Protein AF-A0A7X6UYH8-F1 (afdb_monomer_lite)

pLDDT: mean 82.16, std 19.05, range [24.72, 98.12]

Radius of gyration: 39.23 Å; chains: 1; bounding box: 97×71×132 Å

Structure (mmCIF, N/CA/C/O backbone):
data_AF-A0A7X6UYH8-F1
#
_entry.id   AF-A0A7X6UYH8-F1
#
loop_
_atom_site.group_PDB
_atom_site.id
_atom_site.type_symbol
_atom_site.label_atom_id
_atom_site.label_alt_id
_atom_site.label_comp_id
_atom_site.label_asym_id
_atom_site.label_entity_id
_atom_site.label_seq_id
_atom_site.pdbx_PDB_ins_code
_atom_site.Cartn_x
_atom_site.Cartn_y
_atom_site.Cartn_z
_atom_site.occupancy
_atom_site.B_iso_or_equiv
_atom_site.auth_seq_id
_atom_site.auth_comp_id
_atom_site.auth_asym_id
_atom_site.auth_atom_id
_atom_site.pdbx_PDB_model_num
ATOM 1 N N . MET A 1 1 ? 4.011 19.264 0.332 1.00 54.53 1 MET A N 1
ATOM 2 C CA . MET A 1 1 ? 3.076 18.897 1.410 1.00 54.53 1 MET A CA 1
ATOM 3 C C . MET A 1 1 ? 3.904 18.630 2.647 1.00 54.53 1 MET A C 1
ATOM 5 O O . MET A 1 1 ? 4.856 17.869 2.537 1.00 54.53 1 MET A O 1
ATOM 9 N N . ASP A 1 2 ? 3.588 19.278 3.764 1.00 75.88 2 ASP A N 1
ATOM 10 C CA . ASP A 1 2 ? 4.055 18.832 5.078 1.00 75.88 2 ASP A CA 1
ATOM 11 C C . ASP A 1 2 ? 3.135 17.676 5.492 1.00 75.88 2 ASP A C 1
ATOM 13 O O . ASP A 1 2 ? 1.915 17.841 5.563 1.00 75.88 2 ASP A O 1
ATOM 17 N N . ILE A 1 3 ? 3.709 16.487 5.674 1.00 73.50 3 ILE A N 1
ATOM 18 C CA . ILE A 1 3 ? 2.945 15.269 5.964 1.00 73.50 3 ILE A CA 1
ATOM 19 C C . ILE A 1 3 ? 2.339 15.332 7.372 1.00 73.50 3 ILE A C 1
ATOM 21 O O . ILE A 1 3 ? 1.222 14.862 7.573 1.00 73.50 3 ILE A O 1
ATOM 25 N N . GLN A 1 4 ? 3.000 15.988 8.329 1.00 81.81 4 GLN A N 1
ATOM 26 C CA . GLN A 1 4 ? 2.470 16.154 9.681 1.00 81.81 4 GLN A CA 1
ATOM 27 C C . GLN A 1 4 ? 1.281 17.121 9.707 1.00 81.81 4 GLN A C 1
ATOM 29 O O . GLN A 1 4 ? 0.367 16.935 10.509 1.00 81.81 4 GLN A O 1
ATOM 34 N N . VAL A 1 5 ? 1.262 18.132 8.830 1.00 82.62 5 VAL A N 1
ATOM 35 C CA . VAL A 1 5 ? 0.089 19.005 8.632 1.00 82.62 5 VAL A CA 1
ATOM 36 C C . VAL A 1 5 ? -1.069 18.232 7.997 1.00 82.62 5 VAL A C 1
ATOM 38 O O . VAL A 1 5 ? -2.174 18.284 8.531 1.00 82.62 5 VAL A O 1
ATOM 41 N N . ALA A 1 6 ? -0.818 17.454 6.937 1.00 77.12 6 ALA A N 1
ATOM 42 C CA . ALA A 1 6 ? -1.852 16.637 6.292 1.00 77.12 6 ALA A CA 1
ATOM 43 C C . ALA A 1 6 ? -2.483 15.619 7.265 1.00 77.12 6 ALA A C 1
ATOM 45 O O . ALA A 1 6 ? -3.705 15.517 7.352 1.00 77.12 6 ALA A O 1
ATOM 46 N N . ILE A 1 7 ? -1.664 14.938 8.077 1.00 81.19 7 ILE A N 1
ATOM 47 C CA . ILE A 1 7 ? -2.128 14.020 9.133 1.00 81.19 7 ILE A CA 1
ATOM 48 C C . ILE A 1 7 ? -3.016 14.742 10.159 1.00 81.19 7 ILE A C 1
ATOM 50 O O . ILE A 1 7 ? -4.047 14.205 10.557 1.00 81.19 7 ILE A O 1
ATOM 54 N N . LYS A 1 8 ? -2.650 15.960 10.584 1.00 85.56 8 LYS A N 1
ATOM 55 C CA . LYS A 1 8 ? -3.446 16.747 11.545 1.00 85.56 8 LYS A CA 1
ATOM 56 C C . LYS A 1 8 ? -4.796 17.163 10.951 1.00 85.56 8 LYS A C 1
ATOM 58 O O . LYS A 1 8 ? -5.813 16.988 11.611 1.00 85.56 8 LYS A O 1
ATOM 63 N N . GLN A 1 9 ? -4.821 17.618 9.698 1.00 82.81 9 GLN A N 1
ATOM 64 C CA . GLN A 1 9 ? -6.052 18.007 8.994 1.00 82.81 9 GLN A CA 1
ATOM 65 C C . GLN A 1 9 ? -6.990 16.814 8.739 1.00 82.81 9 GLN A C 1
ATOM 67 O O . GLN A 1 9 ? -8.204 16.934 8.893 1.00 82.81 9 GLN A O 1
ATOM 72 N N . ALA A 1 10 ? -6.443 15.642 8.412 1.00 78.88 10 ALA A N 1
ATOM 73 C CA . ALA A 1 10 ? -7.221 14.409 8.311 1.00 78.88 10 ALA A CA 1
ATOM 74 C C . ALA A 1 10 ? -7.776 13.966 9.674 1.00 78.88 10 ALA A C 1
ATOM 76 O O . ALA A 1 10 ? -8.940 13.575 9.781 1.00 78.88 10 ALA A O 1
ATOM 77 N N . TRP A 1 11 ? -6.967 14.075 10.733 1.00 85.38 11 TRP A N 1
ATOM 78 C CA . TRP A 1 11 ? -7.397 13.760 12.093 1.00 85.38 11 TRP A CA 1
ATOM 79 C C . TRP A 1 11 ? -8.508 14.684 12.603 1.00 85.38 11 TRP A C 1
ATOM 81 O O . TRP A 1 11 ? -9.403 14.211 13.298 1.00 85.38 11 TRP A O 1
ATOM 91 N N . GLU A 1 12 ? -8.517 15.970 12.238 1.00 86.62 12 GLU A N 1
ATOM 92 C CA . GLU A 1 12 ? -9.617 16.882 12.588 1.00 86.62 12 GLU A CA 1
ATOM 93 C C . GLU A 1 12 ? -10.981 16.327 12.142 1.00 86.62 12 GLU A C 1
ATOM 95 O O . GLU A 1 12 ? -11.944 16.402 12.905 1.00 86.62 12 GLU A O 1
ATOM 100 N N . GLN A 1 13 ? -11.060 15.689 10.967 1.00 84.38 13 GLN A N 1
ATOM 101 C CA . GLN A 1 13 ? -12.293 15.066 10.472 1.00 84.38 13 GLN A CA 1
ATOM 102 C C . GLN A 1 13 ? -12.679 13.809 11.270 1.00 84.38 13 GLN A C 1
ATOM 104 O O . GLN A 1 13 ? -13.832 13.677 11.685 1.00 84.38 13 GLN A O 1
ATOM 109 N N . VAL A 1 14 ? -11.725 12.907 11.532 1.00 86.25 14 VAL A N 1
ATOM 110 C CA . VAL A 1 14 ? -11.956 11.667 12.306 1.00 86.25 14 VAL A CA 1
ATOM 111 C C . VAL A 1 14 ? -12.346 11.984 13.756 1.00 86.25 14 VAL A C 1
ATOM 113 O O . VAL A 1 14 ? -13.279 11.397 14.303 1.00 86.25 14 VAL A O 1
ATOM 116 N N . SER A 1 15 ? -11.714 12.993 14.355 1.00 89.50 15 SER A N 1
ATOM 117 C CA . SER A 1 15 ? -12.036 13.494 15.693 1.00 89.50 15 SER A CA 1
ATOM 118 C C . SER A 1 15 ? -13.490 13.983 15.797 1.00 89.50 15 SER A C 1
ATOM 120 O O . SER A 1 15 ? -14.173 13.672 16.772 1.00 89.50 15 SER A O 1
ATOM 122 N N . GLN A 1 16 ? -14.038 14.651 14.769 1.00 90.69 16 GLN A N 1
ATOM 123 C CA . GLN A 1 16 ? -15.467 15.012 14.753 1.00 90.69 16 GLN A CA 1
ATOM 124 C C . GLN A 1 16 ? -16.402 13.793 14.658 1.00 90.69 16 GLN A C 1
ATOM 126 O O . GLN A 1 16 ? -17.494 13.815 15.234 1.00 90.69 16 GLN A O 1
ATOM 131 N N . GLN A 1 17 ? -15.991 12.711 13.987 1.00 91.56 17 GLN A N 1
ATOM 132 C CA . GLN A 1 17 ? -16.753 11.454 13.967 1.00 91.56 17 GLN A CA 1
ATOM 133 C C . GLN A 1 17 ? -16.765 10.796 15.356 1.00 91.56 17 GLN A C 1
ATOM 135 O O . GLN A 1 17 ? -17.832 10.422 15.848 1.00 91.56 17 GLN A O 1
ATOM 140 N N . PHE A 1 18 ? -15.613 10.745 16.036 1.00 93.25 18 PHE A N 1
ATOM 141 C CA . PHE A 1 18 ? -15.511 10.284 17.424 1.00 93.25 18 PHE A CA 1
ATOM 142 C C . PHE A 1 18 ? -16.390 11.120 18.371 1.00 93.25 18 PHE A C 1
ATOM 144 O O . PHE A 1 18 ? -17.182 10.562 19.132 1.00 93.25 18 PHE A O 1
ATOM 151 N N . LEU A 1 19 ? -16.321 12.454 18.286 1.00 94.06 19 LEU A N 1
ATOM 152 C CA . LEU A 1 19 ? -17.133 13.357 19.111 1.00 94.06 19 LEU A CA 1
ATOM 153 C C . LEU A 1 19 ? -18.637 13.220 18.833 1.00 94.06 19 LEU A C 1
ATOM 155 O O . LEU A 1 19 ? -19.441 13.356 19.755 1.00 94.06 19 LEU A O 1
ATOM 159 N N . THR A 1 20 ? -19.022 12.895 17.597 1.00 95.31 20 THR A N 1
ATOM 160 C CA . THR A 1 20 ? -20.414 12.595 17.233 1.00 95.31 20 THR A CA 1
ATOM 161 C C . THR A 1 20 ? -20.873 11.271 17.849 1.00 95.31 20 THR A C 1
ATOM 163 O O . THR A 1 20 ? -21.931 11.236 18.474 1.00 95.31 20 THR A O 1
ATOM 166 N N . ARG A 1 21 ? -20.067 10.201 17.758 1.00 94.56 21 ARG A N 1
ATOM 167 C CA . ARG A 1 21 ? -20.352 8.901 18.400 1.00 94.56 21 ARG A CA 1
ATOM 168 C C . ARG A 1 21 ? -20.498 9.050 19.921 1.00 94.56 21 ARG A C 1
ATOM 170 O O . ARG A 1 21 ? -21.488 8.594 20.482 1.00 94.56 21 ARG A O 1
ATOM 177 N N . LEU A 1 22 ? -19.584 9.786 20.557 1.00 95.75 22 LEU A N 1
ATOM 178 C CA . LEU A 1 22 ? -19.641 10.142 21.979 1.00 95.75 22 LEU A CA 1
ATOM 179 C C . LEU A 1 22 ? -20.914 10.932 22.336 1.00 95.75 22 LEU A C 1
ATOM 181 O O . LEU A 1 22 ? -21.564 10.645 23.340 1.00 95.75 22 LEU A O 1
ATOM 185 N N . ALA A 1 23 ? -21.292 11.923 21.522 1.00 95.50 23 ALA A N 1
ATOM 186 C CA . ALA A 1 23 ? -22.487 12.728 21.762 1.00 95.50 23 ALA A CA 1
ATOM 187 C C . ALA A 1 23 ? -23.788 11.914 21.651 1.00 95.50 23 ALA A C 1
ATOM 189 O O . ALA A 1 23 ? -24.685 12.138 22.462 1.00 95.50 23 ALA A O 1
ATOM 190 N N . LEU A 1 24 ? -23.865 10.966 20.709 1.00 94.81 24 LEU A N 1
ATOM 191 C CA . LEU A 1 24 ? -24.997 10.045 20.565 1.00 94.81 24 LEU A CA 1
ATOM 192 C C . LEU A 1 24 ? -25.114 9.105 21.773 1.00 94.81 24 LEU A C 1
ATOM 194 O O . LEU A 1 24 ? -26.183 9.034 22.371 1.00 94.81 24 LEU A O 1
ATOM 198 N N . SER A 1 25 ? -24.019 8.472 22.213 1.00 94.25 25 SER A N 1
ATOM 199 C CA . SER A 1 25 ? -24.042 7.599 23.401 1.00 94.25 25 SER A CA 1
ATOM 200 C C . SER A 1 25 ? -24.444 8.333 24.687 1.00 94.25 25 SER A C 1
ATOM 202 O O . SER A 1 25 ? -25.059 7.740 25.567 1.00 94.25 25 SER A O 1
ATOM 204 N N . ILE A 1 26 ? -24.134 9.629 24.808 1.00 95.88 26 ILE A N 1
ATOM 205 C CA . ILE A 1 26 ? -24.610 10.459 25.927 1.00 95.88 26 ILE A CA 1
ATOM 206 C C . ILE A 1 26 ? -26.112 10.739 25.808 1.00 95.88 26 ILE A C 1
ATOM 208 O O . ILE A 1 26 ? -26.808 10.674 26.816 1.00 95.88 26 ILE A O 1
ATOM 212 N N . GLN A 1 27 ? -26.620 11.005 24.600 1.00 94.69 27 GLN A N 1
ATOM 213 C CA . GLN A 1 27 ? -28.050 11.230 24.383 1.00 94.69 27 GLN A CA 1
ATOM 214 C C . GLN A 1 27 ? -28.876 9.973 24.701 1.00 94.69 27 GLN A C 1
ATOM 216 O O . GLN A 1 27 ? -29.871 10.070 25.411 1.00 94.69 27 GLN A O 1
ATOM 221 N N . GLU A 1 28 ? -28.440 8.791 24.253 1.00 93.06 28 GLU A N 1
ATOM 222 C CA . GLU A 1 28 ? -29.119 7.522 24.562 1.00 93.06 28 GLU A CA 1
ATOM 223 C C . GLU A 1 28 ? -29.176 7.250 26.082 1.00 93.06 28 GLU A C 1
ATOM 225 O O . GLU A 1 28 ? -30.175 6.734 26.585 1.00 93.06 28 GLU A O 1
ATOM 230 N N . LEU A 1 29 ? -28.140 7.647 26.835 1.00 92.94 29 LEU A N 1
ATOM 231 C CA . LEU A 1 29 ? -28.143 7.603 28.302 1.00 92.94 29 LEU A CA 1
ATOM 232 C C . LEU A 1 29 ? -29.099 8.634 28.922 1.00 92.94 29 LEU A C 1
ATOM 234 O O . LEU A 1 29 ? -29.851 8.283 29.831 1.00 92.94 29 LEU A O 1
ATOM 238 N N . ASP A 1 30 ? -29.069 9.887 28.456 1.00 92.31 30 ASP A N 1
ATOM 239 C CA . ASP A 1 30 ? -29.962 10.961 28.919 1.00 92.31 30 ASP A CA 1
ATOM 240 C C . ASP A 1 30 ? -31.442 10.578 28.735 1.00 92.31 30 ASP A C 1
ATOM 242 O O . ASP A 1 30 ? -32.234 10.714 29.672 1.00 92.31 30 ASP A O 1
ATOM 246 N N . ASP A 1 31 ? -31.803 10.040 27.566 1.00 89.69 31 ASP A N 1
ATOM 247 C CA . ASP A 1 31 ? -33.169 9.623 27.241 1.00 89.69 31 ASP A CA 1
ATOM 248 C C . ASP A 1 31 ? -33.641 8.467 28.151 1.00 89.69 31 ASP A C 1
ATOM 250 O O . ASP A 1 31 ? -34.725 8.543 28.736 1.00 89.69 31 ASP A O 1
ATOM 254 N N . ILE A 1 32 ? -32.818 7.427 28.356 1.00 88.06 32 ILE A N 1
ATOM 255 C CA . ILE A 1 32 ? -33.159 6.283 29.227 1.00 88.06 32 ILE A CA 1
ATOM 256 C C . ILE A 1 32 ? -33.281 6.693 30.702 1.00 88.06 32 ILE A C 1
ATOM 258 O O . ILE A 1 32 ? -34.259 6.329 31.359 1.00 88.06 32 ILE A O 1
ATOM 262 N N . ILE A 1 33 ? -32.334 7.476 31.230 1.00 86.88 33 ILE A N 1
ATOM 263 C CA . ILE A 1 33 ? -32.357 7.927 32.633 1.00 86.88 33 ILE A CA 1
ATOM 264 C C . ILE A 1 33 ? -33.562 8.850 32.886 1.00 86.88 33 ILE A C 1
ATOM 266 O O . ILE A 1 33 ? -34.226 8.734 33.918 1.00 86.88 33 ILE A O 1
ATOM 270 N N . SER A 1 34 ? -33.905 9.714 31.923 1.00 84.50 34 SER A N 1
ATOM 271 C CA . SER A 1 34 ? -35.100 10.565 31.984 1.00 84.50 34 SER A CA 1
ATOM 272 C C . SER A 1 34 ? -36.397 9.744 32.037 1.00 84.50 34 SER A C 1
ATOM 274 O O . SER A 1 34 ? -37.287 10.049 32.833 1.00 84.50 34 SER A O 1
ATOM 276 N N . ILE A 1 35 ? -36.498 8.664 31.250 1.00 81.06 35 ILE A N 1
ATOM 277 C CA . ILE A 1 35 ? -37.674 7.778 31.235 1.00 81.06 35 ILE A CA 1
ATOM 278 C C . ILE A 1 35 ? -37.848 7.039 32.572 1.00 81.06 35 ILE A C 1
ATOM 280 O O . ILE A 1 35 ? -38.961 7.010 33.099 1.00 81.06 35 ILE A O 1
ATOM 284 N N . GLU A 1 36 ? -36.783 6.470 33.147 1.00 73.00 36 GLU A N 1
ATOM 285 C CA . GLU A 1 36 ? -36.844 5.790 34.456 1.00 73.00 36 GLU A CA 1
ATOM 286 C C . GLU A 1 36 ? -37.232 6.776 35.577 1.00 73.00 36 GLU A C 1
ATOM 288 O O . GLU A 1 36 ? -38.112 6.485 36.393 1.00 73.00 36 GLU A O 1
ATOM 293 N N . GLY A 1 37 ? -36.653 7.985 35.575 1.00 66.12 37 GLY A N 1
ATOM 294 C CA . GLY A 1 37 ? -37.003 9.051 36.520 1.00 66.12 37 GLY A CA 1
ATOM 295 C C . GLY A 1 37 ? -38.475 9.468 36.430 1.00 66.12 37 GLY A C 1
ATOM 296 O O . GLY A 1 37 ? -39.183 9.492 37.440 1.00 66.12 37 GLY A O 1
ATOM 297 N N . GLN A 1 38 ? -38.979 9.711 35.216 1.00 59.25 38 GLN A N 1
ATOM 298 C CA . GLN A 1 38 ? -40.384 10.072 34.996 1.00 59.25 38 GLN A CA 1
ATOM 299 C C . GLN A 1 38 ? -41.351 8.943 35.370 1.00 59.25 38 GLN A C 1
ATOM 301 O O . GLN A 1 38 ? -42.418 9.221 35.926 1.00 59.25 38 GLN A O 1
ATOM 306 N N . GLN A 1 39 ? -41.004 7.676 35.115 1.00 55.22 39 GLN A N 1
ATOM 307 C CA . GLN A 1 39 ? -41.817 6.538 35.559 1.00 55.22 39 GLN A CA 1
ATOM 308 C C . GLN A 1 39 ? -41.850 6.423 37.088 1.00 55.22 39 GLN A C 1
ATOM 310 O O . GLN A 1 39 ? -42.907 6.125 37.644 1.00 55.22 39 GLN A O 1
ATOM 315 N N . SER A 1 40 ? -40.744 6.723 37.776 1.00 52.94 40 SER A N 1
ATOM 316 C CA . SER A 1 40 ? -40.704 6.751 39.241 1.00 52.94 40 SER A CA 1
ATOM 317 C C . SER A 1 40 ? -41.679 7.781 39.826 1.00 52.94 40 SER A C 1
ATOM 319 O O . SER A 1 40 ? -42.464 7.441 40.712 1.00 52.94 40 SER A O 1
ATOM 321 N N . GLU A 1 41 ? -41.695 9.017 39.316 1.00 48.75 41 GLU A N 1
ATOM 322 C CA . GLU A 1 41 ? -42.532 10.095 39.867 1.00 48.75 41 GLU A CA 1
ATOM 323 C C . GLU A 1 41 ? -44.006 10.016 39.426 1.00 48.75 41 GLU A C 1
ATOM 325 O O . GLU A 1 41 ? -44.920 10.043 40.260 1.00 48.75 41 GLU A O 1
ATOM 330 N N . THR A 1 42 ? -44.266 9.896 38.119 1.00 46.19 42 THR A N 1
ATOM 331 C CA . THR A 1 42 ? -45.633 10.019 37.574 1.00 46.19 42 THR A CA 1
ATOM 332 C C . THR A 1 42 ? -46.524 8.831 37.933 1.00 46.19 42 THR A C 1
ATOM 334 O O . THR A 1 42 ? -47.699 9.020 38.257 1.00 46.19 42 THR A O 1
ATOM 337 N N . VAL A 1 43 ? -45.976 7.609 37.957 1.00 49.66 43 VAL A N 1
ATOM 338 C CA . VAL A 1 43 ? -46.734 6.396 38.309 1.00 49.66 43 VAL A CA 1
ATOM 339 C C . VAL A 1 43 ? -47.108 6.384 39.796 1.00 49.66 43 VAL A C 1
ATOM 341 O O . VAL A 1 43 ? -48.120 5.778 40.153 1.00 49.66 43 VAL A O 1
ATOM 344 N N . GLN A 1 44 ? -46.351 7.077 40.656 1.00 49.62 44 GLN A N 1
ATOM 345 C CA . GLN A 1 44 ? -46.680 7.224 42.076 1.00 49.62 44 GLN A CA 1
ATOM 346 C C . GLN A 1 44 ? -47.818 8.229 42.300 1.00 49.62 44 GLN A C 1
ATOM 348 O O . GLN A 1 44 ? -48.827 7.865 42.906 1.00 49.62 44 GLN A O 1
ATOM 353 N N . GLN A 1 45 ? -47.703 9.462 41.790 1.00 46.38 45 GLN A N 1
ATOM 354 C CA . GLN A 1 45 ? -48.734 10.488 42.014 1.00 46.38 45 GLN A CA 1
ATOM 355 C C . GLN A 1 45 ? -50.064 10.139 41.329 1.00 46.38 45 GLN A C 1
ATOM 357 O O . GLN A 1 45 ? -51.108 10.074 41.984 1.00 46.38 45 GLN A O 1
ATOM 362 N N . ASP A 1 46 ? -50.037 9.867 40.022 1.00 46.91 46 ASP A N 1
ATOM 363 C CA . ASP A 1 46 ? -51.253 9.822 39.206 1.00 46.91 46 ASP A CA 1
ATOM 364 C C . ASP A 1 46 ? -52.130 8.592 39.515 1.00 46.91 46 ASP A C 1
ATOM 366 O O . ASP A 1 46 ? -53.360 8.683 39.511 1.00 46.91 46 ASP A O 1
ATOM 370 N N . ARG A 1 47 ? -51.525 7.449 39.883 1.00 46.41 47 ARG A N 1
ATOM 371 C CA . ARG A 1 47 ? -52.280 6.264 40.334 1.00 46.41 47 ARG A CA 1
ATOM 372 C C . ARG A 1 47 ? -52.885 6.433 41.722 1.00 46.41 47 ARG A C 1
ATOM 374 O O . ARG A 1 47 ? -54.030 6.027 41.908 1.00 46.41 47 ARG A O 1
ATOM 381 N N . LEU A 1 48 ? -52.165 7.008 42.690 1.00 48.72 48 LEU A N 1
ATOM 382 C CA . LEU A 1 48 ? -52.723 7.237 44.030 1.00 48.72 48 LEU A CA 1
ATOM 383 C C . LEU A 1 48 ? -53.912 8.201 43.962 1.00 48.72 48 LEU A C 1
ATOM 385 O O . LEU A 1 48 ? -54.968 7.916 44.529 1.00 48.72 48 LEU A O 1
ATOM 389 N N . GLN A 1 49 ? -53.776 9.286 43.199 1.00 51.62 49 GLN A N 1
ATOM 390 C CA . GLN A 1 49 ? -54.810 10.310 43.078 1.00 51.62 49 GLN A CA 1
ATOM 391 C C . GLN A 1 49 ? -56.054 9.805 42.319 1.00 51.62 49 GLN A C 1
ATOM 393 O O . GLN A 1 49 ? -57.177 10.024 42.775 1.00 51.62 49 GLN A O 1
ATOM 398 N N . LYS A 1 50 ? -55.881 9.047 41.222 1.00 53.47 50 LYS A N 1
ATOM 399 C CA . LYS A 1 50 ? -57.001 8.450 40.462 1.00 53.47 50 LYS A CA 1
ATOM 400 C C . LYS A 1 50 ? -57.671 7.251 41.144 1.00 53.47 50 LYS A C 1
ATOM 402 O O . LYS A 1 50 ? -58.833 6.985 40.856 1.00 53.47 50 LYS A O 1
ATOM 407 N N . SER A 1 51 ? -56.972 6.529 42.024 1.00 47.06 51 SER A N 1
ATOM 408 C CA . SER A 1 51 ? -57.523 5.354 42.726 1.00 47.06 51 SER A CA 1
ATOM 409 C C . SER A 1 51 ? -58.379 5.724 43.947 1.00 47.06 51 SER A C 1
ATOM 411 O O . SER A 1 51 ? -59.348 5.035 44.254 1.00 47.06 51 SER A O 1
ATOM 413 N N . LEU A 1 52 ? -58.038 6.816 44.645 1.00 50.09 52 LEU A N 1
ATOM 414 C CA . LEU A 1 52 ? -58.707 7.227 45.889 1.00 50.09 52 LEU A CA 1
ATOM 415 C C . LEU A 1 52 ? -59.816 8.274 45.684 1.00 50.09 52 LEU A C 1
ATOM 417 O O . LEU A 1 52 ? -60.810 8.255 46.415 1.00 50.09 52 LEU A O 1
ATOM 421 N N . GLY A 1 53 ? -59.651 9.187 44.719 1.00 55.56 53 GLY A N 1
ATOM 422 C CA . GLY A 1 53 ? -60.522 10.356 44.550 1.00 55.56 53 GLY A CA 1
ATOM 423 C C . GLY A 1 53 ? -60.581 11.265 45.792 1.00 55.56 53 GLY A C 1
ATOM 424 O O . GLY A 1 53 ? -59.888 11.040 46.785 1.00 55.56 53 GLY A O 1
ATOM 425 N N . ASP A 1 54 ? -61.455 12.276 45.767 1.00 53.44 54 ASP A N 1
ATOM 426 C CA . ASP A 1 54 ? -61.608 13.230 46.885 1.00 53.44 54 ASP A CA 1
ATOM 427 C C . ASP A 1 54 ? -62.108 12.585 48.195 1.00 53.44 54 ASP A C 1
ATOM 429 O O . ASP A 1 54 ? -61.960 13.169 49.266 1.00 53.44 54 ASP A O 1
ATOM 433 N N . PHE A 1 55 ? -62.688 11.380 48.136 1.00 44.00 55 PHE A N 1
ATOM 434 C CA . PHE A 1 55 ? -63.245 10.682 49.303 1.00 44.00 55 PHE A CA 1
ATOM 435 C C . PHE A 1 55 ? -62.251 9.756 50.025 1.00 44.00 55 PHE A C 1
ATOM 437 O O . PHE A 1 55 ? -62.407 9.517 51.224 1.00 44.00 55 PHE A O 1
ATOM 444 N N . GLY A 1 56 ? -61.243 9.210 49.334 1.00 46.88 56 GLY A N 1
ATOM 445 C CA . GLY A 1 56 ? -60.350 8.195 49.910 1.00 46.88 56 GLY A CA 1
ATOM 446 C C . GLY A 1 56 ? -59.312 8.736 50.903 1.00 46.88 56 GLY A C 1
ATOM 447 O O . GLY A 1 56 ? -58.814 7.989 51.744 1.00 46.88 56 GLY A O 1
ATOM 448 N N . SER A 1 57 ? -59.009 10.034 50.842 1.00 49.12 57 SER A N 1
ATOM 449 C CA . SER A 1 57 ? -57.954 10.703 51.621 1.00 49.12 57 SER A CA 1
ATOM 450 C C . SER A 1 57 ? -58.242 10.847 53.124 1.00 49.12 57 SER A C 1
ATOM 452 O O . SER A 1 57 ? -57.321 11.106 53.895 1.00 49.12 57 SER A O 1
ATOM 454 N N . LEU A 1 58 ? -59.499 10.678 53.552 1.00 51.00 58 LEU A N 1
ATOM 455 C CA . LEU A 1 58 ? -59.949 10.947 54.927 1.00 51.00 58 LEU A CA 1
ATOM 456 C C . LEU A 1 58 ? -60.058 9.707 55.832 1.00 51.00 58 LEU A C 1
ATOM 458 O O . LEU A 1 58 ? -60.206 9.862 57.043 1.00 51.00 58 LEU A O 1
ATOM 462 N N . HIS A 1 59 ? -60.007 8.489 55.278 1.00 46.50 59 HIS A N 1
ATOM 463 C CA . HIS A 1 59 ? -60.350 7.263 56.020 1.00 46.50 59 HIS A CA 1
ATOM 464 C C . HIS A 1 59 ? -59.438 6.046 55.782 1.00 46.50 59 HIS A C 1
ATOM 466 O O . HIS A 1 59 ? -59.729 4.967 56.298 1.00 46.50 59 HIS A O 1
ATOM 472 N N . ILE A 1 60 ? -58.337 6.188 55.040 1.00 50.72 60 ILE A N 1
ATOM 473 C CA . ILE A 1 60 ? -57.432 5.078 54.703 1.00 50.72 60 ILE A CA 1
ATOM 474 C C . ILE A 1 60 ? -56.006 5.409 55.159 1.00 50.72 60 ILE A C 1
ATOM 476 O O . ILE A 1 60 ? -55.455 6.437 54.775 1.00 50.72 60 ILE A O 1
ATOM 480 N N . ASP A 1 61 ? -55.386 4.521 55.943 1.00 56.41 61 ASP A N 1
ATOM 481 C CA . ASP A 1 61 ? -53.955 4.611 56.256 1.00 56.41 61 ASP A CA 1
ATOM 482 C C . ASP A 1 61 ? -53.111 4.254 55.020 1.00 56.41 61 ASP A C 1
ATOM 484 O O . ASP A 1 61 ? -52.964 3.084 54.648 1.00 56.41 61 ASP A O 1
ATOM 488 N N . LEU A 1 62 ? -52.522 5.276 54.395 1.00 52.47 62 LEU A N 1
ATOM 489 C CA . LEU A 1 62 ? -51.636 5.103 53.245 1.00 52.47 62 LEU A CA 1
ATOM 490 C C . LEU A 1 62 ? -50.342 4.345 53.596 1.00 52.47 62 LEU A C 1
ATOM 492 O O . LEU A 1 62 ? -49.751 3.731 52.704 1.00 52.47 62 LEU A O 1
ATOM 496 N N . GLY A 1 63 ? -49.909 4.327 54.863 1.00 52.75 63 GLY A N 1
ATOM 497 C CA . GLY A 1 63 ? -48.711 3.603 55.295 1.00 52.75 63 GLY A CA 1
ATOM 498 C C . GLY A 1 63 ? -48.834 2.090 55.091 1.00 52.75 63 GLY A C 1
ATOM 499 O O . GLY A 1 63 ? -47.899 1.444 54.611 1.00 52.75 63 GLY A O 1
ATOM 500 N N . SER A 1 64 ? -50.015 1.535 55.370 1.00 47.62 64 SER A N 1
ATOM 501 C CA . SER A 1 64 ? -50.306 0.110 55.186 1.00 47.62 64 SER A CA 1
ATOM 502 C C . SER A 1 64 ? -50.400 -0.305 53.710 1.00 47.62 64 SER A C 1
ATOM 504 O O . SER A 1 64 ? -49.896 -1.367 53.344 1.00 47.62 64 SER A O 1
ATOM 506 N N . ILE A 1 65 ? -50.977 0.530 52.836 1.00 45.50 65 ILE A N 1
ATOM 507 C CA . ILE A 1 65 ? -51.078 0.231 51.391 1.00 45.50 65 ILE A CA 1
ATOM 508 C C . ILE A 1 65 ? -49.720 0.368 50.692 1.00 45.50 65 ILE A C 1
ATOM 510 O O . ILE A 1 65 ? -49.387 -0.450 49.834 1.00 45.50 65 ILE A O 1
ATOM 514 N N . THR A 1 66 ? -48.904 1.349 51.091 1.00 48.22 66 THR A N 1
ATOM 515 C CA . THR A 1 66 ? -47.571 1.578 50.506 1.00 48.22 66 THR A CA 1
ATOM 516 C C . THR A 1 66 ? -46.678 0.335 50.616 1.00 48.22 66 THR A C 1
ATOM 518 O O . THR A 1 66 ? -45.982 0.007 49.657 1.00 48.22 66 THR A O 1
ATOM 521 N N . LYS A 1 67 ? -46.757 -0.425 51.722 1.00 47.94 67 LYS A N 1
ATOM 522 C CA . LYS A 1 67 ? -46.064 -1.721 51.863 1.00 47.94 67 LYS A CA 1
ATOM 523 C C . LYS A 1 67 ? -46.498 -2.751 50.815 1.00 47.94 67 LYS A C 1
ATOM 525 O O . LYS A 1 67 ? -45.655 -3.299 50.118 1.00 47.94 67 LYS A O 1
ATOM 530 N N . VAL A 1 68 ? -47.803 -2.963 50.645 1.00 45.28 68 VAL A N 1
ATOM 531 C CA . VAL A 1 68 ? -48.335 -3.991 49.725 1.00 45.28 68 VAL A CA 1
ATOM 532 C C . VAL A 1 68 ? -48.049 -3.658 48.250 1.00 45.28 68 VAL A C 1
ATOM 534 O O . VAL A 1 68 ? -47.950 -4.555 47.415 1.00 45.28 68 VAL A O 1
ATOM 537 N N . VAL A 1 69 ? -47.869 -2.376 47.912 1.00 47.91 69 VAL A N 1
ATOM 538 C CA . VAL A 1 69 ? -47.392 -1.956 46.581 1.00 47.91 69 VAL A CA 1
ATOM 539 C C . VAL A 1 69 ? -45.880 -2.187 46.423 1.00 47.91 69 VAL A C 1
ATOM 541 O O . VAL A 1 69 ? -45.437 -2.588 45.346 1.00 47.91 69 VAL A O 1
ATOM 544 N N . GLN A 1 70 ? -45.084 -2.008 47.484 1.00 47.91 70 GLN A N 1
ATOM 545 C CA . GLN A 1 70 ? -43.643 -2.305 47.476 1.00 47.91 70 GLN A CA 1
ATOM 546 C C . GLN A 1 70 ? -43.335 -3.804 47.301 1.00 47.91 70 GLN A C 1
ATOM 548 O O . GLN A 1 70 ? -42.303 -4.131 46.717 1.00 47.91 70 GLN A O 1
ATOM 553 N N . ASP A 1 71 ? -44.243 -4.700 47.695 1.00 42.38 71 ASP A N 1
ATOM 554 C CA . ASP A 1 71 ? -44.124 -6.153 47.471 1.00 42.38 71 ASP A CA 1
ATOM 555 C C . ASP A 1 71 ? -44.307 -6.577 45.990 1.00 42.38 71 ASP A C 1
ATOM 557 O O . ASP A 1 71 ? -44.182 -7.755 45.658 1.00 42.38 71 ASP A O 1
ATOM 561 N N . LYS A 1 72 ? -44.580 -5.636 45.067 1.00 40.50 72 LYS A N 1
ATOM 562 C CA . LYS A 1 72 ? -44.659 -5.870 43.606 1.00 40.50 72 LYS A CA 1
ATOM 563 C C . LYS A 1 72 ? -43.588 -5.125 42.788 1.00 40.50 72 LYS A C 1
ATOM 565 O O . LYS A 1 72 ? -43.810 -4.775 41.628 1.00 40.50 72 LYS A O 1
ATOM 570 N N . LYS A 1 73 ? -42.407 -4.897 43.369 1.00 44.06 73 LYS A N 1
ATOM 571 C CA . LYS A 1 73 ? -41.233 -4.327 42.677 1.00 44.06 73 LYS A CA 1
ATOM 572 C C . LYS A 1 73 ? -40.672 -5.254 41.583 1.00 44.06 73 LYS A C 1
ATOM 574 O O . LYS A 1 73 ? -39.788 -6.052 41.860 1.00 44.06 73 LYS A O 1
ATOM 579 N N . HIS A 1 74 ? -41.134 -5.097 40.340 1.00 41.06 74 HIS A N 1
ATOM 580 C CA . HIS A 1 74 ? -40.452 -5.625 39.140 1.00 41.06 74 HIS A CA 1
ATOM 581 C C . HIS A 1 74 ? -40.697 -4.807 37.849 1.00 41.06 74 HIS A C 1
ATOM 583 O O . HIS A 1 74 ? -40.441 -5.295 36.755 1.00 41.06 74 HIS A O 1
ATOM 589 N N . SER A 1 75 ? -41.185 -3.562 37.943 1.00 51.59 75 SER A N 1
ATOM 590 C CA . SER A 1 75 ? -41.449 -2.691 36.774 1.00 51.59 75 SER A CA 1
ATOM 591 C C . SER A 1 75 ? -40.523 -1.471 36.673 1.00 51.59 75 SER A C 1
ATOM 593 O O . SER A 1 75 ? -40.910 -0.469 36.083 1.00 51.59 75 SER A O 1
ATOM 595 N N . GLY A 1 76 ? -39.357 -1.518 37.310 1.00 59.19 76 GLY A N 1
ATOM 596 C CA . GLY A 1 76 ? -38.329 -0.482 37.231 1.00 59.19 76 GLY A CA 1
ATOM 597 C C . GLY A 1 76 ? -36.960 -1.143 37.183 1.00 59.19 76 GLY A C 1
ATOM 598 O O . GLY A 1 76 ? -36.799 -2.255 37.700 1.00 59.19 76 GLY A O 1
ATOM 599 N N . ARG A 1 77 ? -36.005 -0.483 36.531 1.00 70.25 77 ARG A N 1
ATOM 600 C CA . ARG A 1 77 ? -34.635 -0.971 36.363 1.00 70.25 77 ARG A CA 1
ATOM 601 C C . ARG A 1 77 ? -33.924 -1.167 37.705 1.00 70.25 77 ARG A C 1
ATOM 603 O O . ARG A 1 77 ? -34.219 -0.494 38.694 1.00 70.25 77 ARG A O 1
ATOM 610 N N . ASP A 1 78 ? -32.993 -2.117 37.739 1.00 81.81 78 ASP A N 1
ATOM 611 C CA . ASP A 1 78 ? -32.233 -2.440 38.947 1.00 81.81 78 ASP A CA 1
ATOM 612 C C . ASP A 1 78 ? -31.422 -1.222 39.460 1.00 81.81 78 ASP A C 1
ATOM 614 O O . ASP A 1 78 ? -30.818 -0.509 38.652 1.00 81.81 78 ASP A O 1
ATOM 618 N N . PRO A 1 79 ? -31.358 -0.961 40.784 1.00 84.75 79 PRO A N 1
ATOM 619 C CA . PRO A 1 79 ? -30.608 0.174 41.322 1.00 84.75 79 PRO A CA 1
ATOM 620 C C . PRO A 1 79 ? -29.106 0.180 40.997 1.00 84.75 79 PRO A C 1
ATOM 622 O O . PRO A 1 79 ? -28.528 1.261 40.881 1.00 84.75 79 PRO A O 1
ATOM 625 N N . GLN A 1 80 ? -28.456 -0.976 40.819 1.00 87.56 80 GLN A N 1
ATOM 626 C CA . GLN A 1 80 ? -27.058 -1.033 40.376 1.00 87.56 80 GLN A CA 1
ATOM 627 C C . GLN A 1 80 ? -26.944 -0.690 38.887 1.00 87.56 80 GLN A C 1
ATOM 629 O O . GLN A 1 80 ? -26.040 0.051 38.515 1.00 87.56 80 GLN A O 1
ATOM 634 N N . SER A 1 81 ? -27.885 -1.152 38.055 1.00 88.81 81 SER A N 1
ATOM 635 C CA . SER A 1 81 ? -27.987 -0.754 36.640 1.00 88.81 81 SER A CA 1
ATOM 636 C C . SER A 1 81 ? -28.166 0.763 36.490 1.00 88.81 81 SER A C 1
ATOM 638 O O . SER A 1 81 ? -27.418 1.398 35.748 1.00 88.81 81 SER A O 1
ATOM 640 N N . LEU A 1 82 ? -29.062 1.382 37.270 1.00 89.19 82 LEU A N 1
ATOM 641 C CA . LEU A 1 82 ? -29.193 2.846 37.332 1.00 89.19 82 LEU A CA 1
ATOM 642 C C . LEU A 1 82 ? -27.887 3.524 37.787 1.00 89.19 82 LEU A C 1
ATOM 644 O O . LEU A 1 82 ? -27.432 4.467 37.144 1.00 89.19 82 LEU A O 1
ATOM 648 N N . THR A 1 83 ? -27.228 2.997 38.825 1.00 92.56 83 THR A N 1
ATOM 649 C CA . THR A 1 83 ? -25.930 3.516 39.298 1.00 92.56 83 THR A CA 1
ATOM 650 C C . THR A 1 83 ? -24.844 3.432 38.212 1.00 92.56 83 THR A C 1
ATOM 652 O O . THR A 1 83 ? -24.067 4.373 38.037 1.00 92.56 83 THR A O 1
ATOM 655 N N . ARG A 1 84 ? -24.786 2.334 37.444 1.00 94.50 84 ARG A N 1
ATOM 656 C CA . ARG A 1 84 ? -23.818 2.147 36.348 1.00 94.50 84 ARG A CA 1
ATOM 657 C C . ARG A 1 84 ? -24.146 3.014 35.128 1.00 94.50 84 ARG A C 1
ATOM 659 O O . ARG A 1 84 ? -23.216 3.548 34.526 1.00 94.50 84 ARG A O 1
ATOM 666 N N . LEU A 1 85 ? -25.425 3.238 34.808 1.00 94.25 85 LEU A N 1
ATOM 667 C CA . LEU A 1 85 ? -25.864 4.213 33.798 1.00 94.25 85 LEU A CA 1
ATOM 668 C C . LEU A 1 85 ? -25.411 5.638 34.156 1.00 94.25 85 LEU A C 1
ATOM 670 O O . LEU A 1 85 ? -24.779 6.303 33.332 1.00 94.25 85 LEU A O 1
ATOM 674 N N . GLU A 1 86 ? -25.676 6.097 35.384 1.00 94.81 86 GLU A N 1
ATOM 675 C CA . GLU A 1 86 ? -25.248 7.420 35.865 1.00 94.81 86 GLU A CA 1
ATOM 676 C C . GLU A 1 86 ? -23.720 7.565 35.870 1.00 94.81 86 GLU A C 1
ATOM 678 O O . GLU A 1 86 ? -23.190 8.586 35.423 1.00 94.81 86 GLU A O 1
ATOM 683 N N . PHE A 1 87 ? -22.997 6.526 36.300 1.00 96.38 87 PHE A N 1
ATOM 684 C CA . PHE A 1 87 ? -21.535 6.485 36.260 1.00 96.38 87 PHE A CA 1
ATOM 685 C C . PHE A 1 87 ? -20.990 6.586 34.826 1.00 96.38 87 PHE A C 1
ATOM 687 O O . PHE A 1 87 ? -20.117 7.417 34.562 1.00 96.38 87 PHE A O 1
ATOM 694 N N . CYS A 1 88 ? -21.519 5.806 33.877 1.00 97.25 88 CYS A N 1
ATOM 695 C CA . CYS A 1 88 ? -21.111 5.894 32.471 1.00 97.25 88 CYS A CA 1
ATOM 696 C C . CYS A 1 88 ? -21.413 7.285 31.897 1.00 97.25 88 CYS A C 1
ATOM 698 O O . CYS A 1 88 ? -20.538 7.903 31.291 1.00 97.25 88 CYS A O 1
ATOM 700 N N . ARG A 1 89 ? -22.610 7.824 32.163 1.00 96.94 89 ARG A N 1
ATOM 701 C CA . ARG A 1 89 ? -23.024 9.170 31.744 1.00 96.94 89 ARG A CA 1
ATOM 702 C C . ARG A 1 89 ? -22.071 10.246 32.260 1.00 96.94 89 ARG A C 1
ATOM 704 O O . ARG A 1 89 ? -21.649 11.102 31.487 1.00 96.94 89 ARG A O 1
ATOM 711 N N . GLN A 1 90 ? -21.715 10.205 33.543 1.00 97.56 90 GLN A N 1
ATOM 712 C CA . GLN A 1 90 ? -20.837 11.200 34.157 1.00 97.56 90 GLN A CA 1
ATOM 713 C C . GLN A 1 90 ? -19.418 11.167 33.566 1.00 97.56 90 GLN A C 1
ATOM 715 O O . GLN A 1 90 ? -18.839 12.227 33.322 1.00 97.56 90 GLN A O 1
ATOM 720 N N . ASN A 1 91 ? -18.877 9.978 33.282 1.00 97.81 91 ASN A N 1
ATOM 721 C CA . ASN A 1 91 ? -17.572 9.841 32.632 1.00 97.81 91 ASN A CA 1
ATOM 722 C C . ASN A 1 91 ? -17.608 10.296 31.162 1.00 97.81 91 ASN A C 1
ATOM 724 O O . ASN A 1 91 ? -16.736 11.051 30.736 1.00 97.81 91 ASN A O 1
ATOM 728 N N . LEU A 1 92 ? -18.627 9.906 30.387 1.00 97.38 92 LEU A N 1
ATOM 729 C CA . LEU A 1 92 ? -18.765 10.333 28.988 1.00 97.38 92 LEU A CA 1
ATOM 730 C C . LEU A 1 92 ? -18.995 11.852 28.869 1.00 97.38 92 LEU A C 1
ATOM 732 O O . LEU A 1 92 ? -18.454 12.491 27.965 1.00 97.38 92 LEU A O 1
ATOM 736 N N . LEU A 1 93 ? -19.728 12.464 29.807 1.00 97.12 93 LEU A N 1
ATOM 737 C CA . LEU A 1 93 ? -19.859 13.921 29.894 1.00 97.12 93 LEU A CA 1
ATOM 738 C C . LEU A 1 93 ? -18.530 14.614 30.214 1.00 97.12 93 LEU A C 1
ATOM 740 O O . LEU A 1 93 ? -18.256 15.659 29.623 1.00 97.12 93 LEU A O 1
ATOM 744 N N . ASP A 1 94 ? -17.687 14.057 31.090 1.00 96.81 94 ASP A N 1
ATOM 745 C CA . ASP A 1 94 ? -16.343 14.606 31.311 1.00 96.81 94 ASP A CA 1
ATOM 746 C C . ASP A 1 94 ? -15.489 14.517 30.038 1.00 96.81 94 ASP A C 1
ATOM 748 O O . ASP A 1 94 ? -14.933 15.526 29.605 1.00 96.81 94 ASP A O 1
ATOM 752 N N . TRP A 1 95 ? -15.501 13.370 29.351 1.00 96.38 95 TRP A N 1
ATOM 753 C CA . TRP A 1 95 ? -14.864 13.204 28.039 1.00 96.38 95 TRP A CA 1
ATOM 754 C C . TRP A 1 95 ? -15.342 14.226 27.002 1.00 96.38 95 TRP A C 1
ATOM 756 O O . TRP A 1 95 ? -14.520 14.808 26.297 1.00 96.38 95 TRP A O 1
ATOM 766 N N . LYS A 1 96 ? -16.648 14.507 26.933 1.00 94.94 96 LYS A N 1
ATOM 767 C CA . LYS A 1 96 ? -17.226 15.511 26.022 1.00 94.94 96 LYS A CA 1
ATOM 768 C C . LYS A 1 96 ? -16.810 16.938 26.395 1.00 94.94 96 LYS A C 1
ATOM 770 O O . LYS A 1 96 ? -16.476 17.730 25.513 1.00 94.94 96 LYS A O 1
ATOM 775 N N . ASN A 1 97 ? -16.792 17.271 27.684 1.00 95.44 97 ASN A N 1
ATOM 776 C CA . ASN A 1 97 ? -16.479 18.616 28.174 1.00 95.44 97 ASN A CA 1
ATOM 777 C C . ASN A 1 97 ? -14.971 18.925 28.154 1.00 95.44 97 ASN A C 1
ATOM 779 O O . ASN A 1 97 ? -14.574 20.042 27.827 1.00 95.44 97 ASN A O 1
ATOM 783 N N . ASN A 1 98 ? -14.124 17.939 28.459 1.00 94.50 98 ASN A N 1
ATOM 784 C CA . ASN A 1 98 ? -12.664 18.049 28.504 1.00 94.50 98 ASN A CA 1
ATOM 785 C C . ASN A 1 98 ? -11.967 17.423 27.275 1.00 94.50 98 ASN A C 1
ATOM 787 O O . ASN A 1 98 ? -10.759 17.181 27.318 1.00 94.50 98 ASN A O 1
ATOM 791 N N . HIS A 1 99 ? -12.679 17.206 26.158 1.00 90.69 99 HIS A N 1
ATOM 792 C CA . HIS A 1 99 ? -12.152 16.529 24.959 1.00 90.69 99 HIS A CA 1
ATOM 793 C C . HIS A 1 99 ? -10.816 17.099 24.454 1.00 90.69 99 HIS A C 1
ATOM 795 O O . HIS A 1 99 ? -9.945 16.331 24.073 1.00 90.69 99 HIS A O 1
ATOM 801 N N . GLN A 1 100 ? -10.604 18.419 24.537 1.00 87.88 100 GLN A N 1
ATOM 802 C CA . GLN A 1 100 ? -9.354 19.095 24.137 1.00 87.88 100 GLN A CA 1
ATOM 803 C C . GLN A 1 100 ? -8.112 18.683 24.955 1.00 87.88 100 GLN A C 1
ATOM 805 O O . GLN A 1 100 ? -6.996 19.064 24.608 1.00 87.88 100 GLN A O 1
ATOM 810 N N . LYS A 1 101 ? -8.304 17.961 26.065 1.00 88.31 101 LYS A N 1
ATOM 811 C CA . LYS A 1 101 ? -7.250 17.413 26.934 1.00 88.31 101 LYS A CA 1
ATOM 812 C C . LYS A 1 101 ? -7.256 15.883 26.967 1.00 88.31 101 LYS A C 1
ATOM 814 O O . LYS A 1 101 ? -6.200 15.292 27.152 1.00 88.31 101 LYS A O 1
ATOM 819 N N . LEU A 1 102 ? -8.440 15.269 26.865 1.00 87.00 102 LEU A N 1
ATOM 820 C CA . LEU A 1 102 ? -8.641 13.824 27.023 1.00 87.00 102 LEU A CA 1
ATOM 821 C C . LEU A 1 102 ? -8.535 13.051 25.703 1.00 87.00 102 LEU A C 1
ATOM 823 O O . LEU A 1 102 ? -8.009 11.944 25.701 1.00 87.00 102 LEU A O 1
ATOM 827 N N . VAL A 1 103 ? -8.980 13.633 24.583 1.00 85.75 103 VAL A N 1
ATOM 828 C CA . VAL A 1 103 ? -8.735 13.084 23.242 1.00 85.75 103 VAL A CA 1
ATOM 829 C C . VAL A 1 103 ? -7.343 13.554 22.810 1.00 85.75 103 VAL A C 1
ATOM 831 O O . VAL A 1 103 ? -7.153 14.761 22.624 1.00 85.75 103 VAL A O 1
ATOM 834 N N . PRO A 1 104 ? -6.346 12.663 22.668 1.00 84.94 104 PRO A N 1
ATOM 835 C CA . PRO A 1 104 ? -5.005 13.093 22.318 1.00 84.94 104 PRO A CA 1
ATOM 836 C C . PRO A 1 104 ? -4.916 13.484 20.833 1.00 84.94 104 PRO A C 1
ATOM 838 O O . PRO A 1 104 ? -5.686 13.029 19.989 1.00 84.94 104 PRO A O 1
ATOM 841 N N . ALA A 1 105 ? -3.961 14.353 20.501 1.00 89.31 105 ALA A N 1
ATOM 842 C CA . ALA A 1 105 ? -3.605 14.648 19.112 1.00 89.31 105 ALA A CA 1
ATOM 843 C C . ALA A 1 105 ? -2.729 13.517 18.526 1.00 89.31 105 ALA A C 1
ATOM 845 O O . ALA A 1 105 ? -2.090 12.813 19.310 1.00 89.31 105 ALA A O 1
ATOM 846 N N . PRO A 1 106 ? -2.638 13.354 17.188 1.00 90.69 106 PRO A N 1
ATOM 847 C CA . PRO A 1 106 ? -1.835 12.305 16.560 1.00 90.69 106 PRO A CA 1
ATOM 848 C C . PRO A 1 106 ? -0.398 12.304 17.083 1.00 90.69 106 PRO A C 1
ATOM 850 O O . PRO A 1 106 ? 0.249 13.354 17.152 1.00 90.69 106 PRO A O 1
ATOM 853 N N . LEU A 1 107 ? 0.082 11.130 17.486 1.00 89.75 107 LEU A N 1
ATOM 854 C CA . LEU A 1 107 ? 1.349 10.986 18.190 1.00 89.75 107 LEU A CA 1
ATOM 855 C C . LEU A 1 107 ? 2.491 10.868 17.179 1.00 89.75 107 LEU A C 1
ATOM 857 O O . LEU A 1 107 ? 2.692 9.810 16.592 1.00 89.75 107 LEU A O 1
ATOM 861 N N . PHE A 1 108 ? 3.244 11.950 16.985 1.00 89.56 108 PHE A N 1
ATOM 862 C CA . PHE A 1 108 ? 4.439 11.966 16.138 1.00 89.56 108 PHE A CA 1
ATOM 863 C C . PHE A 1 108 ? 5.678 11.611 16.962 1.00 89.56 108 PHE A C 1
ATOM 865 O O . PHE A 1 108 ? 6.040 12.344 17.883 1.00 89.56 108 PHE A O 1
ATOM 872 N N . LEU A 1 109 ? 6.340 10.508 16.616 1.00 85.75 109 LEU A N 1
ATOM 873 C CA . LEU A 1 109 ? 7.536 10.022 17.299 1.00 85.75 109 LEU A CA 1
ATOM 874 C C . LEU A 1 109 ? 8.779 10.198 16.421 1.00 85.75 109 LEU A C 1
ATOM 876 O O . LEU A 1 109 ? 8.888 9.616 15.340 1.00 85.75 109 LEU A O 1
ATOM 880 N N . THR A 1 110 ? 9.754 10.952 16.926 1.00 74.62 110 THR A N 1
ATOM 881 C CA . THR A 1 110 ? 11.130 10.924 16.414 1.00 74.62 110 THR A CA 1
ATOM 882 C C . THR A 1 110 ? 11.773 9.609 16.843 1.00 74.62 110 THR A C 1
ATOM 884 O O . THR A 1 110 ? 11.814 9.317 18.037 1.00 74.62 110 THR A O 1
ATOM 887 N N . PHE A 1 111 ? 12.292 8.816 15.904 1.00 70.75 111 PHE A N 1
ATOM 888 C CA . PHE A 1 111 ? 12.860 7.511 16.242 1.00 70.75 111 PHE A CA 1
ATOM 889 C C . PHE A 1 111 ? 14.168 7.618 17.054 1.00 70.75 111 PHE A C 1
ATOM 891 O O . PHE A 1 111 ? 15.228 7.924 16.501 1.00 70.75 111 PHE A O 1
ATOM 898 N N . SER A 1 112 ? 14.086 7.323 18.355 1.00 71.44 112 SER A N 1
ATOM 899 C CA . SER A 1 112 ? 15.225 7.055 19.246 1.00 71.44 112 SER A CA 1
ATOM 900 C C . SER A 1 112 ? 15.440 5.555 19.456 1.00 71.44 112 SER A C 1
ATOM 902 O O . SER A 1 112 ? 16.551 5.051 19.297 1.00 71.44 112 SER A O 1
ATOM 904 N N . ASP A 1 113 ? 14.367 4.853 19.816 1.00 83.19 113 ASP A N 1
ATOM 905 C CA . ASP A 1 113 ? 14.353 3.460 20.242 1.00 83.19 113 ASP A CA 1
ATOM 906 C C . ASP A 1 113 ? 12.933 2.877 20.107 1.00 83.19 113 ASP A C 1
ATOM 908 O O . ASP A 1 113 ? 11.938 3.602 20.140 1.00 83.19 113 ASP A O 1
ATOM 912 N N . ASN A 1 114 ? 12.834 1.557 19.928 1.00 86.88 114 ASN A N 1
ATOM 913 C CA . ASN A 1 114 ? 11.548 0.891 19.696 1.00 86.88 114 ASN A CA 1
ATOM 914 C C . ASN A 1 114 ? 10.714 0.727 20.980 1.00 86.88 114 ASN A C 1
ATOM 916 O O . ASN A 1 114 ? 9.490 0.735 20.913 1.00 86.88 114 ASN A O 1
ATOM 920 N N . GLU A 1 115 ? 11.355 0.573 22.141 1.00 91.00 115 GLU A N 1
ATOM 921 C CA . GLU A 1 115 ? 10.689 0.227 23.405 1.00 91.00 115 GLU A CA 1
ATOM 922 C C . GLU A 1 115 ? 9.889 1.413 23.965 1.00 91.00 115 GLU A C 1
ATOM 924 O O . GLU A 1 115 ? 8.701 1.280 24.262 1.00 91.00 115 GLU A O 1
ATOM 929 N N . SER A 1 116 ? 10.493 2.604 23.994 1.00 91.12 116 SER A N 1
ATOM 930 C CA . SER A 1 116 ? 9.825 3.862 24.337 1.00 91.12 116 SER A CA 1
ATOM 931 C C . SER A 1 116 ? 8.709 4.210 23.350 1.00 91.12 116 SER A C 1
ATOM 933 O O . SER A 1 116 ? 7.650 4.689 23.759 1.00 91.12 116 SER A O 1
ATOM 935 N N . ALA A 1 117 ? 8.908 3.945 22.053 1.00 91.44 117 ALA A N 1
ATOM 936 C CA . ALA A 1 117 ? 7.885 4.173 21.035 1.00 91.44 117 ALA A CA 1
ATOM 937 C C . ALA A 1 117 ? 6.655 3.271 21.246 1.00 91.44 117 ALA A C 1
ATOM 939 O O . ALA A 1 117 ? 5.526 3.763 21.240 1.00 91.44 117 ALA A O 1
ATOM 940 N N . ILE A 1 118 ? 6.876 1.974 21.493 1.00 94.25 118 ILE A N 1
ATOM 941 C CA . ILE A 1 118 ? 5.836 0.990 21.834 1.00 94.25 118 ILE A CA 1
ATOM 942 C C . ILE A 1 118 ? 5.101 1.407 23.114 1.00 94.25 118 ILE A C 1
ATOM 944 O O . ILE A 1 118 ? 3.878 1.513 23.101 1.00 94.25 118 ILE A O 1
ATOM 948 N N . ALA A 1 119 ? 5.823 1.735 24.191 1.00 94.00 119 ALA A N 1
ATOM 949 C CA . ALA A 1 119 ? 5.218 2.147 25.458 1.00 94.00 119 ALA A CA 1
ATOM 950 C C . ALA A 1 119 ? 4.331 3.401 25.318 1.00 94.00 119 ALA A C 1
ATOM 952 O O . ALA A 1 119 ? 3.215 3.436 25.844 1.00 94.00 119 ALA A O 1
ATOM 953 N N . GLN A 1 120 ? 4.790 4.410 24.567 1.00 93.31 120 GLN A N 1
ATOM 954 C CA . GLN A 1 120 ? 4.017 5.626 24.300 1.00 93.31 120 GLN A CA 1
ATOM 955 C C . GLN A 1 120 ? 2.764 5.345 23.458 1.00 93.31 120 GLN A C 1
ATOM 957 O O . GLN A 1 120 ? 1.697 5.867 23.777 1.00 93.31 120 GLN A O 1
ATOM 962 N N . ALA A 1 121 ? 2.854 4.497 22.428 1.00 94.00 121 ALA A N 1
ATOM 963 C CA . ALA A 1 121 ? 1.705 4.114 21.606 1.00 94.00 121 ALA A CA 1
ATOM 964 C C . ALA A 1 121 ? 0.665 3.292 22.396 1.00 94.00 121 ALA A C 1
ATOM 966 O O . ALA A 1 121 ? -0.530 3.583 22.325 1.00 94.00 121 ALA A O 1
ATOM 967 N N . THR A 1 122 ? 1.103 2.342 23.228 1.00 95.94 122 THR A N 1
ATOM 968 C CA . THR A 1 122 ? 0.224 1.599 24.148 1.00 95.94 122 THR A CA 1
ATOM 969 C C . THR A 1 122 ? -0.487 2.538 25.128 1.00 95.94 122 THR A C 1
ATOM 971 O O . THR A 1 122 ? -1.700 2.437 25.308 1.00 95.94 122 THR A O 1
ATOM 974 N N . GLN A 1 123 ? 0.218 3.502 25.734 1.00 94.88 123 GLN A N 1
ATOM 975 C CA . GLN A 1 123 ? -0.402 4.502 26.617 1.00 94.88 123 GLN A CA 1
ATOM 976 C C . GLN A 1 123 ? -1.399 5.408 25.869 1.00 94.88 123 GLN A C 1
ATOM 978 O O . GLN A 1 123 ? -2.465 5.744 26.396 1.00 94.88 123 GLN A O 1
ATOM 983 N N . HIS A 1 124 ? -1.070 5.790 24.635 1.00 93.56 124 HIS A N 1
ATOM 984 C CA . HIS A 1 124 ? -1.907 6.625 23.782 1.00 93.56 124 HIS A CA 1
ATOM 985 C C . HIS A 1 124 ? -3.244 5.940 23.452 1.00 93.56 124 HIS A C 1
ATOM 987 O O . HIS A 1 124 ? -4.308 6.524 23.663 1.00 93.56 124 HIS A O 1
ATOM 993 N N . LEU A 1 125 ? -3.209 4.672 23.032 1.00 95.38 125 LEU A N 1
ATOM 994 C CA . LEU A 1 125 ? -4.419 3.898 22.742 1.00 95.38 125 LEU A CA 1
ATOM 995 C C . LEU A 1 125 ? -5.196 3.527 24.015 1.00 95.38 125 LEU A C 1
ATOM 997 O O . LEU A 1 125 ? -6.423 3.603 24.019 1.00 95.38 125 LEU A O 1
ATOM 1001 N N . ASN A 1 126 ? -4.515 3.218 25.125 1.00 96.69 126 ASN A N 1
ATOM 1002 C CA . ASN A 1 126 ? -5.172 2.965 26.414 1.00 96.69 126 ASN A CA 1
ATOM 1003 C C . ASN A 1 126 ? -5.940 4.185 26.946 1.00 96.69 126 ASN A C 1
ATOM 1005 O O . ASN A 1 126 ? -6.977 4.013 27.588 1.00 96.69 126 ASN A O 1
ATOM 1009 N N . THR A 1 127 ? -5.481 5.406 26.644 1.00 95.69 127 THR A N 1
ATOM 1010 C CA . THR A 1 127 ? -6.232 6.641 26.927 1.00 95.69 127 THR A CA 1
ATOM 1011 C C . THR A 1 127 ? -7.590 6.622 26.217 1.00 95.69 127 THR A C 1
ATOM 1013 O O . THR A 1 127 ? -8.622 6.772 26.869 1.00 95.69 127 THR A O 1
ATOM 1016 N N . MET A 1 128 ? -7.615 6.349 24.906 1.00 96.06 128 MET A N 1
ATOM 1017 C CA . MET A 1 128 ? -8.860 6.237 24.129 1.00 96.06 128 MET A CA 1
ATOM 1018 C C . MET A 1 128 ? -9.736 5.058 24.578 1.00 96.06 128 MET A C 1
ATOM 1020 O O . MET A 1 128 ? -10.963 5.180 24.630 1.00 96.06 128 MET A O 1
ATOM 1024 N N . ALA A 1 129 ? -9.121 3.934 24.963 1.00 97.50 129 ALA A N 1
ATOM 1025 C CA . ALA A 1 129 ? -9.831 2.742 25.418 1.00 97.50 129 ALA A CA 1
ATOM 1026 C C . ALA A 1 129 ? -10.710 2.998 26.653 1.00 97.50 129 ALA A C 1
ATOM 1028 O O . ALA A 1 129 ? -11.785 2.409 26.752 1.00 97.50 129 ALA A O 1
ATOM 1029 N N . GLN A 1 130 ? -10.338 3.925 27.547 1.00 97.00 130 GLN A N 1
ATOM 1030 C CA . GLN A 1 130 ? -11.207 4.296 28.673 1.00 97.00 130 GLN A CA 1
ATOM 1031 C C . GLN A 1 130 ? -12.526 4.938 28.213 1.00 97.00 130 GLN A C 1
ATOM 1033 O O . GLN A 1 130 ? -13.564 4.690 28.819 1.00 97.00 130 GLN A O 1
ATOM 1038 N N . CYS A 1 131 ? -12.539 5.704 27.116 1.00 97.19 131 CYS A N 1
ATOM 1039 C CA . CYS A 1 131 ? -13.785 6.260 26.582 1.00 97.19 131 CYS A CA 1
ATOM 1040 C C . CYS A 1 131 ? -14.663 5.173 25.937 1.00 97.19 131 CYS A C 1
ATOM 1042 O O . CYS A 1 131 ? -15.869 5.105 26.186 1.00 97.19 131 CYS A O 1
ATOM 1044 N N . PHE A 1 132 ? -14.055 4.266 25.164 1.00 97.94 132 PHE A N 1
ATOM 1045 C CA . PHE A 1 132 ? -14.770 3.139 24.553 1.00 97.94 132 PHE A CA 1
ATOM 1046 C C . PHE A 1 132 ? -15.294 2.127 25.579 1.00 97.94 132 PHE A C 1
ATOM 1048 O O . PHE A 1 132 ? -16.401 1.622 25.396 1.00 97.94 132 PHE A O 1
ATOM 1055 N N . LYS A 1 133 ? -14.586 1.911 26.696 1.00 98.06 133 LYS A N 1
ATOM 1056 C CA . LYS A 1 133 ? -15.086 1.189 27.878 1.00 98.06 133 LYS A CA 1
ATOM 1057 C C . LYS A 1 133 ? -16.425 1.759 28.341 1.00 98.06 133 LYS A C 1
ATOM 1059 O O . LYS A 1 133 ? -17.418 1.038 28.334 1.00 98.06 133 LYS A O 1
ATOM 1064 N N . PHE A 1 134 ? -16.491 3.057 28.652 1.00 98.12 134 PHE A N 1
ATOM 1065 C CA . PHE A 1 134 ? -17.741 3.682 29.101 1.00 98.12 134 PHE A CA 1
ATOM 1066 C C . PHE A 1 134 ? -18.845 3.651 28.030 1.00 98.12 134 PHE A C 1
ATOM 1068 O O . PHE A 1 134 ? -20.001 3.431 28.379 1.00 98.12 134 PHE A O 1
ATOM 1075 N N . MET A 1 135 ? -18.518 3.798 26.738 1.00 97.50 135 MET A N 1
ATOM 1076 C CA . MET A 1 135 ? -19.504 3.652 25.651 1.00 97.50 135 MET A CA 1
ATOM 1077 C C . MET A 1 135 ? -20.049 2.217 25.525 1.00 97.50 135 MET A C 1
ATOM 1079 O O . MET A 1 135 ? -21.251 2.037 25.326 1.00 97.50 135 MET A O 1
ATOM 1083 N N . ARG A 1 136 ? -19.206 1.183 25.667 1.00 96.94 136 ARG A N 1
ATOM 1084 C CA . ARG A 1 136 ? -19.645 -0.224 25.636 1.00 96.94 136 ARG A CA 1
ATOM 1085 C C . ARG A 1 136 ? -20.457 -0.595 26.881 1.00 96.94 136 ARG A C 1
ATOM 1087 O O . ARG A 1 136 ? -21.526 -1.182 26.731 1.00 96.94 136 ARG A O 1
ATOM 1094 N N . MET A 1 137 ? -20.008 -0.196 28.075 1.00 96.94 137 MET A N 1
ATOM 1095 C CA . MET A 1 137 ? -20.761 -0.356 29.330 1.00 96.94 137 MET A CA 1
ATOM 1096 C C . MET A 1 137 ? -22.144 0.303 29.232 1.00 96.94 137 MET A C 1
ATOM 1098 O O . MET A 1 137 ? -23.153 -0.348 29.499 1.00 96.94 137 MET A O 1
ATOM 1102 N N . ALA A 1 138 ? -22.201 1.556 28.765 1.00 95.62 138 ALA A N 1
ATOM 1103 C CA . ALA A 1 138 ? -23.446 2.280 28.519 1.00 95.62 138 ALA A CA 1
ATOM 1104 C C . ALA A 1 138 ? -24.372 1.528 27.556 1.00 95.62 138 ALA A C 1
ATOM 1106 O O . ALA A 1 138 ? -25.549 1.354 27.856 1.00 95.62 138 ALA A O 1
ATOM 1107 N N . SER A 1 139 ? -23.852 1.045 26.423 1.00 94.56 139 SER A N 1
ATOM 1108 C CA . SER A 1 139 ? -24.660 0.337 25.425 1.00 94.56 139 SER A CA 1
ATOM 1109 C C . SER A 1 139 ? -25.223 -0.989 25.956 1.00 94.56 139 SER A C 1
ATOM 1111 O O . SER A 1 139 ? -26.396 -1.291 25.724 1.00 94.56 139 SER A O 1
ATOM 1113 N N . LEU A 1 140 ? -24.434 -1.760 26.713 1.00 94.31 140 LEU A N 1
ATOM 1114 C CA . LEU A 1 140 ? -24.899 -2.982 27.378 1.00 94.31 140 LEU A CA 1
ATOM 1115 C C . LEU A 1 140 ? -25.987 -2.681 28.414 1.00 94.31 140 LEU A C 1
ATOM 1117 O O . LEU A 1 140 ? -27.020 -3.350 28.416 1.00 94.31 140 LEU A O 1
ATOM 1121 N N . GLU A 1 141 ? -25.795 -1.649 29.239 1.00 93.12 141 GLU A N 1
ATOM 1122 C CA . GLU A 1 141 ? -26.784 -1.211 30.226 1.00 93.12 141 GLU A CA 1
ATOM 1123 C C . GLU A 1 141 ? -28.082 -0.721 29.572 1.00 93.12 141 GLU A C 1
ATOM 1125 O O . GLU A 1 141 ? -29.158 -1.214 29.912 1.00 93.12 141 GLU A O 1
ATOM 1130 N N . ILE A 1 142 ? -28.014 0.184 28.588 1.00 88.56 142 I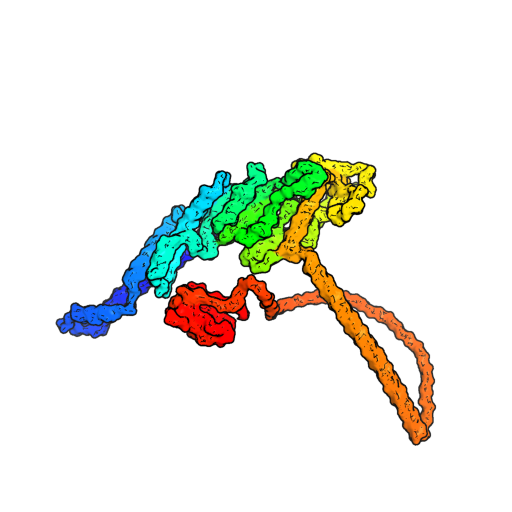LE A N 1
ATOM 1131 C CA . ILE A 1 142 ? -29.178 0.693 27.837 1.00 88.56 142 ILE A CA 1
ATOM 1132 C C . ILE A 1 142 ? -30.050 -0.470 27.344 1.00 88.56 142 ILE A C 1
ATOM 1134 O O . ILE A 1 142 ? -31.252 -0.493 27.610 1.00 88.56 142 ILE A O 1
ATOM 1138 N N . HIS A 1 143 ? -29.428 -1.477 26.724 1.00 88.81 143 HIS A N 1
ATOM 1139 C CA . HIS A 1 143 ? -30.109 -2.651 26.173 1.00 88.81 143 HIS A CA 1
ATOM 1140 C C . HIS A 1 143 ? -30.406 -3.770 27.193 1.00 88.81 143 HIS A C 1
ATOM 1142 O O . HIS A 1 143 ? -30.874 -4.831 26.783 1.00 88.81 143 HIS A O 1
ATOM 1148 N N . GLY A 1 144 ? -30.124 -3.575 28.485 1.00 86.12 144 GLY A N 1
ATOM 1149 C CA . GLY A 1 144 ? -30.423 -4.546 29.545 1.00 86.12 144 GLY A CA 1
ATOM 1150 C C . GLY A 1 144 ? -29.585 -5.830 29.511 1.00 86.12 144 GLY A C 1
ATOM 1151 O O . GLY A 1 144 ? -30.053 -6.855 29.993 1.00 86.12 144 GLY A O 1
ATOM 1152 N N . LYS A 1 145 ? -28.373 -5.791 28.938 1.00 88.75 145 LYS A N 1
ATOM 1153 C CA . LYS A 1 145 ? -27.459 -6.948 28.794 1.00 88.75 145 LYS A CA 1
ATOM 1154 C C . LYS A 1 145 ? -26.238 -6.907 29.717 1.00 88.75 145 LYS A C 1
ATOM 1156 O O . LYS A 1 145 ? -25.303 -7.679 29.533 1.00 88.75 145 LYS A O 1
ATOM 1161 N N . TYR A 1 146 ? -26.192 -5.964 30.657 1.00 92.56 146 TYR A N 1
ATOM 1162 C CA . TYR A 1 146 ? -25.068 -5.857 31.582 1.00 92.56 146 TYR A CA 1
ATOM 1163 C C . TYR A 1 146 ? -25.201 -6.893 32.707 1.00 92.56 146 TYR A C 1
ATOM 1165 O O . TYR A 1 146 ? -25.833 -6.659 33.738 1.00 92.56 146 TYR A O 1
ATOM 1173 N N . GLU A 1 147 ? -24.597 -8.055 32.491 1.00 91.69 147 GLU A N 1
ATOM 1174 C CA . GLU A 1 147 ? -24.495 -9.139 33.470 1.00 91.69 147 GLU A CA 1
ATOM 1175 C C . GLU A 1 147 ? -23.202 -8.973 34.281 1.00 91.69 147 GLU A C 1
ATOM 1177 O O . GLU A 1 147 ? -22.112 -9.226 33.768 1.00 91.69 147 GLU A O 1
ATOM 1182 N N . ALA A 1 148 ? -23.312 -8.512 35.531 1.00 92.12 148 ALA A N 1
ATOM 1183 C CA . ALA A 1 148 ? -22.159 -8.122 36.352 1.00 92.12 148 ALA A CA 1
ATOM 1184 C C . ALA A 1 148 ? -21.129 -9.252 36.560 1.00 92.12 148 ALA A C 1
ATOM 1186 O O . ALA A 1 148 ? -19.934 -8.982 36.548 1.00 92.12 148 ALA A O 1
ATOM 1187 N N . GLU A 1 149 ? -21.587 -10.507 36.663 1.00 91.69 149 GLU A N 1
ATOM 1188 C CA . GLU A 1 149 ? -20.749 -11.708 36.844 1.00 91.69 149 GLU A CA 1
ATOM 1189 C C . GLU A 1 149 ? -19.705 -11.909 35.730 1.00 91.69 149 GLU A C 1
ATOM 1191 O O . GLU A 1 149 ? -18.633 -12.443 35.992 1.00 91.69 149 GLU A O 1
ATOM 1196 N N . PHE A 1 150 ? -19.983 -11.433 34.511 1.00 90.06 150 PHE A N 1
ATOM 1197 C CA . PHE A 1 150 ? -19.051 -11.505 33.378 1.00 90.06 150 PHE A CA 1
ATOM 1198 C C . PHE A 1 150 ? -18.441 -10.143 33.028 1.00 90.06 150 PHE A C 1
ATOM 1200 O O . PHE A 1 150 ? -17.286 -10.056 32.613 1.00 90.06 150 PHE A O 1
ATOM 1207 N N . HIS A 1 151 ? -19.218 -9.066 33.171 1.00 94.75 151 HIS A N 1
ATOM 1208 C CA . HIS A 1 151 ? -18.833 -7.752 32.663 1.00 94.75 151 HIS A CA 1
ATOM 1209 C C . HIS A 1 151 ? -17.981 -6.932 33.636 1.00 94.75 151 HIS A C 1
ATOM 1211 O O . HIS A 1 151 ? -17.169 -6.142 33.159 1.00 94.75 151 HIS A O 1
ATOM 1217 N N . ASP A 1 152 ? -18.115 -7.096 34.958 1.00 93.81 152 ASP A N 1
ATOM 1218 C CA . ASP A 1 152 ? -17.337 -6.285 35.908 1.00 93.81 152 ASP A CA 1
ATOM 1219 C C . ASP A 1 152 ? -15.834 -6.611 35.819 1.00 93.81 152 ASP A C 1
ATOM 1221 O O . ASP A 1 152 ? -15.025 -5.688 35.696 1.00 93.81 152 ASP A O 1
ATOM 1225 N N . ASP A 1 153 ? -15.464 -7.896 35.759 1.00 94.19 153 ASP A N 1
ATOM 1226 C CA . ASP A 1 153 ? -14.071 -8.338 35.571 1.00 94.19 153 ASP A CA 1
ATOM 1227 C C . ASP A 1 153 ? -13.543 -7.982 34.168 1.00 94.19 153 ASP A C 1
ATOM 1229 O O . ASP A 1 153 ? -12.468 -7.390 34.037 1.00 94.19 153 ASP A O 1
ATOM 1233 N N . PHE A 1 154 ? -14.326 -8.232 33.108 1.00 94.81 154 PHE A N 1
ATOM 1234 C CA . PHE A 1 154 ? -13.967 -7.842 31.735 1.00 94.81 154 PHE A CA 1
ATOM 1235 C C . PHE A 1 154 ? -13.689 -6.336 31.614 1.00 94.81 154 PHE A C 1
ATOM 1237 O O . PHE A 1 154 ? -12.698 -5.917 31.012 1.00 94.81 154 PHE A O 1
ATOM 1244 N N . PHE A 1 155 ? -14.541 -5.492 32.206 1.00 96.88 155 PHE A N 1
ATOM 1245 C CA . PHE A 1 155 ? -14.328 -4.049 32.191 1.00 96.88 155 PHE A CA 1
ATOM 1246 C C . PHE A 1 155 ? -13.265 -3.580 33.189 1.00 96.88 155 PHE A C 1
ATOM 1248 O O . PHE A 1 155 ? -12.744 -2.477 33.000 1.00 96.88 155 PHE A O 1
ATOM 1255 N N . ALA A 1 156 ? -12.879 -4.369 34.195 1.00 95.56 156 ALA A N 1
ATOM 1256 C CA . ALA A 1 156 ? -11.745 -4.051 35.062 1.00 95.56 156 ALA A CA 1
ATOM 1257 C C . ALA A 1 156 ? -10.417 -4.054 34.282 1.00 95.56 156 ALA A C 1
ATOM 1259 O O . ALA A 1 156 ? -9.654 -3.093 34.398 1.00 95.56 156 ALA A O 1
ATOM 1260 N N . GLU A 1 157 ? -10.185 -5.064 33.435 1.00 95.38 157 GLU A N 1
ATOM 1261 C CA . GLU A 1 157 ? -8.943 -5.217 32.653 1.00 95.38 157 GLU A CA 1
ATOM 1262 C C . GLU A 1 157 ? -8.979 -4.557 31.255 1.00 95.38 157 GLU A C 1
ATOM 1264 O O . GLU A 1 157 ? -7.945 -4.463 30.583 1.00 95.38 157 GLU A O 1
ATOM 1269 N N . PHE A 1 158 ? -10.145 -4.047 30.830 1.00 97.44 158 PHE A N 1
ATOM 1270 C CA . PHE A 1 158 ? -10.369 -3.463 29.500 1.00 97.44 158 PHE A CA 1
ATOM 1271 C C . PHE A 1 158 ? -9.345 -2.382 29.119 1.00 97.44 158 PHE A C 1
ATOM 1273 O O . PHE A 1 158 ? -9.213 -1.329 29.758 1.00 97.44 158 PHE A O 1
ATOM 1280 N N . ASN A 1 159 ? -8.673 -2.635 28.000 1.00 97.31 159 ASN A N 1
ATOM 1281 C CA . ASN A 1 159 ? -7.536 -1.881 27.484 1.00 97.31 159 ASN A CA 1
ATOM 1282 C C . ASN A 1 159 ? -7.588 -1.810 25.939 1.00 97.31 159 ASN A C 1
ATOM 1284 O O . ASN A 1 159 ? -8.574 -2.226 25.330 1.00 97.31 159 ASN A O 1
ATOM 1288 N N . TRP A 1 160 ? -6.552 -1.272 25.289 1.00 95.88 160 TRP A N 1
ATOM 1289 C CA . TRP A 1 160 ? -6.529 -1.069 23.833 1.00 95.88 160 TRP A CA 1
ATOM 1290 C C . TRP A 1 160 ? -6.728 -2.345 22.993 1.00 95.88 160 TRP A C 1
ATOM 1292 O O . TRP A 1 160 ? -7.304 -2.258 21.912 1.00 95.88 160 TRP A O 1
ATOM 1302 N N . GLU A 1 161 ? -6.319 -3.517 23.488 1.00 95.62 161 GLU A N 1
ATOM 1303 C CA . GLU A 1 161 ? -6.413 -4.813 22.784 1.00 95.62 161 GLU A CA 1
ATOM 1304 C C . GLU A 1 161 ? -7.867 -5.293 22.652 1.00 95.62 161 GLU A C 1
ATOM 1306 O O . GLU A 1 161 ? -8.182 -6.152 21.835 1.00 95.62 161 GLU A O 1
ATOM 1311 N N . HIS A 1 162 ? -8.774 -4.697 23.431 1.00 96.62 162 HIS A N 1
ATOM 1312 C CA . HIS A 1 162 ? -10.200 -5.005 23.438 1.00 96.62 162 HIS A CA 1
ATOM 1313 C C . HIS A 1 162 ? -11.000 -4.159 22.431 1.00 96.62 162 HIS A C 1
ATOM 1315 O O . HIS A 1 162 ? -12.208 -4.374 22.266 1.00 96.62 162 HIS A O 1
ATOM 1321 N N . LEU A 1 163 ? -10.364 -3.178 21.776 1.00 95.75 163 LEU A N 1
ATOM 1322 C CA . LEU A 1 163 ? -10.984 -2.310 20.773 1.00 95.75 163 LEU A CA 1
ATOM 1323 C C . LEU A 1 163 ? -11.191 -3.057 19.451 1.00 95.75 163 LEU A C 1
ATOM 1325 O O . LEU A 1 163 ? -10.339 -3.817 19.007 1.00 95.75 163 LEU A O 1
ATOM 1329 N N . ASN A 1 164 ? -12.332 -2.819 18.804 1.00 93.25 164 ASN A N 1
ATOM 1330 C CA . ASN A 1 164 ? -12.592 -3.342 17.458 1.00 93.25 164 ASN A CA 1
ATOM 1331 C C . ASN A 1 164 ? -12.073 -2.376 16.378 1.00 93.25 164 ASN A C 1
ATOM 1333 O O . ASN A 1 164 ? -11.746 -1.225 16.667 1.00 93.25 164 ASN A O 1
ATOM 1337 N N . ASN A 1 165 ? -12.027 -2.828 15.123 1.00 91.44 165 ASN A N 1
ATOM 1338 C CA . ASN A 1 165 ? -11.515 -2.039 13.997 1.00 91.44 165 ASN A CA 1
ATOM 1339 C C . ASN A 1 165 ? -12.187 -0.656 13.863 1.00 91.44 165 ASN A C 1
ATOM 1341 O O . ASN A 1 165 ? -11.483 0.326 13.636 1.00 91.44 165 ASN A O 1
ATOM 1345 N N . ASP A 1 166 ? -13.505 -0.555 14.078 1.00 90.88 166 ASP A N 1
ATOM 1346 C CA . ASP A 1 166 ? -14.258 0.713 14.019 1.00 90.88 166 ASP A CA 1
ATOM 1347 C C . ASP A 1 166 ? -13.876 1.688 15.149 1.00 90.88 166 ASP A C 1
ATOM 1349 O O . ASP A 1 166 ? -14.073 2.896 15.039 1.00 90.88 166 ASP A O 1
ATOM 1353 N N . GLU A 1 167 ? -13.384 1.174 16.276 1.00 94.06 167 GLU A N 1
ATOM 1354 C CA . GLU A 1 167 ? -12.921 1.963 17.421 1.00 94.06 167 GLU A CA 1
ATOM 1355 C C . GLU A 1 167 ? -11.444 2.343 17.271 1.00 94.06 167 GLU A C 1
ATOM 1357 O O . GLU A 1 167 ? -11.082 3.481 17.556 1.00 94.06 167 GLU A O 1
ATOM 1362 N N . ILE A 1 168 ? -10.609 1.443 16.735 1.00 93.06 168 ILE A N 1
ATOM 1363 C CA . ILE A 1 168 ? -9.204 1.721 16.394 1.00 93.06 168 ILE A CA 1
ATOM 1364 C C . ILE A 1 168 ? -9.112 2.777 15.280 1.00 93.06 168 ILE A C 1
ATOM 1366 O O . ILE A 1 168 ? -8.288 3.683 15.377 1.00 93.06 168 ILE A O 1
ATOM 1370 N N . ALA A 1 169 ? -9.988 2.731 14.271 1.00 90.00 169 ALA A N 1
ATOM 1371 C CA . ALA A 1 169 ? -10.076 3.756 13.223 1.00 90.00 169 ALA A CA 1
ATOM 1372 C C . ALA A 1 169 ? -10.524 5.141 13.748 1.00 90.00 169 ALA A C 1
ATOM 1374 O O . ALA A 1 169 ? -10.330 6.152 13.075 1.00 90.00 169 ALA A O 1
ATOM 1375 N N . LEU A 1 170 ? -11.097 5.198 14.957 1.00 91.31 170 LEU A N 1
ATOM 1376 C CA . LEU A 1 170 ? -11.461 6.424 15.677 1.00 91.31 170 LEU A CA 1
ATOM 1377 C C . LEU A 1 170 ? -10.430 6.817 16.758 1.00 91.31 170 LEU A C 1
ATOM 1379 O O . LEU A 1 170 ? -10.669 7.769 17.504 1.00 91.31 170 LEU A O 1
ATOM 1383 N N . CYS A 1 171 ? -9.291 6.124 16.849 1.00 92.50 171 CYS A N 1
ATOM 1384 C CA . CYS A 1 171 ? -8.143 6.522 17.667 1.00 92.50 171 CYS A CA 1
ATOM 1385 C C . CYS A 1 171 ? -7.162 7.393 16.857 1.00 92.50 171 CYS A C 1
ATOM 1387 O O . CYS A 1 171 ? -7.026 7.197 15.647 1.00 92.50 171 CYS A O 1
ATOM 1389 N N . PRO A 1 172 ? -6.425 8.330 17.487 1.00 90.69 172 PRO A N 1
ATOM 1390 C CA . PRO A 1 172 ? -5.421 9.106 16.770 1.00 90.69 172 PRO A CA 1
ATOM 1391 C C . PRO A 1 172 ? -4.243 8.205 16.353 1.00 90.69 172 PRO A C 1
ATOM 1393 O O . PRO A 1 172 ? -3.813 7.343 17.127 1.00 90.69 172 PRO A O 1
ATOM 1396 N N . PRO A 1 173 ? -3.688 8.372 15.139 1.00 91.50 173 PRO A N 1
ATOM 1397 C CA . PRO A 1 173 ? -2.620 7.505 14.666 1.00 91.50 173 PRO A CA 1
ATOM 1398 C C . PRO A 1 173 ? -1.299 7.785 15.395 1.00 91.50 173 PRO A C 1
ATOM 1400 O O . PRO A 1 173 ? -0.903 8.937 15.598 1.00 91.50 173 PRO A O 1
ATOM 1403 N N . CYS A 1 174 ? -0.584 6.709 15.730 1.00 93.00 174 CYS A N 1
ATOM 1404 C CA . CYS A 1 174 ? 0.798 6.753 16.207 1.00 93.00 174 CYS A CA 1
ATOM 1405 C C . CYS A 1 174 ? 1.745 6.685 15.002 1.00 93.00 174 CYS A C 1
ATOM 1407 O O . CYS A 1 174 ? 1.864 5.643 14.352 1.00 93.00 174 CYS A O 1
ATOM 1409 N N . VAL A 1 175 ? 2.386 7.808 14.681 1.00 92.62 175 VAL A N 1
ATOM 1410 C CA . VAL A 1 175 ? 3.143 8.039 13.446 1.00 92.62 175 VAL A CA 1
ATOM 1411 C C . VAL A 1 175 ? 4.639 8.109 13.735 1.00 92.62 175 VAL A C 1
ATOM 1413 O O . VAL A 1 175 ? 5.075 8.840 14.623 1.00 92.62 175 VAL A O 1
ATOM 1416 N N . VAL A 1 176 ? 5.438 7.398 12.939 1.00 90.88 176 VAL A N 1
ATOM 1417 C CA . VAL A 1 176 ? 6.905 7.387 13.048 1.00 90.88 176 VAL A CA 1
ATOM 1418 C C . VAL A 1 176 ? 7.497 7.804 11.709 1.00 90.88 176 VAL A C 1
ATOM 1420 O O . VAL A 1 176 ? 7.327 7.105 10.711 1.00 90.88 176 VAL A O 1
ATOM 1423 N N . GLU A 1 177 ? 8.174 8.951 11.672 1.00 87.44 177 GLU A N 1
ATOM 1424 C CA . GLU A 1 177 ? 8.793 9.482 10.453 1.00 87.44 177 GLU A CA 1
ATOM 1425 C C . GLU A 1 177 ? 10.246 8.992 10.333 1.00 87.44 177 GLU A C 1
ATOM 1427 O O . GLU A 1 177 ? 11.058 9.178 11.241 1.00 87.44 177 GLU A O 1
ATOM 1432 N N . LEU A 1 178 ? 10.584 8.364 9.204 1.00 84.06 178 LEU A N 1
ATOM 1433 C CA . LEU A 1 178 ? 11.906 7.815 8.901 1.00 84.06 178 LEU A CA 1
ATOM 1434 C C . LEU A 1 178 ? 12.431 8.411 7.589 1.00 84.06 178 LEU A C 1
ATOM 1436 O O . LEU A 1 178 ? 11.787 8.312 6.546 1.00 84.06 178 LEU A O 1
ATOM 1440 N N . GLN A 1 179 ? 13.629 8.996 7.616 1.00 74.12 179 GLN A N 1
ATOM 1441 C CA . GLN A 1 179 ? 14.222 9.676 6.458 1.00 74.12 179 GLN A CA 1
ATOM 1442 C C . GLN A 1 179 ? 15.383 8.865 5.867 1.00 74.12 179 GLN A C 1
ATOM 1444 O O . GLN A 1 179 ? 16.368 8.579 6.554 1.00 74.12 179 GLN A O 1
ATOM 1449 N N . SER A 1 180 ? 15.282 8.523 4.576 1.00 65.19 180 SER A N 1
ATOM 1450 C CA . SER A 1 180 ? 16.202 7.612 3.871 1.00 65.19 180 SER A CA 1
ATOM 1451 C C . SER A 1 180 ? 17.689 7.972 4.018 1.00 65.19 180 SER A C 1
ATOM 1453 O O . SER A 1 180 ? 18.518 7.099 4.281 1.00 65.19 180 SER A O 1
ATOM 1455 N N . TYR A 1 181 ? 18.032 9.261 3.919 1.00 51.69 181 TYR A N 1
ATOM 1456 C CA . TYR A 1 181 ? 19.422 9.727 3.937 1.00 51.69 181 TYR A CA 1
ATOM 1457 C C . TYR A 1 181 ? 20.135 9.523 5.287 1.00 51.69 181 TYR A C 1
ATOM 1459 O O . TYR A 1 181 ? 21.338 9.265 5.317 1.00 51.69 181 TYR A O 1
ATOM 1467 N N . GLN A 1 182 ? 19.417 9.629 6.411 1.00 50.75 182 GLN A N 1
ATOM 1468 C CA . GLN A 1 182 ? 20.039 9.612 7.742 1.00 50.75 182 GLN A CA 1
ATOM 1469 C C . GLN A 1 182 ? 20.339 8.195 8.244 1.00 50.75 182 GLN A C 1
ATOM 1471 O O . GLN A 1 182 ? 21.287 7.989 9.001 1.00 50.75 182 GLN A O 1
ATOM 1476 N N . GLN A 1 183 ? 19.527 7.212 7.848 1.00 58.78 183 GLN A N 1
ATOM 1477 C CA . GLN A 1 183 ? 19.560 5.868 8.416 1.00 58.78 183 GLN A CA 1
ATOM 1478 C C . GLN A 1 183 ? 19.349 4.805 7.331 1.00 58.78 183 GLN A C 1
ATOM 1480 O O . GLN A 1 183 ? 18.253 4.291 7.118 1.00 58.78 183 GLN A O 1
ATOM 1485 N N . LYS A 1 184 ? 20.454 4.398 6.702 1.00 56.88 184 LYS A N 1
ATOM 1486 C CA . LYS A 1 184 ? 20.532 3.381 5.633 1.00 56.88 184 LYS A CA 1
ATOM 1487 C C . LYS A 1 184 ? 19.922 2.008 5.974 1.00 56.88 184 LYS A C 1
ATOM 1489 O O . LYS A 1 184 ? 19.702 1.199 5.080 1.00 56.88 184 LYS A O 1
ATOM 1494 N N . TYR A 1 185 ? 19.670 1.749 7.258 1.00 67.12 185 TYR A N 1
ATOM 1495 C CA . TYR A 1 185 ? 19.031 0.536 7.768 1.00 67.12 185 TYR A CA 1
ATOM 1496 C C . TYR A 1 185 ? 17.785 0.817 8.633 1.00 67.12 185 TYR A C 1
ATOM 1498 O O . TYR A 1 185 ? 17.290 -0.118 9.254 1.00 67.12 185 TYR A O 1
ATOM 1506 N N . ALA A 1 186 ? 17.240 2.046 8.655 1.00 69.81 186 ALA A N 1
ATOM 1507 C CA . ALA A 1 186 ? 16.060 2.407 9.463 1.00 69.81 186 ALA A CA 1
ATOM 1508 C C . ALA A 1 186 ? 14.876 1.461 9.257 1.00 69.81 186 ALA A C 1
ATOM 1510 O O . ALA A 1 186 ? 14.187 1.105 10.207 1.00 69.81 186 ALA A O 1
ATOM 1511 N N . LEU A 1 187 ? 14.653 1.010 8.024 1.00 75.81 187 LEU A N 1
ATOM 1512 C CA . LEU A 1 187 ? 13.578 0.069 7.728 1.00 75.81 187 LEU A CA 1
ATOM 1513 C C . LEU A 1 187 ? 13.755 -1.271 8.472 1.00 75.81 187 LEU A C 1
ATOM 1515 O O . LEU A 1 187 ? 12.772 -1.852 8.914 1.00 75.81 187 LEU A O 1
ATOM 1519 N N . TYR A 1 188 ? 14.993 -1.717 8.705 1.00 74.81 188 TYR A N 1
ATOM 1520 C CA . TYR A 1 188 ? 15.282 -2.903 9.516 1.00 74.81 188 TYR A CA 1
ATOM 1521 C C . TYR A 1 188 ? 15.311 -2.622 11.026 1.00 74.81 188 TYR A C 1
ATOM 1523 O O . TYR A 1 188 ? 14.846 -3.449 11.803 1.00 74.81 188 TYR A O 1
ATOM 1531 N N . THR A 1 189 ? 15.896 -1.500 11.459 1.00 76.75 189 THR A N 1
ATOM 1532 C CA . THR A 1 189 ? 16.169 -1.230 12.887 1.00 76.75 189 THR A CA 1
ATOM 1533 C C . THR A 1 189 ? 15.043 -0.493 13.612 1.00 76.75 189 THR A C 1
ATOM 1535 O O . THR A 1 189 ? 14.972 -0.563 14.838 1.00 76.75 189 THR A O 1
ATOM 1538 N N . ALA A 1 190 ? 14.186 0.206 12.867 1.00 81.19 190 ALA A N 1
ATOM 1539 C CA . ALA A 1 190 ? 13.048 0.977 13.362 1.00 81.19 190 ALA A CA 1
ATOM 1540 C C . ALA A 1 190 ? 11.723 0.454 12.791 1.00 81.19 190 ALA A C 1
ATOM 1542 O O . ALA A 1 190 ? 10.852 0.037 13.544 1.00 81.19 190 ALA A O 1
ATOM 1543 N N . ALA A 1 191 ? 11.563 0.430 11.460 1.00 86.62 191 ALA A N 1
ATOM 1544 C CA . ALA A 1 191 ? 10.258 0.121 10.870 1.00 86.62 191 ALA A CA 1
ATOM 1545 C C . ALA A 1 191 ? 9.806 -1.314 11.170 1.00 86.62 191 ALA A C 1
ATOM 1547 O O . ALA A 1 191 ? 8.696 -1.492 11.657 1.00 86.62 191 ALA A O 1
ATOM 1548 N N . LEU A 1 192 ? 10.653 -2.323 10.920 1.00 88.62 192 LEU A N 1
ATOM 1549 C CA . LEU A 1 192 ? 10.294 -3.728 11.142 1.00 88.62 192 LEU A CA 1
ATOM 1550 C C . LEU A 1 192 ? 9.806 -4.007 12.582 1.00 88.62 192 LEU A C 1
ATOM 1552 O O . LEU A 1 192 ? 8.669 -4.458 12.697 1.00 88.62 192 LEU A O 1
ATOM 1556 N N . PRO A 1 193 ? 10.554 -3.699 13.668 1.00 90.56 193 PRO A N 1
ATOM 1557 C CA . PRO A 1 193 ? 10.083 -3.946 15.036 1.00 90.56 193 PRO A CA 1
ATOM 1558 C C . PRO A 1 193 ? 8.743 -3.282 15.375 1.00 90.56 193 PRO A C 1
ATOM 1560 O O . PRO A 1 193 ? 7.922 -3.889 16.059 1.00 90.56 193 PRO A O 1
ATOM 1563 N N . LEU A 1 194 ? 8.504 -2.061 14.884 1.00 92.44 194 LEU A N 1
ATOM 1564 C CA . LEU A 1 194 ? 7.257 -1.323 15.116 1.00 92.44 194 LEU A CA 1
ATOM 1565 C C . LEU A 1 194 ? 6.094 -1.945 14.330 1.00 92.44 194 LEU A C 1
ATOM 1567 O O . LEU A 1 194 ? 5.030 -2.184 14.896 1.00 92.44 194 LEU A O 1
ATOM 1571 N N . LEU A 1 195 ? 6.312 -2.287 13.058 1.00 92.75 195 LEU A N 1
ATOM 1572 C CA . LEU A 1 195 ? 5.328 -2.944 12.190 1.00 92.75 195 LEU A CA 1
ATOM 1573 C C . LEU A 1 195 ? 4.961 -4.360 12.671 1.00 92.75 195 LEU A C 1
ATOM 1575 O O . LEU A 1 195 ? 3.831 -4.796 12.466 1.00 92.75 195 LEU A O 1
ATOM 1579 N N . THR A 1 196 ? 5.878 -5.063 13.345 1.00 92.62 196 THR A N 1
ATOM 1580 C CA . THR A 1 196 ? 5.629 -6.385 13.950 1.00 92.62 196 THR A CA 1
ATOM 1581 C C . THR A 1 196 ? 5.237 -6.335 15.431 1.00 92.62 196 THR A C 1
ATOM 1583 O O . THR A 1 196 ? 5.105 -7.387 16.047 1.00 92.62 196 THR A O 1
ATOM 1586 N N . SER A 1 197 ? 5.055 -5.151 16.027 1.00 93.31 197 SER A N 1
ATOM 1587 C CA . SER A 1 197 ? 4.752 -5.010 17.466 1.00 93.31 197 SER A CA 1
ATOM 1588 C C . SER A 1 197 ? 3.311 -5.367 17.859 1.00 93.31 197 SER A C 1
ATOM 1590 O O . SER A 1 197 ? 3.002 -5.429 19.044 1.00 93.31 197 SER A O 1
ATOM 1592 N N . GLY A 1 198 ? 2.418 -5.551 16.881 1.00 90.81 198 GLY A N 1
ATOM 1593 C CA . GLY A 1 198 ? 0.972 -5.703 17.090 1.00 90.81 198 GLY A CA 1
ATOM 1594 C C . GLY A 1 198 ? 0.214 -4.375 17.219 1.00 90.81 198 GLY A C 1
ATOM 1595 O O . GLY A 1 198 ? -0.983 -4.334 16.949 1.00 90.81 198 GLY A O 1
ATOM 1596 N N . LEU A 1 199 ? 0.898 -3.274 17.547 1.00 93.94 199 LEU A N 1
ATOM 1597 C CA . LEU A 1 199 ? 0.303 -1.937 17.608 1.00 93.94 199 LEU A CA 1
ATOM 1598 C C . LEU A 1 199 ? 0.078 -1.350 16.198 1.00 93.94 199 LEU A C 1
ATOM 1600 O O . LEU A 1 199 ? 0.909 -1.553 15.308 1.00 93.94 199 LEU A O 1
ATOM 1604 N N . PRO A 1 200 ? -0.983 -0.544 15.984 1.00 94.06 200 PRO A N 1
ATOM 1605 C CA . PRO A 1 200 ? -1.376 0.014 14.683 1.00 94.06 200 PRO A CA 1
ATOM 1606 C C . PRO A 1 200 ? -0.496 1.196 14.212 1.00 94.06 200 PRO A C 1
ATOM 1608 O O . PRO A 1 200 ? -1.003 2.213 13.726 1.00 94.06 200 PRO A O 1
ATOM 1611 N N . PHE A 1 201 ? 0.830 1.082 14.348 1.00 94.94 201 PHE A N 1
ATOM 1612 C CA . PHE A 1 201 ? 1.805 2.102 13.949 1.00 94.94 201 PHE A CA 1
ATOM 1613 C C . PHE A 1 201 ? 1.694 2.492 12.475 1.00 94.94 201 PHE A C 1
ATOM 1615 O O . PHE A 1 201 ? 1.519 1.646 11.601 1.00 94.94 201 PHE A O 1
ATOM 1622 N N . LYS A 1 202 ? 1.886 3.781 12.194 1.00 94.12 202 LYS A N 1
ATOM 1623 C CA . LYS A 1 202 ? 1.939 4.353 10.847 1.00 94.12 202 LYS A CA 1
ATOM 1624 C C . LYS A 1 202 ? 3.362 4.836 10.571 1.00 94.12 202 LYS A C 1
ATOM 1626 O O . LYS A 1 202 ? 3.743 5.946 10.939 1.00 94.12 202 LYS A O 1
ATOM 1631 N N . VAL A 1 203 ? 4.180 3.978 9.970 1.00 92.94 203 VAL A N 1
ATOM 1632 C CA . VAL A 1 203 ? 5.570 4.301 9.635 1.00 92.94 203 VAL A CA 1
ATOM 1633 C C . VAL A 1 203 ? 5.603 5.031 8.295 1.00 92.94 203 VAL A C 1
ATOM 1635 O O . VAL A 1 203 ? 5.230 4.469 7.270 1.00 92.94 203 VAL A O 1
ATOM 1638 N N . VAL A 1 204 ? 6.071 6.276 8.286 1.00 91.12 204 VAL A N 1
ATOM 1639 C CA . VAL A 1 204 ? 6.244 7.078 7.069 1.00 91.12 204 VAL A CA 1
ATOM 1640 C C . VAL A 1 204 ? 7.721 7.075 6.694 1.00 91.12 204 VAL A C 1
ATOM 1642 O O . VAL A 1 204 ? 8.541 7.661 7.395 1.00 91.12 204 VAL A O 1
ATOM 1645 N N . TYR A 1 205 ? 8.068 6.422 5.586 1.00 88.56 205 TYR A N 1
ATOM 1646 C CA . TYR A 1 205 ? 9.429 6.369 5.059 1.00 88.56 205 TYR A CA 1
ATOM 1647 C C . TYR A 1 205 ? 9.581 7.325 3.872 1.00 88.56 205 TYR A C 1
ATOM 1649 O O . TYR A 1 205 ? 9.024 7.094 2.798 1.00 88.56 205 TYR A O 1
ATOM 1657 N N . LEU A 1 206 ? 10.352 8.398 4.056 1.00 86.62 206 LEU A N 1
ATOM 1658 C CA . LEU A 1 206 ? 10.635 9.374 3.003 1.00 86.62 206 LEU A CA 1
ATOM 1659 C C . LEU A 1 206 ? 11.788 8.873 2.127 1.00 86.62 206 LEU A C 1
ATOM 1661 O O . LEU A 1 206 ? 12.953 8.877 2.538 1.00 86.62 206 LEU A O 1
ATOM 1665 N N . ASN A 1 207 ? 11.443 8.416 0.923 1.00 80.38 207 ASN A N 1
ATOM 1666 C CA . ASN A 1 207 ? 12.357 7.794 -0.028 1.00 80.38 207 ASN A CA 1
ATOM 1667 C C . ASN A 1 207 ? 12.901 8.826 -1.029 1.00 80.38 207 ASN A C 1
ATOM 1669 O O . ASN A 1 207 ? 12.197 9.250 -1.945 1.00 80.38 207 ASN A O 1
ATOM 1673 N N . GLU A 1 208 ? 14.165 9.219 -0.868 1.00 77.81 208 GLU A N 1
ATOM 1674 C CA . GLU A 1 208 ? 14.822 10.212 -1.733 1.00 77.81 208 GLU A CA 1
ATOM 1675 C C . GLU A 1 208 ? 15.916 9.615 -2.639 1.00 77.81 208 GLU A C 1
ATOM 1677 O O . GLU A 1 208 ? 16.272 10.224 -3.659 1.00 77.81 208 GLU A O 1
ATOM 1682 N N . ASP A 1 209 ? 16.445 8.429 -2.300 1.00 75.81 209 ASP A N 1
ATOM 1683 C CA . ASP A 1 209 ? 17.620 7.831 -2.941 1.00 75.81 209 ASP A CA 1
ATOM 1684 C C . ASP A 1 209 ? 17.377 6.430 -3.530 1.00 75.81 209 ASP A C 1
ATOM 1686 O O . ASP A 1 209 ? 17.670 5.400 -2.932 1.00 75.81 209 ASP A O 1
ATOM 1690 N N . PHE A 1 210 ? 16.985 6.401 -4.804 1.00 75.69 210 PHE A N 1
ATOM 1691 C CA . PHE A 1 210 ? 16.917 5.185 -5.629 1.00 75.69 210 PHE A CA 1
ATOM 1692 C C . PHE A 1 210 ? 18.284 4.558 -5.997 1.00 75.69 210 PHE A C 1
ATOM 1694 O O . PHE A 1 210 ? 18.364 3.838 -6.990 1.00 75.69 210 PHE A O 1
ATOM 1701 N N . SER A 1 211 ? 19.388 4.881 -5.308 1.00 64.38 211 SER A N 1
ATOM 1702 C CA . SER A 1 211 ? 20.696 4.269 -5.585 1.00 64.38 211 SER A CA 1
ATOM 1703 C C . SER A 1 211 ? 20.893 2.995 -4.759 1.00 64.38 211 SER A C 1
ATOM 1705 O O . SER A 1 211 ? 21.192 3.015 -3.561 1.00 64.38 211 SER A O 1
ATOM 1707 N N . SER A 1 212 ? 20.771 1.833 -5.408 1.00 59.09 212 SER A N 1
ATOM 1708 C CA . SER A 1 212 ? 21.265 0.614 -4.768 1.00 59.09 212 SER A CA 1
ATOM 1709 C C . SER A 1 212 ? 22.794 0.681 -4.713 1.00 59.09 212 SER A C 1
ATOM 1711 O O . SER A 1 212 ? 23.468 1.179 -5.619 1.00 59.09 212 SER A O 1
ATOM 1713 N N . ASN A 1 213 ? 23.369 0.232 -3.598 1.00 53.47 213 ASN A N 1
ATOM 1714 C CA . ASN A 1 213 ? 24.782 0.449 -3.292 1.00 53.47 213 ASN A CA 1
ATOM 1715 C C . ASN A 1 213 ? 25.683 -0.606 -3.964 1.00 53.47 213 ASN A C 1
ATOM 1717 O O . ASN A 1 213 ? 26.470 -1.293 -3.311 1.00 53.47 213 ASN A O 1
ATOM 1721 N N . THR A 1 214 ? 25.564 -0.745 -5.287 1.00 51.78 214 THR A N 1
ATOM 1722 C CA . THR A 1 214 ?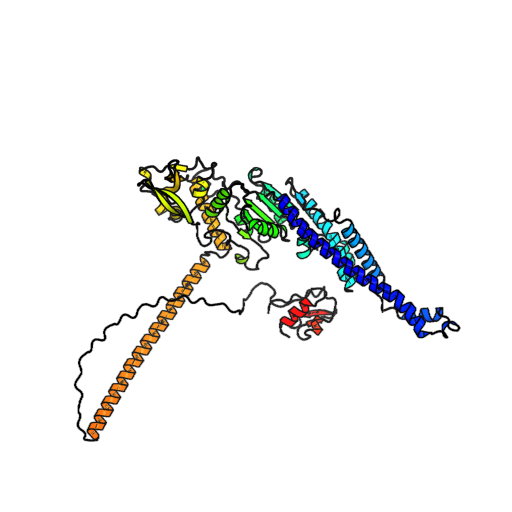 26.311 -1.695 -6.129 1.00 51.78 214 THR A CA 1
ATOM 1723 C C . THR A 1 214 ? 27.760 -1.259 -6.374 1.00 51.78 214 THR A C 1
ATOM 1725 O O . THR A 1 214 ? 28.235 -1.262 -7.507 1.00 51.78 214 THR A O 1
ATOM 1728 N N . SER A 1 215 ? 28.494 -0.906 -5.317 1.00 53.16 215 SER A N 1
ATOM 1729 C CA . SER A 1 215 ? 29.951 -0.811 -5.392 1.00 53.16 215 SER A CA 1
ATOM 1730 C C . SER A 1 215 ? 30.551 -2.219 -5.513 1.00 53.16 215 SER A C 1
ATOM 1732 O O . SER A 1 215 ? 30.206 -3.133 -4.755 1.00 53.16 215 SER A O 1
ATOM 1734 N N . GLY A 1 216 ? 31.422 -2.408 -6.506 1.00 55.34 216 GLY A N 1
ATOM 1735 C CA . GLY A 1 216 ? 31.975 -3.707 -6.899 1.00 55.34 216 GLY A CA 1
ATOM 1736 C C . GLY A 1 216 ? 31.776 -3.996 -8.389 1.00 55.34 216 GLY A C 1
ATOM 1737 O O . GLY A 1 216 ? 31.251 -3.170 -9.130 1.00 55.34 216 GLY A O 1
ATOM 1738 N N . SER A 1 217 ? 32.209 -5.172 -8.843 1.00 57.62 217 SER A N 1
ATOM 1739 C CA . SER A 1 217 ? 32.099 -5.587 -10.245 1.00 57.62 217 SER A CA 1
ATOM 1740 C C . SER A 1 217 ? 31.863 -7.095 -10.374 1.00 57.62 217 SER A C 1
ATOM 1742 O O . SER A 1 217 ? 32.150 -7.878 -9.466 1.00 57.62 217 SER A O 1
ATOM 1744 N N . GLY A 1 218 ? 31.300 -7.518 -11.508 1.00 64.38 218 GLY A N 1
ATOM 1745 C CA . GLY A 1 218 ? 30.990 -8.925 -11.766 1.00 64.38 218 GLY A CA 1
ATOM 1746 C C . GLY A 1 218 ? 29.982 -9.514 -10.769 1.00 64.38 218 GLY A C 1
ATOM 1747 O O . GLY A 1 218 ? 28.993 -8.877 -10.405 1.00 64.38 218 GLY A O 1
ATOM 1748 N N . ARG A 1 219 ? 30.226 -10.757 -10.331 1.00 67.44 219 ARG A N 1
ATOM 1749 C CA . ARG A 1 219 ? 29.272 -11.551 -9.533 1.00 67.44 219 ARG A CA 1
ATOM 1750 C C . ARG A 1 219 ? 28.911 -10.920 -8.180 1.00 67.44 219 ARG A C 1
ATOM 1752 O O . ARG A 1 219 ? 27.800 -11.141 -7.713 1.00 67.44 219 ARG A O 1
ATOM 1759 N N . SER A 1 220 ? 29.797 -10.134 -7.561 1.00 67.50 220 SER A N 1
ATOM 1760 C CA . SER A 1 220 ? 29.501 -9.482 -6.275 1.00 67.50 220 SER A CA 1
ATOM 1761 C C . SER A 1 220 ? 28.516 -8.321 -6.413 1.00 67.50 220 SER A C 1
ATOM 1763 O O . SER A 1 220 ? 27.684 -8.146 -5.532 1.00 67.50 220 SER A O 1
ATOM 1765 N N . ALA A 1 221 ? 28.551 -7.576 -7.523 1.00 64.88 221 ALA A N 1
ATOM 1766 C CA . ALA A 1 221 ? 27.544 -6.558 -7.820 1.00 64.88 221 ALA A CA 1
ATOM 1767 C C . ALA A 1 221 ? 26.185 -7.201 -8.150 1.00 64.88 221 ALA A C 1
ATOM 1769 O O . ALA A 1 221 ? 25.164 -6.762 -7.635 1.00 64.88 221 ALA A O 1
ATOM 1770 N N . ALA A 1 222 ? 26.182 -8.283 -8.939 1.00 62.78 222 ALA A N 1
ATOM 1771 C CA . ALA A 1 222 ? 24.958 -8.980 -9.346 1.00 62.78 222 ALA A CA 1
ATOM 1772 C C . ALA A 1 222 ? 24.237 -9.721 -8.199 1.00 62.78 222 ALA A C 1
ATOM 1774 O O . ALA A 1 222 ? 23.018 -9.836 -8.228 1.00 62.78 222 ALA A O 1
ATOM 1775 N N . LEU A 1 223 ? 24.973 -10.227 -7.199 1.00 67.19 223 LEU A N 1
ATOM 1776 C CA . LEU A 1 223 ? 24.407 -10.920 -6.029 1.00 67.19 223 LEU A CA 1
ATOM 1777 C C . LEU A 1 223 ? 24.246 -10.023 -4.791 1.00 67.19 223 LEU A C 1
ATOM 1779 O O . LEU A 1 223 ? 23.840 -10.510 -3.735 1.00 67.19 223 LEU A O 1
ATOM 1783 N N . ARG A 1 224 ? 24.564 -8.725 -4.882 1.00 66.38 224 ARG A N 1
ATOM 1784 C CA . ARG A 1 224 ? 24.304 -7.782 -3.791 1.00 66.38 224 ARG A CA 1
ATOM 1785 C C . ARG A 1 224 ? 22.812 -7.456 -3.771 1.00 66.38 224 ARG A C 1
ATOM 1787 O O . ARG A 1 224 ? 22.366 -6.570 -4.496 1.00 66.38 224 ARG A O 1
ATOM 1794 N N . SER A 1 225 ? 22.070 -8.153 -2.915 1.00 58.69 225 SER A N 1
ATOM 1795 C CA . SER A 1 225 ? 20.707 -7.749 -2.575 1.00 58.69 225 SER A CA 1
ATOM 1796 C C . SER A 1 225 ? 20.714 -6.368 -1.908 1.00 58.69 225 SER A C 1
ATOM 1798 O O . SER A 1 225 ? 21.600 -6.063 -1.101 1.00 58.69 225 SER A O 1
ATOM 1800 N N . ALA A 1 226 ? 19.732 -5.544 -2.257 1.00 62.94 226 ALA A N 1
ATOM 1801 C CA . ALA A 1 226 ? 19.358 -4.345 -1.520 1.00 62.94 226 ALA A CA 1
ATOM 1802 C C . ALA A 1 226 ? 18.060 -4.634 -0.752 1.00 62.94 226 ALA A C 1
ATOM 1804 O O . ALA A 1 226 ? 17.362 -5.599 -1.055 1.00 62.94 226 ALA A O 1
ATOM 1805 N N . PHE A 1 227 ? 17.722 -3.805 0.235 1.00 67.62 227 PHE A N 1
ATOM 1806 C CA . PHE A 1 227 ? 16.378 -3.865 0.797 1.00 67.62 227 PHE A CA 1
ATOM 1807 C C . PHE A 1 227 ? 15.398 -3.214 -0.176 1.00 67.62 227 PHE A C 1
ATOM 1809 O O . PHE A 1 227 ? 15.576 -2.053 -0.542 1.00 67.62 227 PHE A O 1
ATOM 1816 N N . GLU A 1 228 ? 14.382 -3.963 -0.582 1.00 78.19 228 GLU A N 1
ATOM 1817 C CA . GLU A 1 228 ? 13.325 -3.499 -1.476 1.00 78.19 228 GLU A CA 1
ATOM 1818 C C . GLU A 1 228 ? 12.029 -3.475 -0.660 1.00 78.19 228 GLU A C 1
ATOM 1820 O O . GLU A 1 228 ? 11.495 -4.529 -0.310 1.00 78.19 228 GLU A O 1
ATOM 1825 N N . VAL A 1 229 ? 11.548 -2.276 -0.307 1.00 82.81 229 VAL A N 1
ATOM 1826 C CA . VAL A 1 229 ? 10.287 -2.070 0.443 1.00 82.81 229 VAL A CA 1
ATOM 1827 C C . VAL A 1 229 ? 9.115 -2.730 -0.280 1.00 82.81 229 VAL A C 1
ATOM 1829 O O . VAL A 1 229 ? 8.197 -3.257 0.341 1.00 82.81 229 VAL A O 1
ATOM 1832 N N . GLU A 1 230 ? 9.212 -2.777 -1.601 1.00 88.75 230 GLU A N 1
ATOM 1833 C CA . GLU A 1 230 ? 8.324 -3.472 -2.519 1.00 88.75 230 GLU A CA 1
ATOM 1834 C C . GLU A 1 230 ? 8.150 -4.973 -2.202 1.00 88.75 230 GLU A C 1
ATOM 1836 O O . GLU A 1 230 ? 7.133 -5.558 -2.561 1.00 88.75 230 GLU A O 1
ATOM 1841 N N . THR A 1 231 ? 9.100 -5.600 -1.496 1.00 84.69 231 THR A N 1
ATOM 1842 C CA . THR A 1 231 ? 9.025 -7.016 -1.079 1.00 84.69 231 THR A CA 1
ATOM 1843 C C . THR A 1 231 ? 8.425 -7.235 0.312 1.00 84.69 231 THR A C 1
ATOM 1845 O O . THR A 1 231 ? 8.078 -8.370 0.648 1.00 84.69 231 THR A O 1
ATOM 1848 N N . LEU A 1 232 ? 8.242 -6.181 1.120 1.00 86.69 232 LEU A N 1
ATOM 1849 C CA . LEU A 1 232 ? 7.661 -6.313 2.462 1.00 86.69 232 LEU A CA 1
ATOM 1850 C C . LEU A 1 232 ? 6.255 -6.933 2.491 1.00 86.69 232 LEU A C 1
ATOM 1852 O O . LEU A 1 232 ? 6.045 -7.755 3.376 1.00 86.69 232 LEU A O 1
ATOM 1856 N N . PRO A 1 233 ? 5.335 -6.660 1.544 1.00 87.12 233 PRO A N 1
ATOM 1857 C CA . PRO A 1 233 ? 4.047 -7.360 1.443 1.00 87.12 233 PRO A CA 1
ATOM 1858 C C . PRO A 1 233 ? 4.115 -8.895 1.440 1.00 87.12 233 PRO A C 1
ATOM 1860 O O . PRO A 1 233 ? 3.171 -9.559 1.860 1.00 87.12 233 PRO A O 1
ATOM 1863 N N . VAL A 1 234 ? 5.227 -9.474 0.970 1.00 83.94 234 VAL A N 1
ATOM 1864 C CA . VAL A 1 234 ? 5.446 -10.932 0.954 1.00 83.94 234 VAL A CA 1
ATOM 1865 C C . VAL A 1 234 ? 5.993 -11.430 2.296 1.00 83.94 234 VAL A C 1
ATOM 1867 O O . VAL A 1 234 ? 5.693 -12.546 2.710 1.00 83.94 234 VAL A O 1
ATOM 1870 N N . ALA A 1 235 ? 6.794 -10.610 2.982 1.00 86.69 235 ALA A N 1
ATOM 1871 C CA . ALA A 1 235 ? 7.406 -10.945 4.269 1.00 86.69 235 ALA A CA 1
ATOM 1872 C C . ALA A 1 235 ? 6.483 -10.677 5.474 1.00 86.69 235 ALA A C 1
ATOM 1874 O O . ALA A 1 235 ? 6.542 -11.406 6.460 1.00 86.69 235 ALA A O 1
ATOM 1875 N N . LEU A 1 236 ? 5.647 -9.638 5.392 1.00 88.50 236 LEU A N 1
ATOM 1876 C CA . LEU A 1 236 ? 4.707 -9.177 6.414 1.00 88.50 236 LEU A CA 1
ATOM 1877 C C . LEU A 1 236 ? 3.304 -9.061 5.798 1.00 88.50 236 LEU A C 1
ATOM 1879 O O . LEU A 1 236 ? 2.853 -7.986 5.410 1.00 88.50 236 LEU A O 1
ATOM 1883 N N . ASN A 1 237 ? 2.600 -10.188 5.711 1.00 86.56 237 ASN A N 1
ATOM 1884 C CA . ASN A 1 237 ? 1.268 -10.280 5.097 1.00 86.56 237 ASN A CA 1
ATOM 1885 C C . ASN A 1 237 ? 0.129 -9.627 5.916 1.00 86.56 237 ASN A C 1
ATOM 1887 O O . ASN A 1 237 ? -1.037 -9.712 5.533 1.00 86.56 237 ASN A O 1
ATOM 1891 N N . ASN A 1 238 ? 0.451 -9.032 7.067 1.00 89.69 238 ASN A N 1
ATOM 1892 C CA . ASN A 1 238 ? -0.487 -8.510 8.058 1.00 89.69 238 ASN A CA 1
ATOM 1893 C C . ASN A 1 238 ? -0.477 -6.975 8.181 1.00 89.69 238 ASN A C 1
ATOM 1895 O O . ASN A 1 238 ? -1.287 -6.445 8.947 1.00 89.69 238 ASN A O 1
ATOM 1899 N N . ILE A 1 239 ? 0.412 -6.286 7.455 1.00 94.44 239 ILE A N 1
ATOM 1900 C CA . ILE A 1 239 ? 0.531 -4.821 7.434 1.00 94.44 239 ILE A CA 1
ATOM 1901 C C . ILE A 1 239 ? 0.039 -4.242 6.107 1.00 94.44 239 ILE A C 1
ATOM 1903 O O . ILE A 1 239 ? 0.185 -4.869 5.059 1.00 94.44 239 ILE A O 1
ATOM 1907 N N . LEU A 1 240 ? -0.489 -3.021 6.139 1.00 96.00 240 LEU A N 1
ATOM 1908 C CA . LEU A 1 240 ? -0.769 -2.251 4.927 1.00 96.00 240 LEU A CA 1
ATOM 1909 C C . LEU A 1 240 ? 0.541 -1.638 4.404 1.00 96.00 240 LEU A C 1
ATOM 1911 O O . LEU A 1 240 ? 1.336 -1.107 5.181 1.00 96.00 240 LEU A O 1
ATOM 1915 N N . VAL A 1 241 ? 0.786 -1.678 3.094 1.00 96.00 241 VAL A N 1
ATOM 1916 C CA . VAL A 1 241 ? 1.955 -1.021 2.483 1.00 96.00 241 VAL A CA 1
ATOM 1917 C C . VAL A 1 241 ? 1.517 -0.149 1.314 1.00 96.00 241 VAL A C 1
ATOM 1919 O O . VAL A 1 241 ? 0.982 -0.638 0.326 1.00 96.00 241 VAL A O 1
ATOM 1922 N N . LEU A 1 242 ? 1.785 1.149 1.413 1.00 96.06 242 LEU A N 1
ATOM 1923 C CA . LEU A 1 242 ? 1.582 2.128 0.350 1.00 96.06 242 LEU A CA 1
ATOM 1924 C C . LEU A 1 242 ? 2.955 2.562 -0.167 1.00 96.06 242 LEU A C 1
ATOM 1926 O O . LEU A 1 242 ? 3.750 3.088 0.611 1.00 96.06 242 LEU A O 1
ATOM 1930 N N . GLN A 1 243 ? 3.228 2.406 -1.463 1.00 95.19 243 GLN A N 1
ATOM 1931 C CA . GLN A 1 243 ? 4.340 3.106 -2.110 1.00 95.19 243 GLN A CA 1
ATOM 1932 C C . GLN A 1 243 ? 3.807 4.094 -3.142 1.00 95.19 243 GLN A C 1
ATOM 1934 O O . GLN A 1 243 ? 3.145 3.699 -4.099 1.00 95.19 243 GLN A O 1
ATOM 1939 N N . ASP A 1 244 ? 4.098 5.381 -2.945 1.00 94.50 244 ASP A N 1
ATOM 1940 C CA . ASP A 1 244 ? 3.532 6.464 -3.752 1.00 94.50 244 ASP A CA 1
ATOM 1941 C C . ASP A 1 244 ? 4.472 7.688 -3.838 1.00 94.50 244 ASP A C 1
ATOM 1943 O O . ASP A 1 244 ? 5.571 7.699 -3.277 1.00 94.50 244 ASP A O 1
ATOM 1947 N N . SER A 1 245 ? 4.069 8.749 -4.543 1.00 91.94 245 SER A N 1
ATOM 1948 C CA . SER A 1 245 ? 4.772 10.037 -4.544 1.00 91.94 245 SER A CA 1
ATOM 1949 C C . SER A 1 245 ? 3.832 11.198 -4.242 1.00 91.94 245 SER A C 1
ATOM 1951 O O . SER A 1 245 ? 2.810 11.364 -4.908 1.00 91.94 245 SER A O 1
ATOM 1953 N N . THR A 1 246 ? 4.246 12.079 -3.321 1.00 87.88 246 THR A N 1
ATOM 1954 C CA . THR A 1 246 ? 3.437 13.170 -2.728 1.00 87.88 246 THR A CA 1
ATOM 1955 C C . THR A 1 246 ? 3.083 14.322 -3.689 1.00 87.88 246 THR A C 1
ATOM 1957 O O . THR A 1 246 ? 2.850 15.451 -3.256 1.00 87.88 246 THR A O 1
ATOM 1960 N N . VAL A 1 247 ? 3.140 14.079 -4.999 1.00 87.69 247 VAL A N 1
ATOM 1961 C CA . VAL A 1 247 ? 2.777 15.003 -6.085 1.00 87.69 247 VAL A CA 1
ATOM 1962 C C . VAL A 1 247 ? 1.771 14.393 -7.075 1.00 87.69 247 VAL A C 1
ATOM 1964 O O . VAL A 1 247 ? 1.363 15.081 -8.015 1.00 87.69 247 VAL A O 1
ATOM 1967 N N . ARG A 1 248 ? 1.370 13.123 -6.886 1.00 88.94 248 ARG A N 1
ATOM 1968 C CA . ARG A 1 248 ? 0.265 12.476 -7.613 1.00 88.94 248 ARG A CA 1
ATOM 1969 C C . ARG A 1 248 ? -1.090 12.957 -7.059 1.00 88.94 248 ARG A C 1
ATOM 1971 O O . ARG A 1 248 ? -1.210 13.059 -5.841 1.00 88.94 248 ARG A O 1
ATOM 1978 N N . PRO A 1 249 ? -2.118 13.207 -7.900 1.00 86.19 249 PRO A N 1
ATOM 1979 C CA . PRO A 1 249 ? -3.428 13.678 -7.429 1.00 86.19 249 PRO A CA 1
ATOM 1980 C C . PRO A 1 249 ? -4.126 12.727 -6.445 1.00 86.19 249 PRO A C 1
ATOM 1982 O O . PRO A 1 249 ? -4.687 13.181 -5.461 1.00 86.19 249 PRO A O 1
ATOM 1985 N N . GLU A 1 250 ? -4.038 11.415 -6.678 1.00 87.38 250 GLU A N 1
ATOM 1986 C CA . GLU A 1 250 ? -4.617 10.368 -5.813 1.00 87.38 250 GLU A CA 1
ATOM 1987 C C . GLU A 1 250 ? -3.907 10.214 -4.454 1.00 87.38 250 GLU A C 1
ATOM 1989 O O . GLU A 1 250 ? -4.388 9.490 -3.584 1.00 87.38 250 GLU A O 1
ATOM 1994 N N . SER A 1 251 ? -2.719 10.809 -4.292 1.00 87.19 251 SER A N 1
ATOM 1995 C CA . SER A 1 251 ? -1.812 10.443 -3.199 1.00 87.19 251 SER A CA 1
ATOM 1996 C C . SER A 1 251 ? -2.350 10.849 -1.833 1.00 87.19 251 SER A C 1
ATOM 1998 O O . SER A 1 251 ? -2.166 10.125 -0.863 1.00 87.19 251 SER A O 1
ATOM 2000 N N . GLU A 1 252 ? -3.059 11.976 -1.762 1.00 84.44 252 GLU A N 1
ATOM 2001 C CA . GLU A 1 252 ? -3.670 12.462 -0.525 1.00 84.44 252 GLU A CA 1
ATOM 2002 C C . GLU A 1 252 ? -4.688 11.447 0.018 1.00 84.44 252 GLU A C 1
ATOM 2004 O O . GLU A 1 252 ? -4.508 10.945 1.123 1.00 84.44 252 GLU A O 1
ATOM 2009 N N . GLU A 1 253 ? -5.671 11.046 -0.793 1.00 87.06 253 GLU A N 1
ATOM 2010 C CA . GLU A 1 253 ? -6.696 10.050 -0.442 1.00 87.06 253 GLU A CA 1
ATOM 2011 C C . GLU A 1 253 ? -6.085 8.709 -0.001 1.00 87.06 253 GLU A C 1
ATOM 2013 O O . GLU A 1 253 ? -6.446 8.174 1.049 1.00 87.06 253 GLU A O 1
ATOM 2018 N N . LYS A 1 254 ? -5.095 8.199 -0.749 1.00 90.38 254 LYS A N 1
ATOM 2019 C CA . LYS A 1 254 ? -4.416 6.930 -0.430 1.00 90.38 254 LYS A CA 1
ATOM 2020 C C . LYS A 1 254 ? -3.588 7.015 0.856 1.00 90.38 254 LYS A C 1
ATOM 2022 O O . LYS A 1 254 ? -3.586 6.068 1.642 1.00 90.38 254 LYS A O 1
ATOM 2027 N N . ILE A 1 255 ? -2.934 8.152 1.111 1.00 88.88 255 ILE A N 1
ATOM 2028 C CA . ILE A 1 255 ? -2.240 8.423 2.377 1.00 88.88 255 ILE A CA 1
ATOM 2029 C C . ILE A 1 255 ? -3.247 8.487 3.534 1.00 88.88 255 ILE A C 1
ATOM 2031 O O . ILE A 1 255 ? -2.986 7.888 4.576 1.00 88.88 255 ILE A O 1
ATOM 2035 N N . LEU A 1 256 ? -4.405 9.140 3.368 1.00 84.06 256 LEU A N 1
ATOM 2036 C CA . LEU A 1 256 ? -5.420 9.223 4.428 1.00 84.06 256 LEU A CA 1
ATOM 2037 C C . LEU A 1 256 ? -6.003 7.845 4.774 1.00 84.06 256 LEU A C 1
ATOM 2039 O O . LEU A 1 256 ? -6.068 7.504 5.954 1.00 84.06 256 LEU A O 1
ATOM 2043 N N . ALA A 1 257 ? -6.332 7.024 3.773 1.00 88.44 257 ALA A N 1
ATOM 2044 C CA . ALA A 1 257 ? -6.792 5.651 3.988 1.00 88.44 257 ALA A CA 1
ATOM 2045 C C . ALA A 1 257 ? -5.738 4.797 4.724 1.00 88.44 257 ALA A C 1
ATOM 2047 O O . ALA A 1 257 ? -6.050 4.123 5.707 1.00 88.44 257 ALA A O 1
ATOM 2048 N N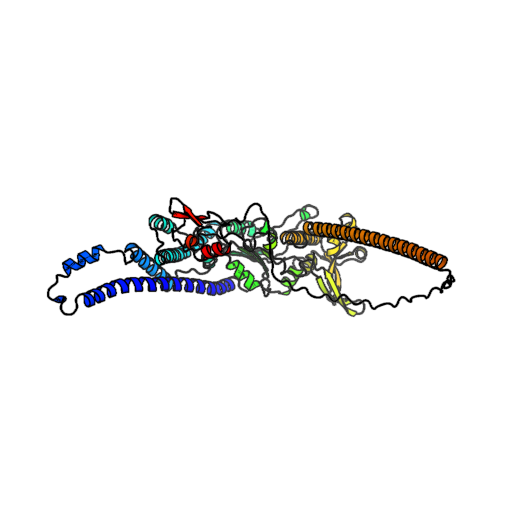 . ALA A 1 258 ? -4.465 4.888 4.321 1.00 90.56 258 ALA A N 1
ATOM 2049 C CA . ALA A 1 258 ? -3.361 4.196 4.991 1.00 90.56 258 ALA A CA 1
ATOM 2050 C C . ALA A 1 258 ? -3.157 4.652 6.452 1.00 90.56 258 ALA A C 1
ATOM 2052 O O . ALA A 1 258 ? -2.792 3.843 7.306 1.00 90.56 258 ALA A O 1
ATOM 2053 N N . LEU A 1 259 ? -3.412 5.929 6.759 1.00 85.00 259 LEU A N 1
ATOM 2054 C CA . LEU A 1 259 ? -3.345 6.495 8.114 1.00 85.00 259 LEU A CA 1
ATOM 2055 C C . LEU A 1 259 ? -4.547 6.120 8.995 1.00 85.00 259 LEU A C 1
ATOM 2057 O O . LEU A 1 259 ? -4.383 6.033 10.210 1.00 85.00 259 LEU A O 1
ATOM 2061 N N . GLN A 1 260 ? -5.723 5.905 8.404 1.00 83.12 260 GLN A N 1
ATOM 2062 C CA . GLN A 1 260 ? -6.961 5.527 9.102 1.00 83.12 260 GLN A CA 1
ATOM 2063 C C . GLN A 1 260 ? -7.121 4.010 9.285 1.00 83.12 260 GLN A C 1
ATOM 2065 O O . GLN A 1 260 ? -7.901 3.577 10.130 1.00 83.12 260 GLN A O 1
ATOM 2070 N N . SER A 1 261 ? -6.381 3.194 8.524 1.00 89.50 261 SER A N 1
ATOM 2071 C CA . SER A 1 261 ? -6.423 1.732 8.636 1.00 89.50 261 SER A CA 1
ATOM 2072 C C . SER A 1 261 ? -6.143 1.250 10.074 1.00 89.50 261 SER A C 1
ATOM 2074 O O . SER A 1 261 ? -5.197 1.736 10.707 1.00 89.50 261 SER A O 1
ATOM 2076 N N . PRO A 1 262 ? -6.888 0.255 10.596 1.00 90.75 262 PRO A N 1
ATOM 2077 C CA . PRO A 1 262 ? -6.596 -0.359 11.892 1.00 90.75 262 PRO A CA 1
ATOM 2078 C C . PRO A 1 262 ? -5.321 -1.221 11.865 1.00 90.75 262 PRO A C 1
ATOM 2080 O O . PRO A 1 262 ? -4.803 -1.577 12.920 1.00 90.75 262 PRO A O 1
ATOM 2083 N N . ARG A 1 263 ? -4.773 -1.541 10.683 1.00 92.31 263 ARG A N 1
ATOM 2084 C CA . ARG A 1 263 ? -3.505 -2.273 10.541 1.00 92.31 263 ARG A CA 1
ATOM 2085 C C . ARG A 1 263 ? -2.294 -1.406 10.916 1.00 92.31 263 ARG A C 1
ATOM 2087 O O . ARG A 1 263 ? -2.338 -0.180 10.758 1.00 92.31 263 ARG A O 1
ATOM 2094 N N . PRO A 1 264 ? -1.157 -2.006 11.317 1.00 95.31 264 PRO A N 1
ATOM 2095 C CA . PRO A 1 264 ? 0.134 -1.348 11.156 1.00 95.31 264 PRO A CA 1
ATOM 2096 C C . PRO A 1 264 ? 0.349 -1.055 9.662 1.00 95.31 264 PRO A C 1
ATOM 2098 O O . PRO A 1 264 ? -0.015 -1.874 8.815 1.00 95.31 264 PRO A O 1
ATOM 2101 N N . ALA A 1 265 ? 0.910 0.105 9.324 1.00 95.50 265 ALA A N 1
ATOM 2102 C CA . ALA A 1 265 ? 1.074 0.537 7.940 1.00 95.50 265 ALA A CA 1
ATOM 2103 C C . ALA A 1 265 ? 2.457 1.135 7.663 1.00 95.50 265 ALA A C 1
ATOM 2105 O O . ALA A 1 265 ? 2.993 1.888 8.479 1.00 95.50 265 ALA A O 1
ATOM 2106 N N . LEU A 1 266 ? 3.001 0.851 6.478 1.00 94.75 266 LEU A N 1
ATOM 2107 C CA . LEU A 1 266 ? 4.215 1.467 5.944 1.00 94.75 266 LEU A CA 1
ATOM 2108 C C . LEU A 1 266 ? 3.885 2.322 4.715 1.00 94.75 266 LEU A C 1
ATOM 2110 O O . LEU A 1 266 ? 3.420 1.810 3.699 1.00 94.75 266 LEU A O 1
ATOM 2114 N N . LEU A 1 267 ? 4.172 3.619 4.796 1.00 93.94 267 LEU A N 1
ATOM 2115 C CA . LEU A 1 267 ? 3.986 4.588 3.722 1.00 93.94 267 LEU A CA 1
ATOM 2116 C C . LEU A 1 267 ? 5.363 4.966 3.150 1.00 93.94 267 LEU A C 1
ATOM 2118 O O . LEU A 1 267 ? 6.054 5.826 3.694 1.00 93.94 267 LEU A O 1
ATOM 2122 N N . SER A 1 268 ? 5.774 4.307 2.066 1.00 92.56 268 SER A N 1
ATOM 2123 C CA . SER A 1 268 ? 6.996 4.597 1.303 1.00 92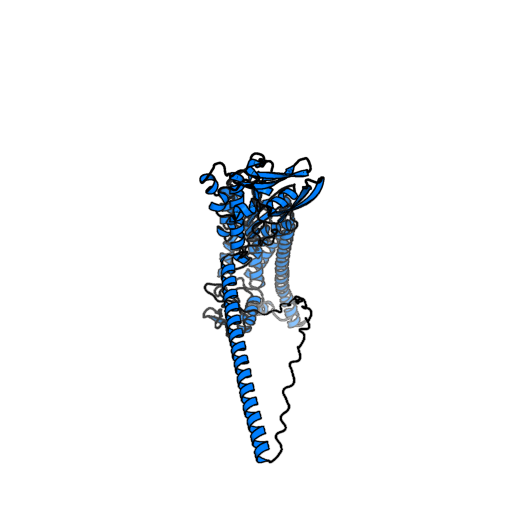.56 268 SER A CA 1
ATOM 2124 C C . SER A 1 268 ? 6.724 5.730 0.314 1.00 92.56 268 SER A C 1
ATOM 2126 O O . SER A 1 268 ? 6.160 5.521 -0.760 1.00 92.56 268 SER A O 1
ATOM 2128 N N . LEU A 1 269 ? 7.078 6.958 0.687 1.00 91.31 269 LEU A N 1
ATOM 2129 C CA . LEU A 1 269 ? 6.701 8.154 -0.062 1.00 91.31 269 LEU A CA 1
ATOM 2130 C C . LEU A 1 269 ? 7.921 8.801 -0.720 1.00 91.31 269 LEU A C 1
ATOM 2132 O O . LEU A 1 269 ? 8.816 9.301 -0.037 1.00 91.31 269 LEU A O 1
ATOM 2136 N N . LEU A 1 270 ? 7.927 8.874 -2.056 1.00 90.06 270 LEU A N 1
ATOM 2137 C CA . LEU A 1 270 ? 8.827 9.784 -2.765 1.00 90.06 270 LEU A CA 1
ATOM 2138 C C . LEU A 1 270 ? 8.344 11.216 -2.552 1.00 90.06 270 LEU A C 1
ATOM 2140 O O . LEU A 1 270 ? 7.397 11.676 -3.206 1.00 90.06 270 LEU A O 1
ATOM 2144 N N . HIS A 1 271 ? 9.049 11.929 -1.679 1.00 82.19 271 HIS A N 1
ATOM 2145 C CA . HIS A 1 271 ? 8.970 13.375 -1.602 1.00 82.19 271 HIS A CA 1
ATOM 2146 C C . HIS A 1 271 ? 9.909 14.004 -2.639 1.00 82.19 271 HIS A C 1
ATOM 2148 O O . HIS A 1 271 ? 11.111 13.742 -2.663 1.00 82.19 271 HIS A O 1
ATOM 2154 N N . SER A 1 272 ? 9.370 14.844 -3.521 1.00 80.06 272 SER A N 1
ATOM 2155 C CA . SER A 1 272 ? 10.185 15.665 -4.415 1.00 80.06 272 SER A CA 1
ATOM 2156 C C . SER A 1 272 ? 9.456 16.958 -4.789 1.00 80.06 272 SER A C 1
ATOM 2158 O O . SER A 1 272 ? 8.262 16.906 -5.090 1.00 80.06 272 SER A O 1
ATOM 2160 N N . PRO A 1 273 ? 10.146 18.115 -4.821 1.00 74.12 273 PRO A N 1
ATOM 2161 C CA . PRO A 1 273 ? 9.580 19.344 -5.378 1.00 74.12 273 PRO A CA 1
ATOM 2162 C C . PRO A 1 273 ? 9.438 19.279 -6.911 1.00 74.12 273 PRO A C 1
ATOM 2164 O O . PRO A 1 273 ? 8.649 20.019 -7.497 1.00 74.12 273 PRO A O 1
ATOM 2167 N N . GLU A 1 274 ? 10.178 18.387 -7.574 1.00 84.88 274 GLU A N 1
ATOM 2168 C CA . GLU A 1 274 ? 10.204 18.244 -9.027 1.00 84.88 274 GLU A CA 1
ATOM 2169 C C . GLU A 1 274 ? 9.213 17.169 -9.488 1.00 84.88 274 GLU A C 1
ATOM 2171 O O . GLU A 1 274 ? 9.512 15.975 -9.480 1.00 84.88 274 GLU A O 1
ATOM 2176 N N . LYS A 1 275 ? 8.035 17.591 -9.970 1.00 89.25 275 LYS A N 1
ATOM 2177 C CA . LYS A 1 275 ? 7.020 16.668 -10.520 1.00 89.25 275 LYS A CA 1
ATOM 2178 C C . LYS A 1 275 ? 7.574 15.734 -11.602 1.00 89.25 275 LYS A C 1
ATOM 2180 O O . LYS A 1 275 ? 7.160 14.581 -11.688 1.00 89.25 275 LYS A O 1
ATOM 2185 N N . GLU A 1 276 ? 8.524 16.216 -12.402 1.00 90.75 276 GLU A N 1
ATOM 2186 C CA . GLU A 1 276 ? 9.149 15.437 -13.474 1.00 90.75 276 GLU A CA 1
ATOM 2187 C C . GLU A 1 276 ? 10.090 14.342 -12.946 1.00 90.75 276 GLU A C 1
ATOM 2189 O O . GLU A 1 276 ? 10.146 13.253 -13.521 1.00 90.75 276 GLU A O 1
ATOM 2194 N N . ARG A 1 277 ? 10.753 14.567 -11.801 1.00 91.38 277 ARG A N 1
ATOM 2195 C CA . ARG A 1 277 ? 11.550 13.543 -11.111 1.00 91.38 277 ARG A CA 1
ATOM 2196 C C . ARG A 1 277 ? 10.656 12.404 -10.617 1.00 91.38 277 ARG A C 1
ATOM 2198 O O . ARG A 1 277 ? 11.001 11.241 -10.803 1.00 91.38 277 ARG A O 1
ATOM 2205 N N . SER A 1 278 ? 9.478 12.721 -10.074 1.00 92.31 278 SER A N 1
ATOM 2206 C CA . SER A 1 278 ? 8.475 11.706 -9.721 1.00 92.31 278 SER A CA 1
ATOM 2207 C C . SER A 1 278 ? 7.919 10.981 -10.952 1.00 92.31 278 SER A C 1
ATOM 2209 O O . SER A 1 278 ? 7.854 9.754 -10.950 1.00 92.31 278 SER A O 1
ATOM 2211 N N . ARG A 1 279 ? 7.571 11.701 -12.032 1.00 93.69 279 ARG A N 1
ATOM 2212 C CA . ARG A 1 279 ? 7.064 11.097 -13.281 1.00 93.69 279 ARG A CA 1
ATOM 2213 C C . ARG A 1 279 ? 8.054 10.083 -13.864 1.00 93.69 279 ARG A C 1
ATOM 2215 O O . ARG A 1 279 ? 7.674 8.958 -14.187 1.00 93.69 279 ARG A O 1
ATOM 2222 N N . THR A 1 280 ? 9.322 10.470 -13.979 1.00 94.62 280 THR A N 1
ATOM 2223 C CA . THR A 1 280 ? 10.386 9.630 -14.553 1.00 94.62 280 THR A CA 1
ATOM 2224 C C . THR A 1 280 ? 10.783 8.468 -13.642 1.00 94.62 280 THR A C 1
ATOM 2226 O O . THR A 1 280 ? 11.013 7.371 -14.151 1.00 94.62 280 THR A O 1
ATOM 2229 N N . ALA A 1 281 ? 10.771 8.642 -12.313 1.00 94.62 281 ALA A N 1
ATOM 2230 C CA . ALA A 1 281 ? 11.000 7.546 -11.367 1.00 94.62 281 ALA A CA 1
ATOM 2231 C C . ALA A 1 281 ? 9.954 6.423 -11.505 1.00 94.62 281 ALA A C 1
ATOM 2233 O O . ALA A 1 281 ? 10.305 5.243 -11.453 1.00 94.62 281 ALA A O 1
ATOM 2234 N N . ILE A 1 282 ? 8.685 6.781 -11.726 1.00 95.25 282 ILE A N 1
ATOM 2235 C CA . ILE A 1 282 ? 7.586 5.822 -11.913 1.00 95.25 282 ILE A CA 1
ATOM 2236 C C . ILE A 1 282 ? 7.698 5.116 -13.273 1.00 95.25 282 ILE A C 1
ATOM 2238 O O . ILE A 1 282 ? 7.643 3.887 -13.344 1.00 95.25 282 ILE A O 1
ATOM 2242 N N . LEU A 1 283 ? 7.909 5.879 -14.355 1.00 95.88 283 LEU A N 1
ATOM 2243 C CA . LEU A 1 283 ? 8.073 5.334 -15.712 1.00 95.88 283 LEU A CA 1
ATOM 2244 C C . LEU A 1 283 ? 9.234 4.333 -15.792 1.00 95.88 283 LEU A C 1
ATOM 2246 O O . LEU A 1 283 ? 9.066 3.237 -16.319 1.00 95.88 283 LEU A O 1
ATOM 2250 N N . GLY A 1 284 ? 10.391 4.685 -15.224 1.00 96.19 284 GLY A N 1
ATOM 2251 C CA . GLY A 1 284 ? 11.597 3.852 -15.242 1.00 96.19 284 GLY A CA 1
ATOM 2252 C C . GLY A 1 284 ? 11.594 2.693 -14.238 1.00 96.19 284 GLY A C 1
ATOM 2253 O O . GLY A 1 284 ? 12.641 2.085 -14.030 1.00 96.19 284 GLY A O 1
ATOM 2254 N N . ARG A 1 285 ? 10.462 2.410 -13.571 1.00 95.06 285 ARG A N 1
ATOM 2255 C CA . ARG A 1 285 ? 10.336 1.426 -12.473 1.00 95.06 285 ARG A CA 1
ATOM 2256 C C . ARG A 1 285 ? 11.344 1.639 -11.324 1.00 95.06 285 ARG A C 1
ATOM 2258 O O . ARG A 1 285 ? 11.669 0.702 -10.600 1.00 95.06 285 ARG A O 1
ATOM 2265 N N . ALA A 1 286 ? 11.842 2.863 -11.131 1.00 92.69 286 ALA A N 1
ATOM 2266 C CA . ALA A 1 286 ? 12.667 3.220 -9.974 1.00 92.69 286 ALA A CA 1
ATOM 2267 C C . ALA A 1 286 ? 11.814 3.295 -8.698 1.00 92.69 286 ALA A C 1
ATOM 2269 O O . ALA A 1 286 ? 12.236 2.801 -7.655 1.00 92.69 286 ALA A O 1
ATOM 2270 N N . LEU A 1 287 ? 10.599 3.838 -8.833 1.00 93.44 287 LEU A N 1
ATOM 2271 C CA . LEU A 1 287 ? 9.532 3.850 -7.833 1.00 93.44 287 LEU A CA 1
ATOM 2272 C C . LEU A 1 287 ? 8.266 3.197 -8.425 1.00 93.44 287 LEU A C 1
ATOM 2274 O O . LEU A 1 287 ? 7.421 3.908 -8.976 1.00 93.44 287 LEU A O 1
ATOM 2278 N N . PRO A 1 288 ? 8.112 1.863 -8.349 1.00 94.50 288 PRO A N 1
ATOM 2279 C CA . PRO A 1 288 ? 6.825 1.217 -8.592 1.00 94.50 288 PRO A CA 1
ATOM 2280 C C . PRO A 1 288 ? 5.790 1.744 -7.589 1.00 94.50 288 PRO A C 1
ATOM 2282 O O . PRO A 1 288 ? 6.033 1.694 -6.382 1.00 94.50 288 PRO A O 1
ATOM 2285 N N . ILE A 1 289 ? 4.663 2.260 -8.078 1.00 95.62 289 ILE A N 1
ATOM 2286 C CA . ILE A 1 289 ? 3.547 2.726 -7.242 1.00 95.62 289 ILE A CA 1
ATOM 2287 C C . ILE A 1 289 ? 2.676 1.519 -6.905 1.00 95.62 289 ILE A C 1
ATOM 2289 O O . ILE A 1 289 ? 2.312 0.780 -7.817 1.00 95.62 289 ILE A O 1
ATOM 2293 N N . PHE A 1 290 ? 2.325 1.297 -5.642 1.00 96.06 290 PHE A N 1
ATOM 2294 C CA . PHE A 1 290 ? 1.412 0.208 -5.291 1.00 96.06 290 PHE A CA 1
ATOM 2295 C C . PHE A 1 290 ? 0.675 0.444 -3.977 1.00 96.06 290 PHE A C 1
ATOM 2297 O O . PHE A 1 290 ? 1.128 1.202 -3.116 1.00 96.06 290 PHE A O 1
ATOM 2304 N N . VAL A 1 291 ? -0.443 -0.264 -3.826 1.00 96.19 291 VAL A N 1
ATOM 2305 C CA . VAL A 1 291 ? -1.114 -0.476 -2.541 1.00 96.19 291 VAL A CA 1
ATOM 2306 C C . VAL A 1 291 ? -1.126 -1.974 -2.269 1.00 96.19 291 VAL A C 1
ATOM 2308 O O . VAL A 1 291 ? -1.566 -2.748 -3.115 1.00 96.19 291 VAL A O 1
ATOM 2311 N N . TYR A 1 292 ? -0.644 -2.377 -1.099 1.00 96.31 292 TYR A N 1
ATOM 2312 C CA . TYR A 1 292 ? -0.899 -3.688 -0.523 1.00 96.31 292 TYR A CA 1
ATOM 2313 C C . TYR A 1 292 ? -1.797 -3.529 0.698 1.00 96.31 292 TYR A C 1
ATOM 2315 O O . TYR A 1 292 ? -1.398 -2.882 1.668 1.00 96.31 292 TYR A O 1
ATOM 2323 N N . ASP A 1 293 ? -2.981 -4.129 0.654 1.00 95.50 293 ASP A N 1
ATOM 2324 C CA . ASP A 1 293 ? -3.950 -4.120 1.745 1.00 95.50 293 ASP A CA 1
ATOM 2325 C C . ASP A 1 293 ? -4.329 -5.566 2.131 1.00 95.50 293 ASP A C 1
ATOM 2327 O O . ASP A 1 293 ? -4.983 -6.259 1.344 1.00 95.50 293 ASP A O 1
ATOM 2331 N N . PRO A 1 294 ? -3.935 -6.046 3.329 1.00 93.44 294 PRO A N 1
ATOM 2332 C CA . PRO A 1 294 ? -4.324 -7.356 3.848 1.00 93.44 294 PRO A CA 1
ATOM 2333 C C . PRO A 1 294 ? -5.836 -7.602 3.899 1.00 93.44 294 PRO A C 1
ATOM 2335 O O . PRO A 1 294 ? -6.259 -8.752 3.749 1.00 93.44 294 PRO A O 1
ATOM 2338 N N . ASP A 1 295 ? -6.632 -6.552 4.124 1.00 92.31 295 ASP A N 1
ATOM 2339 C CA . ASP A 1 295 ? -8.073 -6.643 4.385 1.00 92.31 295 ASP A CA 1
ATOM 2340 C C . ASP A 1 295 ? -8.926 -6.517 3.111 1.00 92.31 295 ASP A C 1
ATOM 2342 O O . ASP A 1 295 ? -10.097 -6.896 3.117 1.00 92.31 295 ASP A O 1
ATOM 2346 N N . ALA A 1 296 ? -8.346 -6.070 1.990 1.00 92.12 296 ALA A N 1
ATOM 2347 C CA . ALA A 1 296 ? -9.066 -5.884 0.726 1.00 92.12 296 ALA A CA 1
ATOM 2348 C C . ALA A 1 296 ? -9.600 -7.191 0.099 1.00 92.12 296 ALA A C 1
ATOM 2350 O O . ALA A 1 296 ? -10.555 -7.156 -0.678 1.00 92.12 296 ALA A O 1
ATOM 2351 N N . SER A 1 297 ? -8.993 -8.346 0.404 1.00 92.62 297 SER A N 1
ATOM 2352 C CA . SER A 1 297 ? -9.476 -9.666 -0.034 1.00 92.62 297 SER A CA 1
ATOM 2353 C C . SER A 1 297 ? -8.841 -10.815 0.759 1.00 92.62 297 SER A C 1
ATOM 2355 O O . SER A 1 297 ? -7.784 -10.670 1.380 1.00 92.62 297 SER A O 1
ATOM 2357 N N . ARG A 1 298 ? -9.439 -12.010 0.678 1.00 88.81 298 ARG A N 1
ATOM 2358 C CA . ARG A 1 298 ? -8.786 -13.278 1.051 1.00 88.81 298 ARG A CA 1
ATOM 2359 C C . ARG A 1 298 ? -7.753 -13.742 0.014 1.00 88.81 298 ARG A C 1
ATOM 2361 O O . ARG A 1 298 ? -6.803 -14.429 0.384 1.00 88.81 298 ARG A O 1
ATOM 2368 N N . VAL A 1 299 ? -7.897 -13.354 -1.256 1.00 90.06 299 VAL A N 1
ATOM 2369 C CA . VAL A 1 299 ? -7.025 -13.799 -2.357 1.00 90.06 299 VAL A CA 1
ATOM 2370 C C . VAL A 1 299 ? -5.816 -12.868 -2.497 1.00 90.06 299 VAL A C 1
ATOM 2372 O O . VAL A 1 299 ? -5.973 -11.660 -2.654 1.00 90.06 299 VAL A O 1
ATOM 2375 N N . LEU A 1 300 ? -4.597 -13.422 -2.473 1.00 88.50 300 LEU A N 1
ATOM 2376 C CA . LEU A 1 300 ? -3.352 -12.639 -2.409 1.00 88.50 300 LEU A CA 1
ATOM 2377 C C . LEU A 1 300 ? -3.194 -11.613 -3.545 1.00 88.50 300 LEU A C 1
ATOM 2379 O O . LEU A 1 300 ? -2.757 -10.495 -3.289 1.00 88.50 300 LEU A O 1
ATOM 2383 N N . ASN A 1 301 ? -3.569 -11.961 -4.777 1.00 89.69 301 ASN A N 1
ATOM 2384 C CA . ASN A 1 301 ? -3.448 -11.053 -5.922 1.00 89.69 301 ASN A CA 1
ATOM 2385 C C . ASN A 1 301 ? -4.434 -9.876 -5.878 1.00 89.69 301 ASN A C 1
ATOM 2387 O O . ASN A 1 301 ? -4.135 -8.816 -6.413 1.00 89.69 301 ASN A O 1
ATOM 2391 N N . GLN A 1 302 ? -5.574 -10.030 -5.202 1.00 91.50 302 GLN A N 1
ATOM 2392 C CA . GLN A 1 302 ? -6.554 -8.959 -4.997 1.00 91.50 302 GLN A CA 1
ATOM 2393 C C . GLN A 1 302 ? -6.164 -8.010 -3.851 1.00 91.50 302 GLN A C 1
ATOM 2395 O O . GLN A 1 302 ? -6.745 -6.937 -3.732 1.00 91.50 302 GLN A O 1
ATOM 2400 N N . ARG A 1 303 ? -5.161 -8.371 -3.037 1.00 93.50 303 ARG A N 1
ATOM 2401 C CA . ARG A 1 303 ? -4.572 -7.486 -2.018 1.00 93.50 303 ARG A CA 1
ATOM 2402 C C . ARG A 1 303 ? -3.577 -6.478 -2.590 1.00 93.50 303 ARG A C 1
ATOM 2404 O O . ARG A 1 303 ? -3.208 -5.559 -1.872 1.00 93.50 303 ARG A O 1
ATOM 2411 N N . PHE A 1 304 ? -3.085 -6.673 -3.817 1.00 93.94 304 PHE A N 1
ATOM 2412 C CA . PHE A 1 304 ? -1.935 -5.943 -4.362 1.00 93.94 304 PHE A CA 1
ATOM 2413 C C . PHE A 1 304 ? -2.307 -5.181 -5.647 1.00 93.94 304 PHE A C 1
ATOM 2415 O O . PHE A 1 304 ? -2.347 -5.756 -6.734 1.00 93.94 304 PHE A O 1
ATOM 2422 N N . ASP A 1 305 ? -2.533 -3.870 -5.542 1.00 94.62 305 ASP A N 1
ATOM 2423 C CA . ASP A 1 305 ? -2.847 -3.001 -6.683 1.00 94.62 305 ASP A CA 1
ATOM 2424 C C . ASP A 1 305 ? -1.583 -2.418 -7.341 1.00 94.62 305 ASP A C 1
ATOM 2426 O O . ASP A 1 305 ? -0.792 -1.718 -6.705 1.00 94.62 305 ASP A O 1
ATOM 2430 N N . LEU A 1 306 ? -1.442 -2.656 -8.650 1.00 95.81 306 LEU A N 1
ATOM 2431 C CA . LEU A 1 306 ? -0.430 -2.062 -9.537 1.00 95.81 306 LEU A CA 1
ATOM 2432 C C . LEU A 1 306 ? -1.020 -1.154 -10.631 1.00 95.81 306 LEU A C 1
ATOM 2434 O O . LEU A 1 306 ? -0.253 -0.569 -11.405 1.00 95.81 306 LEU A O 1
ATOM 2438 N N . SER A 1 307 ? -2.347 -1.021 -10.718 1.00 94.56 307 SER A N 1
ATOM 2439 C CA . SER A 1 307 ? -3.045 -0.310 -11.803 1.00 94.56 307 SER A CA 1
ATOM 2440 C C . SER A 1 307 ? -2.673 1.173 -11.901 1.00 94.56 307 SER A C 1
ATOM 2442 O O . SER A 1 307 ? -2.701 1.762 -12.980 1.00 94.56 307 SER A O 1
ATOM 2444 N N . ALA A 1 308 ? -2.219 1.750 -10.786 1.00 94.50 308 ALA A N 1
ATOM 2445 C CA . ALA A 1 308 ? -1.697 3.105 -10.665 1.00 94.50 308 ALA A CA 1
ATOM 2446 C C . ALA A 1 308 ? -0.423 3.401 -11.495 1.00 94.50 308 ALA A C 1
ATOM 2448 O O . ALA A 1 308 ? -0.002 4.564 -11.548 1.00 94.50 308 ALA A O 1
ATOM 2449 N N . ASN A 1 309 ? 0.217 2.399 -12.116 1.00 96.31 309 ASN A N 1
ATOM 2450 C CA . ASN A 1 309 ? 1.434 2.573 -12.920 1.00 96.31 309 ASN A CA 1
ATOM 2451 C C . ASN A 1 309 ? 1.143 2.728 -14.430 1.00 96.31 309 ASN A C 1
ATOM 2453 O O . ASN A 1 309 ? 0.284 2.032 -14.973 1.00 96.31 309 ASN A O 1
ATOM 2457 N N . PRO A 1 310 ? 1.929 3.545 -15.160 1.00 95.56 310 PRO A N 1
ATOM 2458 C CA . PRO A 1 310 ? 1.893 3.572 -16.620 1.00 95.56 310 PRO A CA 1
ATOM 2459 C C . PRO A 1 310 ? 2.316 2.214 -17.200 1.00 95.56 310 PRO A C 1
ATOM 2461 O O . PRO A 1 310 ? 3.251 1.580 -16.697 1.00 95.56 310 PRO A O 1
ATOM 2464 N N . ASP A 1 311 ? 1.618 1.779 -18.252 1.00 95.50 311 ASP A N 1
ATOM 2465 C CA . ASP A 1 311 ? 1.827 0.513 -18.969 1.00 95.50 311 ASP A CA 1
ATOM 2466 C C . ASP A 1 311 ? 2.069 -0.681 -18.030 1.00 95.50 311 ASP A C 1
ATOM 2468 O O . ASP A 1 311 ? 3.048 -1.416 -18.160 1.00 95.50 311 ASP A O 1
ATOM 2472 N N . TRP A 1 312 ? 1.219 -0.853 -17.016 1.00 94.56 312 TRP A N 1
ATOM 2473 C CA . TRP A 1 312 ? 1.434 -1.849 -15.959 1.00 94.56 312 TRP A CA 1
ATOM 2474 C C . TRP A 1 312 ? 1.348 -3.312 -16.440 1.00 94.56 312 TRP A C 1
ATOM 2476 O O . TRP A 1 312 ? 1.896 -4.212 -15.808 1.00 94.56 312 TRP A O 1
ATOM 2486 N N . HIS A 1 313 ? 0.761 -3.559 -17.613 1.00 92.19 313 HIS A N 1
ATOM 2487 C CA . HIS A 1 313 ? 0.815 -4.856 -18.299 1.00 92.19 313 HIS A CA 1
ATOM 2488 C C . HIS A 1 313 ? 2.118 -5.096 -19.094 1.00 92.19 313 HIS A C 1
ATOM 2490 O O . HIS A 1 313 ? 2.303 -6.183 -19.642 1.00 92.19 313 HIS A O 1
ATOM 2496 N N . SER A 1 314 ? 3.039 -4.127 -19.125 1.00 93.38 314 SER A N 1
ATOM 2497 C CA . SER A 1 314 ? 4.309 -4.184 -19.861 1.00 93.38 314 SER A CA 1
ATOM 2498 C C . SER A 1 314 ? 5.529 -4.237 -18.923 1.00 93.38 314 SER A C 1
ATOM 2500 O O . SER A 1 314 ? 5.480 -3.703 -17.807 1.00 93.38 314 SER A O 1
ATOM 2502 N N . PRO A 1 315 ? 6.667 -4.815 -19.364 1.00 93.81 315 PRO A N 1
ATOM 2503 C CA . PRO A 1 315 ? 7.931 -4.765 -18.619 1.00 93.81 315 PRO A CA 1
ATOM 2504 C C . PRO A 1 315 ? 8.384 -3.328 -18.310 1.00 93.81 315 PRO A C 1
ATOM 2506 O O . PRO A 1 315 ? 8.805 -3.024 -17.196 1.00 93.81 315 PRO A O 1
ATOM 2509 N N . TRP A 1 316 ? 8.228 -2.438 -19.290 1.00 96.69 316 TRP A N 1
ATOM 2510 C CA . TRP A 1 316 ? 8.628 -1.034 -19.256 1.00 96.69 316 TRP A CA 1
ATOM 2511 C C . TRP A 1 316 ? 7.507 -0.156 -19.807 1.00 96.69 316 TRP A C 1
ATOM 2513 O O . TRP A 1 316 ? 6.765 -0.595 -20.691 1.00 96.69 316 TRP A O 1
ATOM 2523 N N . ALA A 1 317 ? 7.420 1.082 -19.326 1.00 96.94 317 ALA A N 1
ATOM 2524 C CA . ALA A 1 317 ? 6.514 2.074 -19.890 1.00 96.94 317 ALA A CA 1
ATOM 2525 C C . ALA A 1 317 ? 7.096 2.724 -21.150 1.00 96.94 317 ALA A C 1
ATOM 2527 O O . ALA A 1 317 ? 8.315 2.839 -21.286 1.00 96.94 317 ALA A O 1
ATOM 2528 N N . GLN A 1 318 ? 6.242 3.157 -22.074 1.00 96.44 318 GLN A N 1
ATOM 2529 C CA . GLN A 1 318 ? 6.671 3.937 -23.232 1.00 96.44 318 GLN A CA 1
ATOM 2530 C C . GLN A 1 318 ? 6.867 5.409 -22.853 1.00 96.44 318 GLN A C 1
ATOM 2532 O O . GLN A 1 318 ? 6.125 5.986 -22.055 1.00 96.44 318 GLN A O 1
ATOM 2537 N N . ASN A 1 319 ? 7.879 6.035 -23.442 1.00 95.56 319 ASN A N 1
ATOM 2538 C CA . ASN A 1 319 ? 8.123 7.468 -23.353 1.00 95.56 319 ASN A CA 1
ATOM 2539 C C . ASN A 1 319 ? 8.711 7.959 -24.683 1.00 95.56 319 ASN A C 1
ATOM 2541 O O . ASN A 1 319 ? 9.156 7.163 -25.511 1.00 95.56 319 ASN A O 1
ATOM 2545 N N . HIS A 1 320 ? 8.744 9.276 -24.870 1.00 94.19 320 HIS A N 1
ATOM 2546 C CA . HIS A 1 320 ? 9.257 9.881 -26.093 1.00 94.19 320 HIS A CA 1
ATOM 2547 C C . HIS A 1 320 ? 10.294 10.968 -25.827 1.00 94.19 320 HIS A C 1
ATOM 2549 O O . HIS A 1 320 ? 10.301 11.611 -24.777 1.00 94.19 320 HIS A O 1
ATOM 2555 N N . LEU A 1 321 ? 11.148 11.196 -26.824 1.00 93.81 321 LEU A N 1
ATOM 2556 C CA . LEU A 1 321 ? 12.037 12.351 -26.909 1.00 93.81 321 LEU A CA 1
ATOM 2557 C C . LEU A 1 321 ? 11.757 13.109 -28.211 1.00 93.81 321 LEU A C 1
ATOM 2559 O O . LEU A 1 321 ? 11.785 12.525 -29.296 1.00 93.81 321 LEU A O 1
ATOM 2563 N N . GLU A 1 322 ? 11.521 14.419 -28.103 1.00 95.75 322 GLU A N 1
ATOM 2564 C CA . GLU A 1 322 ? 11.673 15.335 -29.238 1.00 95.75 322 GLU A CA 1
ATOM 2565 C C . GLU A 1 322 ? 13.162 15.630 -29.441 1.00 95.75 322 GLU A C 1
ATOM 2567 O O . GLU A 1 322 ? 13.859 15.979 -28.488 1.00 95.75 322 GLU A O 1
ATOM 2572 N N . TYR A 1 323 ? 13.653 15.523 -30.674 1.00 96.19 323 TYR A N 1
ATOM 2573 C CA . TYR A 1 323 ? 15.052 15.792 -31.011 1.00 96.19 323 TYR A CA 1
ATOM 2574 C C . TYR A 1 323 ? 15.182 16.498 -32.363 1.00 96.19 323 TYR A C 1
ATOM 2576 O O . TYR A 1 323 ? 14.249 16.529 -33.166 1.00 96.19 323 TYR A O 1
ATOM 2584 N N . ILE A 1 324 ? 16.354 17.074 -32.627 1.00 95.81 324 ILE A N 1
ATOM 2585 C CA . ILE A 1 324 ? 16.719 17.604 -33.943 1.00 95.81 324 ILE A CA 1
ATOM 2586 C C . ILE A 1 324 ? 17.423 16.499 -34.736 1.00 95.81 324 ILE A C 1
ATOM 2588 O O . ILE A 1 324 ? 18.477 15.998 -34.331 1.00 95.81 324 ILE A O 1
ATOM 2592 N N . ASN A 1 325 ? 16.828 16.098 -35.861 1.00 93.31 325 ASN A N 1
ATOM 2593 C CA . ASN A 1 325 ? 17.380 15.078 -36.750 1.00 93.31 325 ASN A CA 1
ATOM 2594 C C . ASN A 1 325 ? 18.490 15.635 -37.664 1.00 93.31 325 ASN A C 1
ATOM 2596 O O . ASN A 1 325 ? 18.734 16.840 -37.728 1.00 93.31 325 ASN A O 1
ATOM 2600 N N . ALA A 1 326 ? 19.152 14.752 -38.418 1.00 89.50 326 ALA A N 1
ATOM 2601 C CA . ALA A 1 326 ? 20.275 15.106 -39.296 1.00 89.50 326 ALA A CA 1
ATOM 2602 C C . ALA A 1 326 ? 19.940 16.141 -40.396 1.00 89.50 326 ALA A C 1
ATOM 2604 O O . ALA A 1 326 ? 20.849 16.734 -40.969 1.00 89.50 326 ALA A O 1
ATOM 2605 N N . ASN A 1 327 ? 18.653 16.389 -40.672 1.00 91.81 327 ASN A N 1
ATOM 2606 C CA . ASN A 1 327 ? 18.186 17.403 -41.622 1.00 91.81 327 ASN A CA 1
ATOM 2607 C C . ASN A 1 327 ? 17.852 18.751 -40.946 1.00 91.81 327 ASN A C 1
ATOM 2609 O O . ASN A 1 327 ? 17.211 19.600 -41.566 1.00 91.81 327 ASN A O 1
ATOM 2613 N N . GLY A 1 328 ? 18.211 18.936 -39.669 1.00 91.06 328 GLY A N 1
ATOM 2614 C CA . GLY A 1 328 ? 17.913 20.145 -38.894 1.00 91.06 328 GLY A CA 1
ATOM 2615 C C . GLY A 1 328 ? 16.434 20.312 -38.526 1.00 91.06 328 GLY A C 1
ATOM 2616 O O . GLY A 1 328 ? 16.020 21.405 -38.144 1.00 91.06 328 GLY A O 1
ATOM 2617 N N . LYS A 1 329 ? 15.616 19.259 -38.658 1.00 94.38 329 LYS A N 1
ATOM 2618 C CA . LYS A 1 329 ? 14.178 19.294 -38.353 1.00 94.38 329 LYS A CA 1
ATOM 2619 C C . LYS A 1 329 ? 13.895 18.670 -36.992 1.00 94.38 329 LYS A C 1
ATOM 2621 O O . LYS A 1 329 ? 14.559 17.709 -36.608 1.00 94.38 329 LYS A O 1
ATOM 2626 N N . LYS A 1 330 ? 12.871 19.186 -36.304 1.00 95.38 330 LYS A N 1
ATOM 2627 C CA . LYS A 1 330 ? 12.257 18.490 -35.167 1.00 95.38 330 LYS A CA 1
ATOM 2628 C C . LYS A 1 330 ? 11.711 17.136 -35.616 1.00 95.38 330 LYS A C 1
ATOM 2630 O O . LYS A 1 330 ? 11.102 17.040 -36.682 1.00 95.38 330 LYS A O 1
ATOM 2635 N N . ASP A 1 331 ? 11.920 16.139 -34.775 1.00 96.50 331 ASP A N 1
ATOM 2636 C CA . ASP A 1 331 ? 11.546 14.744 -34.974 1.00 96.50 331 ASP A CA 1
ATOM 2637 C C . ASP A 1 331 ? 11.221 14.105 -33.611 1.00 96.50 331 ASP A C 1
ATOM 2639 O O . ASP A 1 331 ? 11.536 14.691 -32.567 1.00 96.50 331 ASP A O 1
ATOM 2643 N N . ARG A 1 332 ? 10.576 12.934 -33.594 1.00 96.12 332 ARG A N 1
ATOM 2644 C CA . ARG A 1 332 ? 10.106 12.287 -32.355 1.00 96.12 332 ARG A CA 1
ATOM 2645 C C . ARG A 1 332 ? 10.434 10.799 -32.335 1.00 96.12 332 ARG A C 1
ATOM 2647 O O . ARG A 1 332 ? 10.087 10.064 -33.252 1.00 96.12 332 ARG A O 1
ATOM 2654 N N . LEU A 1 333 ? 11.066 10.364 -31.249 1.00 95.88 333 LEU A N 1
ATOM 2655 C CA . LEU A 1 333 ? 11.448 8.976 -31.001 1.00 95.88 333 LEU A CA 1
ATOM 2656 C C . LEU A 1 333 ? 10.637 8.407 -29.832 1.00 95.88 333 LEU A C 1
ATOM 2658 O O . LEU A 1 333 ? 10.730 8.942 -28.731 1.00 95.88 333 LEU A O 1
ATOM 2662 N N . GLU A 1 334 ? 9.898 7.321 -30.065 1.00 96.81 334 GLU A N 1
ATOM 2663 C CA . GLU A 1 334 ? 9.283 6.486 -29.018 1.00 96.81 334 GLU A CA 1
ATOM 2664 C C . GLU A 1 334 ? 10.260 5.394 -28.561 1.00 96.81 334 GLU A C 1
ATOM 2666 O O . GLU A 1 334 ? 10.965 4.806 -29.387 1.00 96.81 334 GLU A O 1
ATOM 2671 N N . PHE A 1 335 ? 10.294 5.098 -27.261 1.00 96.12 335 PHE A N 1
ATOM 2672 C CA . PHE A 1 335 ? 11.106 4.022 -26.692 1.00 96.12 335 PHE A CA 1
ATOM 2673 C C . PHE A 1 335 ? 10.579 3.555 -25.326 1.00 96.12 335 PHE A C 1
ATOM 2675 O O . PHE A 1 335 ? 9.927 4.295 -24.589 1.00 96.12 335 PHE A O 1
ATOM 2682 N N . ALA A 1 336 ? 10.922 2.317 -24.965 1.00 97.75 336 ALA A N 1
ATOM 2683 C CA . ALA A 1 336 ? 10.703 1.774 -23.629 1.00 97.75 336 ALA A CA 1
ATOM 2684 C C . ALA A 1 336 ? 11.627 2.471 -22.615 1.00 97.75 336 ALA A C 1
ATOM 2686 O O . ALA A 1 336 ? 12.843 2.305 -22.683 1.00 97.75 336 ALA A O 1
ATOM 2687 N N . TYR A 1 337 ? 11.060 3.230 -21.681 1.00 97.75 337 TYR A N 1
ATOM 2688 C CA . TYR A 1 337 ? 11.790 3.996 -20.674 1.00 97.75 337 TYR A CA 1
ATOM 2689 C C . TYR A 1 337 ? 12.133 3.117 -19.467 1.00 97.75 337 TYR A C 1
ATOM 2691 O O . TYR A 1 337 ? 11.259 2.475 -18.883 1.00 97.75 337 TYR A O 1
ATOM 2699 N N . THR A 1 338 ? 13.410 3.077 -19.090 1.00 98.00 338 THR A N 1
ATOM 2700 C CA . THR A 1 338 ? 13.938 2.148 -18.083 1.00 98.00 338 THR A CA 1
ATOM 2701 C C . THR A 1 338 ? 14.571 2.867 -16.892 1.00 98.00 338 THR A C 1
ATOM 2703 O O . THR A 1 338 ? 14.723 4.091 -16.875 1.00 98.00 338 THR A O 1
ATOM 2706 N N . PHE A 1 339 ? 14.998 2.099 -15.886 1.00 96.19 339 PHE A N 1
ATOM 2707 C CA . PHE A 1 339 ? 15.753 2.640 -14.755 1.00 96.19 339 PHE A CA 1
ATOM 2708 C C . PHE A 1 339 ? 17.042 3.348 -15.198 1.00 96.19 339 PHE A C 1
ATOM 2710 O O . PHE A 1 339 ? 17.429 4.327 -14.568 1.00 96.19 339 PHE A O 1
ATOM 2717 N N . ALA A 1 340 ? 17.695 2.912 -16.282 1.00 96.50 340 ALA A N 1
ATOM 2718 C CA . ALA A 1 340 ? 18.889 3.584 -16.791 1.00 96.50 340 ALA A CA 1
ATOM 2719 C C . ALA A 1 340 ? 18.572 4.960 -17.400 1.00 96.50 340 ALA A C 1
ATOM 2721 O O . ALA A 1 340 ? 19.369 5.881 -17.247 1.00 96.50 340 ALA A O 1
ATOM 2722 N N . ASP A 1 341 ? 17.411 5.128 -18.038 1.00 97.12 341 ASP A N 1
ATOM 2723 C CA . ASP A 1 341 ? 16.961 6.414 -18.583 1.00 97.12 341 ASP A CA 1
ATOM 2724 C C . ASP A 1 341 ? 16.578 7.385 -17.455 1.00 97.12 341 ASP A C 1
ATOM 2726 O O . ASP A 1 341 ? 16.929 8.565 -17.493 1.00 97.12 341 ASP A O 1
ATOM 2730 N N . PHE A 1 342 ? 15.940 6.875 -16.391 1.00 95.44 342 PHE A N 1
ATOM 2731 C CA . PHE A 1 342 ? 15.750 7.635 -15.154 1.00 95.44 342 PHE A C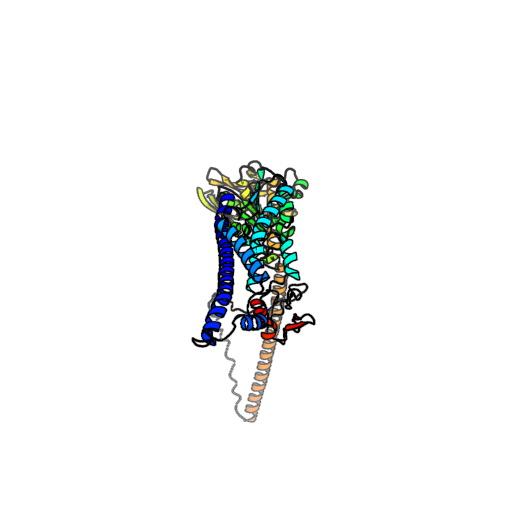A 1
ATOM 2732 C C . PHE A 1 342 ? 17.098 8.013 -14.528 1.00 95.44 342 PHE A C 1
ATOM 2734 O O . PHE A 1 342 ? 17.331 9.186 -14.241 1.00 95.44 342 PHE A O 1
ATOM 2741 N N . ALA A 1 343 ? 18.010 7.051 -14.361 1.00 94.25 343 ALA A N 1
ATOM 2742 C CA . ALA A 1 343 ? 19.324 7.260 -13.764 1.00 94.25 343 ALA A CA 1
ATOM 2743 C C . ALA A 1 343 ? 20.149 8.308 -14.528 1.00 94.25 343 ALA A C 1
ATOM 2745 O O . ALA A 1 343 ? 20.766 9.159 -13.892 1.00 94.25 343 ALA A O 1
ATOM 2746 N N . GLN A 1 344 ? 20.098 8.313 -15.864 1.00 94.31 344 GLN A N 1
ATOM 2747 C CA . GLN A 1 344 ? 20.785 9.294 -16.712 1.00 94.31 344 GLN A CA 1
ATOM 2748 C C . GLN A 1 344 ? 20.378 10.743 -16.391 1.00 94.31 344 GLN A C 1
ATOM 2750 O O . GLN A 1 344 ? 21.223 11.636 -16.452 1.00 94.31 344 GLN A O 1
ATOM 2755 N N . SER A 1 345 ? 19.125 10.970 -15.980 1.00 90.25 345 SER A N 1
ATOM 2756 C CA . SER A 1 345 ? 18.631 12.297 -15.583 1.00 90.25 345 SER A CA 1
ATOM 2757 C C . SER A 1 345 ? 19.068 12.743 -14.178 1.00 90.25 345 SER A C 1
ATOM 2759 O O . SER A 1 345 ? 18.968 13.925 -13.853 1.00 90.25 345 SER A O 1
ATOM 2761 N N . GLN A 1 346 ? 19.539 11.830 -13.319 1.00 89.62 346 GLN A N 1
ATOM 2762 C CA . GLN A 1 346 ? 19.905 12.154 -11.937 1.00 89.62 346 GLN A CA 1
ATOM 2763 C C . GLN A 1 346 ? 21.394 12.513 -11.842 1.00 89.62 346 GLN A C 1
ATOM 2765 O O . GLN A 1 346 ? 22.265 11.688 -12.119 1.00 89.62 346 GLN A O 1
ATOM 2770 N N . SER A 1 347 ? 21.701 13.707 -11.330 1.00 87.19 347 SER A N 1
ATOM 2771 C CA . SER A 1 347 ? 23.076 14.216 -11.158 1.00 87.19 347 SER A CA 1
ATOM 2772 C C . SER A 1 347 ? 24.035 13.236 -10.460 1.00 87.19 347 SER A C 1
ATOM 2774 O O . SER A 1 347 ? 25.206 13.147 -10.835 1.00 87.19 347 SER A O 1
ATOM 2776 N N . LYS A 1 348 ? 23.536 12.447 -9.497 1.00 84.44 348 LYS A N 1
ATOM 2777 C CA . LYS A 1 348 ? 24.299 11.431 -8.748 1.00 84.44 348 LYS A CA 1
ATOM 2778 C C . LYS A 1 348 ? 24.892 10.304 -9.606 1.00 84.44 348 LYS A C 1
ATOM 2780 O O . LYS A 1 348 ? 25.885 9.715 -9.200 1.00 84.44 348 LYS A O 1
ATOM 2785 N N . PHE A 1 349 ? 24.317 10.012 -10.776 1.00 88.31 349 PHE A N 1
ATOM 2786 C CA . PHE A 1 349 ? 24.817 8.987 -11.701 1.00 88.31 349 PHE A CA 1
ATOM 2787 C C . PHE A 1 349 ? 25.627 9.582 -12.868 1.00 88.31 349 PHE A C 1
ATOM 2789 O O . PHE A 1 349 ? 25.974 8.863 -13.799 1.00 88.31 349 PHE A O 1
ATOM 2796 N N . SER A 1 350 ? 25.966 10.876 -12.844 1.00 85.94 350 SER A N 1
ATOM 2797 C CA . SER A 1 350 ? 26.672 11.555 -13.950 1.00 85.94 350 SER A CA 1
ATOM 2798 C C . SER A 1 350 ? 28.012 10.914 -14.357 1.00 85.94 350 SER A C 1
ATOM 2800 O O . SER A 1 350 ? 28.390 11.001 -15.522 1.00 85.94 350 SER A O 1
ATOM 2802 N N . GLY A 1 351 ? 28.704 10.228 -13.438 1.00 89.50 351 GLY A N 1
ATOM 2803 C CA . GLY A 1 351 ? 29.925 9.458 -13.725 1.00 89.50 351 GLY A CA 1
ATOM 2804 C C . GLY A 1 351 ? 29.700 8.044 -14.289 1.00 89.50 351 GLY A C 1
ATOM 2805 O O . GLY A 1 351 ? 30.661 7.395 -14.691 1.00 89.50 351 GLY A O 1
ATOM 2806 N N . GLU A 1 352 ? 28.457 7.559 -14.332 1.00 91.94 352 GLU A N 1
ATOM 2807 C CA . GLU A 1 352 ? 28.096 6.188 -14.730 1.00 91.94 352 GLU A CA 1
ATOM 2808 C C . GLU A 1 352 ? 27.695 6.067 -16.215 1.00 91.94 352 GLU A C 1
ATOM 2810 O O . GLU A 1 352 ? 27.262 5.000 -16.649 1.00 91.94 352 GLU A O 1
ATOM 2815 N N . PHE A 1 353 ? 27.828 7.135 -17.010 1.00 94.75 353 PHE A N 1
ATOM 2816 C CA . PHE A 1 353 ? 27.456 7.159 -18.429 1.00 94.75 353 PHE A CA 1
ATOM 2817 C C . PHE A 1 353 ? 28.582 7.710 -19.310 1.00 94.75 353 PHE A C 1
ATOM 2819 O O . PHE A 1 353 ? 29.282 8.652 -18.947 1.00 94.75 353 PHE A O 1
ATOM 2826 N N . SER A 1 354 ? 28.724 7.153 -20.513 1.00 95.12 354 SER A N 1
ATOM 2827 C CA . SER A 1 354 ? 29.714 7.580 -21.513 1.00 95.12 354 SER A CA 1
ATOM 2828 C C . SER A 1 354 ? 29.090 7.692 -22.905 1.00 95.12 354 SER A C 1
ATOM 2830 O O . SER A 1 354 ? 28.133 6.988 -23.210 1.00 95.12 354 SER A O 1
ATOM 2832 N N . LEU A 1 355 ? 29.600 8.579 -23.763 1.00 95.44 355 LEU A N 1
ATOM 2833 C CA . LEU A 1 355 ? 29.145 8.669 -25.157 1.00 95.44 355 LEU A CA 1
ATOM 2834 C C . LEU A 1 355 ? 29.617 7.448 -25.959 1.00 95.44 355 LEU A C 1
ATOM 2836 O O . LEU A 1 355 ? 30.775 7.043 -25.850 1.00 95.44 355 LEU A O 1
ATOM 2840 N N . ALA A 1 356 ? 28.740 6.891 -26.797 1.00 93.62 356 ALA A N 1
ATOM 2841 C CA . ALA A 1 356 ? 29.115 5.815 -27.708 1.00 93.62 356 ALA A CA 1
ATOM 2842 C C . ALA A 1 356 ? 30.146 6.271 -28.757 1.00 93.62 356 ALA A C 1
ATOM 2844 O O . ALA A 1 356 ? 30.016 7.333 -29.365 1.00 93.62 356 ALA A O 1
ATOM 2845 N N . THR A 1 357 ? 31.160 5.436 -28.995 1.00 93.38 357 THR A N 1
ATOM 2846 C CA . THR A 1 357 ? 32.157 5.633 -30.062 1.00 93.38 357 THR A CA 1
ATOM 2847 C C . THR A 1 357 ? 31.721 4.972 -31.372 1.00 93.38 357 THR A C 1
ATOM 2849 O O . THR A 1 357 ? 30.960 4.003 -31.373 1.00 93.38 357 THR A O 1
ATOM 2852 N N . GLU A 1 358 ? 32.274 5.417 -32.503 1.00 90.44 358 GLU A N 1
ATOM 2853 C CA . GLU A 1 358 ? 32.003 4.832 -33.830 1.00 90.44 358 GLU A CA 1
ATOM 2854 C C . GLU A 1 358 ? 32.251 3.309 -33.866 1.00 90.44 358 GLU A C 1
ATOM 2856 O O . GLU A 1 358 ? 31.450 2.548 -34.410 1.00 90.44 358 GLU A O 1
ATOM 2861 N N . ALA A 1 359 ? 33.301 2.832 -33.185 1.00 89.44 359 ALA A N 1
ATOM 2862 C CA . ALA A 1 359 ? 33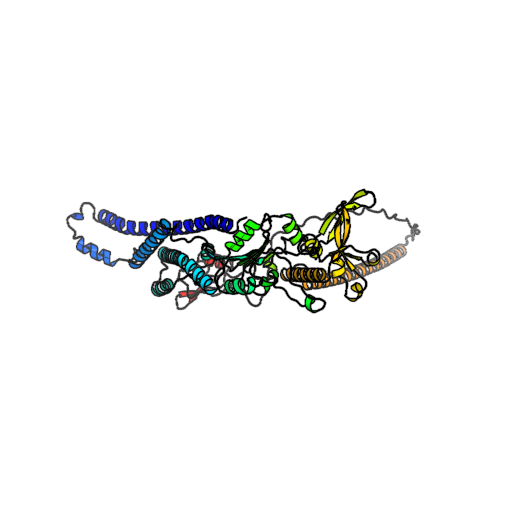.637 1.409 -33.057 1.00 89.44 359 ALA A CA 1
ATOM 2863 C C . ALA A 1 359 ? 32.672 0.601 -32.153 1.00 89.44 359 ALA A C 1
ATOM 2865 O O . ALA A 1 359 ? 32.746 -0.633 -32.085 1.00 89.44 359 ALA A O 1
ATOM 2866 N N . GLN A 1 360 ? 31.767 1.268 -31.435 1.00 92.25 360 GLN A N 1
ATOM 2867 C CA . GLN A 1 360 ? 30.661 0.649 -30.697 1.00 92.25 360 GLN A CA 1
ATOM 2868 C C . GLN A 1 360 ? 29.339 0.725 -31.472 1.00 92.25 360 GLN A C 1
ATOM 2870 O O . GLN A 1 360 ? 28.494 -0.141 -31.257 1.00 92.25 360 GLN A O 1
ATOM 2875 N N . GLN A 1 361 ? 29.181 1.668 -32.409 1.00 91.62 361 GLN A N 1
ATOM 2876 C CA . GLN A 1 361 ? 27.922 1.966 -33.106 1.00 91.62 361 GLN A CA 1
ATOM 2877 C C . GLN A 1 361 ? 27.244 0.725 -33.717 1.00 91.62 361 GLN A C 1
ATOM 2879 O O . GLN A 1 361 ? 26.064 0.481 -33.479 1.00 91.62 361 GLN A O 1
ATOM 2884 N N . ALA A 1 362 ? 28.002 -0.130 -34.415 1.00 92.06 362 ALA A N 1
ATOM 2885 C CA . ALA A 1 362 ? 27.498 -1.372 -35.027 1.00 92.06 362 ALA A CA 1
ATOM 2886 C C . ALA A 1 362 ? 27.095 -2.480 -34.019 1.00 92.06 362 ALA A C 1
ATOM 2888 O O . ALA A 1 362 ? 26.590 -3.537 -34.405 1.00 92.06 362 ALA A O 1
ATOM 2889 N N . ARG A 1 363 ? 27.345 -2.268 -32.722 1.00 95.25 363 ARG A N 1
ATOM 2890 C CA . ARG A 1 363 ? 27.080 -3.208 -31.619 1.00 95.25 363 ARG A CA 1
ATOM 2891 C C . ARG A 1 363 ? 26.077 -2.671 -30.598 1.00 95.25 363 ARG A C 1
ATOM 2893 O O . ARG A 1 363 ? 25.707 -3.417 -29.691 1.00 95.25 363 ARG A O 1
ATOM 2900 N N . LEU A 1 364 ? 25.633 -1.423 -30.747 1.00 96.88 364 LEU A N 1
ATOM 2901 C CA . LEU A 1 364 ? 24.653 -0.801 -29.866 1.00 96.88 364 LEU A CA 1
ATOM 2902 C C . LEU A 1 364 ? 23.303 -1.534 -29.913 1.00 96.88 364 LEU A C 1
ATOM 2904 O O . LEU A 1 364 ? 22.812 -1.904 -30.980 1.00 96.88 364 LEU A O 1
ATOM 2908 N N . VAL A 1 365 ? 22.702 -1.727 -28.741 1.00 97.69 365 VAL A N 1
ATOM 2909 C CA . VAL A 1 365 ? 21.339 -2.240 -28.538 1.00 97.69 365 VAL A CA 1
ATOM 2910 C C . VAL A 1 365 ? 20.704 -1.411 -27.427 1.00 97.69 365 VAL A C 1
ATOM 2912 O O . VAL A 1 365 ? 21.358 -1.144 -26.420 1.00 97.69 365 VAL A O 1
ATOM 2915 N N . HIS A 1 366 ? 19.449 -0.990 -27.594 1.00 97.81 366 HIS A N 1
ATOM 2916 C CA . HIS A 1 366 ? 18.758 -0.250 -26.537 1.00 97.81 366 HIS A CA 1
ATOM 2917 C C . HIS A 1 366 ? 18.662 -1.112 -25.268 1.00 97.81 366 HIS A C 1
ATOM 2919 O O . HIS A 1 366 ? 18.487 -2.330 -25.368 1.00 97.81 366 HIS A O 1
ATOM 2925 N N . ILE A 1 367 ? 18.792 -0.520 -24.078 1.00 97.69 367 ILE A N 1
ATOM 2926 C CA . ILE A 1 367 ? 18.953 -1.314 -22.851 1.00 97.69 367 ILE A CA 1
ATOM 2927 C C . ILE A 1 367 ? 17.777 -2.272 -22.584 1.00 97.69 367 ILE A C 1
ATOM 2929 O O . ILE A 1 367 ? 18.025 -3.402 -22.171 1.00 97.69 367 ILE A O 1
ATOM 2933 N N . ALA A 1 368 ? 16.534 -1.887 -22.900 1.00 97.50 368 ALA A N 1
ATOM 2934 C CA . ALA A 1 368 ? 15.363 -2.758 -22.743 1.00 97.50 368 ALA A CA 1
ATOM 2935 C C . ALA A 1 368 ? 15.500 -4.110 -23.498 1.00 97.50 368 ALA A C 1
ATOM 2937 O O . ALA A 1 368 ? 15.629 -5.133 -22.823 1.00 97.50 368 ALA A O 1
ATOM 2938 N N . PRO A 1 369 ? 15.598 -4.167 -24.846 1.00 96.44 369 PRO A N 1
ATOM 2939 C CA . PRO A 1 369 ? 15.804 -5.436 -25.554 1.00 96.44 369 PRO A CA 1
ATOM 2940 C C . PRO A 1 369 ? 17.163 -6.098 -25.255 1.00 96.44 369 PRO A C 1
ATOM 2942 O O . PRO A 1 369 ? 17.286 -7.317 -25.352 1.00 96.44 369 PRO A O 1
ATOM 2945 N N . TYR A 1 370 ? 18.195 -5.348 -24.842 1.00 96.81 370 TYR A N 1
ATOM 2946 C CA . TYR A 1 370 ? 19.451 -5.951 -24.366 1.00 96.81 370 TYR A CA 1
ATOM 2947 C C . TYR A 1 370 ? 19.257 -6.775 -23.077 1.00 96.81 370 TYR A C 1
ATOM 2949 O O . TYR A 1 370 ? 19.930 -7.792 -22.890 1.00 96.81 370 TYR A O 1
ATOM 2957 N N . LEU A 1 371 ? 18.334 -6.374 -22.195 1.00 94.88 371 LEU A N 1
ATOM 2958 C CA . LEU A 1 371 ? 18.003 -7.112 -20.972 1.00 94.88 371 LEU A CA 1
ATOM 2959 C C . LEU A 1 371 ? 17.143 -8.360 -21.220 1.00 94.88 371 LEU A C 1
ATOM 2961 O O . LEU A 1 371 ? 17.167 -9.263 -20.384 1.00 94.88 371 LEU A O 1
ATOM 2965 N N . GLU A 1 372 ? 16.475 -8.457 -22.369 1.00 92.50 372 GLU A N 1
ATOM 2966 C CA . GLU A 1 372 ? 15.714 -9.639 -22.808 1.00 92.50 372 GLU A CA 1
ATOM 2967 C C . GLU A 1 372 ? 16.602 -10.680 -23.522 1.00 92.50 372 GLU A C 1
ATOM 2969 O O . GLU A 1 372 ? 16.332 -11.879 -23.478 1.00 92.50 372 GLU A O 1
ATOM 2974 N N . MET A 1 373 ? 17.713 -10.255 -24.139 1.00 93.81 373 MET A N 1
ATOM 2975 C CA . MET A 1 373 ? 18.653 -11.153 -24.827 1.00 93.81 373 MET A CA 1
ATOM 2976 C C . MET A 1 373 ? 19.266 -12.210 -23.897 1.00 93.81 373 MET A C 1
ATOM 2978 O O . MET A 1 373 ? 19.676 -11.910 -22.775 1.00 93.81 373 MET A O 1
ATOM 2982 N N . SER A 1 374 ? 19.455 -13.436 -24.392 1.00 90.12 374 SER A N 1
ATOM 2983 C CA . SER A 1 374 ? 20.204 -14.474 -23.669 1.00 90.12 374 SER A CA 1
ATOM 2984 C C . SER A 1 374 ? 21.691 -14.097 -23.493 1.00 90.12 374 SER A C 1
ATOM 2986 O O . SER A 1 374 ? 22.223 -13.306 -24.282 1.00 90.12 374 SER A O 1
ATOM 2988 N N . PRO A 1 375 ? 22.418 -14.669 -22.508 1.00 86.69 375 PRO A N 1
ATOM 2989 C CA . PRO A 1 375 ? 23.829 -14.340 -22.273 1.00 86.69 375 PRO A CA 1
ATOM 2990 C C . PRO A 1 375 ? 24.734 -14.523 -23.502 1.00 86.69 375 PRO A C 1
ATOM 2992 O O . PRO A 1 375 ? 25.654 -13.734 -23.710 1.00 86.69 375 PRO A O 1
ATOM 2995 N N . ALA A 1 376 ? 24.442 -15.513 -24.353 1.00 88.38 376 ALA A N 1
ATOM 2996 C CA . ALA A 1 376 ? 25.166 -15.738 -25.603 1.00 88.38 376 ALA A CA 1
ATOM 2997 C C . ALA A 1 376 ? 24.982 -14.578 -26.601 1.00 88.38 376 ALA A C 1
ATOM 2999 O O . ALA A 1 376 ? 25.957 -14.119 -27.196 1.00 88.38 376 ALA A O 1
ATOM 3000 N N . LEU A 1 377 ? 23.758 -14.055 -26.740 1.00 90.62 377 LEU A N 1
ATOM 3001 C CA . LEU A 1 377 ? 23.443 -12.947 -27.651 1.00 90.62 377 LEU A CA 1
ATOM 3002 C C . LEU A 1 377 ? 24.034 -11.606 -27.185 1.00 90.62 377 LEU A C 1
ATOM 3004 O O . LEU A 1 377 ? 24.395 -10.777 -28.020 1.00 90.62 377 LEU A O 1
ATOM 3008 N N . ARG A 1 378 ? 24.204 -11.404 -25.869 1.00 90.69 378 ARG A N 1
ATOM 3009 C CA . ARG A 1 378 ? 24.840 -10.194 -25.307 1.00 90.69 378 ARG A CA 1
ATOM 3010 C C . ARG A 1 378 ? 26.350 -10.112 -25.570 1.00 90.69 378 ARG A C 1
ATOM 3012 O O . ARG A 1 378 ? 26.899 -9.017 -25.537 1.00 90.69 378 ARG A O 1
ATOM 3019 N N . SER A 1 379 ? 27.018 -11.234 -25.855 1.00 85.06 379 SER A N 1
ATOM 3020 C CA . SER A 1 379 ? 28.491 -11.364 -25.879 1.00 85.06 379 SER A CA 1
ATOM 3021 C C . SER A 1 379 ? 29.256 -10.383 -26.785 1.00 85.06 379 SER A C 1
ATOM 3023 O O . SER A 1 379 ? 30.424 -10.105 -26.521 1.00 85.06 379 SER A O 1
ATOM 3025 N N . ASN A 1 380 ? 28.619 -9.830 -27.823 1.00 88.00 380 ASN A N 1
ATOM 3026 C CA . ASN A 1 380 ? 29.191 -8.787 -28.686 1.00 88.00 380 ASN A CA 1
ATOM 3027 C C . ASN A 1 380 ? 28.231 -7.597 -28.889 1.00 88.00 380 ASN A C 1
ATOM 3029 O O . ASN A 1 380 ? 28.211 -6.973 -29.953 1.00 88.00 380 ASN A O 1
ATOM 3033 N N . LYS A 1 381 ? 27.396 -7.303 -27.885 1.00 95.19 381 LYS A N 1
ATOM 3034 C CA . LYS A 1 381 ? 26.449 -6.181 -27.875 1.00 95.19 381 LYS A CA 1
ATOM 3035 C C . LYS A 1 381 ? 26.765 -5.214 -26.738 1.00 95.19 381 LYS A C 1
ATOM 3037 O O . LYS A 1 381 ? 27.332 -5.598 -25.721 1.00 95.19 381 LYS A O 1
ATOM 3042 N N . VAL A 1 382 ? 26.405 -3.950 -26.931 1.00 96.06 382 VAL A N 1
ATOM 3043 C CA . VAL A 1 382 ? 26.660 -2.859 -25.986 1.00 96.06 382 VAL A CA 1
ATOM 3044 C C . VAL A 1 382 ? 25.323 -2.180 -25.672 1.00 96.06 382 VAL A C 1
ATOM 3046 O O . VAL A 1 382 ? 24.684 -1.692 -26.608 1.00 96.06 382 VAL A O 1
ATOM 3049 N N . PRO A 1 383 ? 24.866 -2.156 -24.406 1.00 97.50 383 PRO A N 1
ATOM 3050 C CA . PRO A 1 383 ? 23.641 -1.455 -24.040 1.00 97.50 383 PRO A CA 1
ATOM 3051 C C . PRO A 1 383 ? 23.821 0.060 -24.181 1.00 97.50 383 PRO A C 1
ATOM 3053 O O . PRO A 1 383 ? 24.906 0.586 -23.933 1.00 97.50 383 PRO A O 1
ATOM 3056 N N . PHE A 1 384 ? 22.748 0.768 -24.526 1.00 98.00 384 PHE A N 1
ATOM 3057 C CA . PHE A 1 384 ? 22.691 2.228 -24.452 1.00 98.00 384 PHE A CA 1
ATOM 3058 C C . PHE A 1 384 ? 21.295 2.722 -24.047 1.00 98.00 384 PHE A C 1
ATOM 3060 O O . PHE A 1 384 ? 20.305 2.004 -24.210 1.00 98.00 384 PHE A O 1
ATOM 3067 N N . VAL A 1 385 ? 21.244 3.966 -23.572 1.00 97.75 385 VAL A N 1
ATOM 3068 C CA . VAL A 1 385 ? 20.035 4.787 -23.392 1.00 97.75 385 VAL A CA 1
ATOM 3069 C C . VAL A 1 385 ? 20.103 6.031 -24.277 1.00 97.75 385 VAL A C 1
ATOM 3071 O O . VAL A 1 385 ? 21.193 6.471 -24.667 1.00 97.75 385 VAL A O 1
ATOM 3074 N N . TYR A 1 386 ? 18.949 6.598 -24.617 1.00 96.44 386 TYR A N 1
ATOM 3075 C CA . TYR A 1 386 ? 18.880 7.830 -25.401 1.00 96.44 386 TYR A CA 1
ATOM 3076 C C . TYR A 1 386 ? 19.061 9.068 -24.515 1.00 96.44 386 TYR A C 1
ATOM 3078 O O . TYR A 1 386 ? 18.575 9.122 -23.390 1.00 96.44 386 TYR A O 1
ATOM 3086 N N . ALA A 1 387 ? 19.744 10.086 -25.037 1.00 93.69 387 ALA A N 1
ATOM 3087 C CA . ALA A 1 387 ? 19.884 11.390 -24.391 1.00 93.69 387 ALA A CA 1
ATOM 3088 C C . ALA A 1 387 ? 19.842 12.519 -25.430 1.00 93.69 387 ALA A C 1
ATOM 3090 O O . ALA A 1 387 ? 20.108 12.294 -26.612 1.00 93.69 387 ALA A O 1
ATOM 3091 N N . LEU A 1 388 ? 19.552 13.743 -24.990 1.00 93.44 388 LEU A N 1
ATOM 3092 C CA . LEU A 1 388 ? 19.686 14.947 -25.814 1.00 93.44 388 LEU A CA 1
ATOM 3093 C C . LEU A 1 388 ? 21.007 15.654 -25.502 1.00 93.44 388 LEU A C 1
ATOM 3095 O O . LEU A 1 388 ? 21.398 15.779 -24.340 1.00 93.44 388 LEU A O 1
ATOM 3099 N N . LYS A 1 389 ? 21.690 16.135 -26.541 1.00 90.25 389 LYS A N 1
ATOM 3100 C CA . LYS A 1 389 ? 22.836 17.043 -26.405 1.00 90.25 389 LYS A CA 1
ATOM 3101 C C . LYS A 1 389 ? 22.357 18.485 -26.204 1.00 90.25 389 LYS A C 1
ATOM 3103 O O . LYS A 1 389 ? 21.192 18.811 -26.422 1.00 90.25 389 LYS A O 1
ATOM 3108 N N . SER A 1 390 ? 23.288 19.377 -25.870 1.00 90.50 390 SER A N 1
ATOM 3109 C CA . SER A 1 390 ? 23.045 20.823 -25.736 1.00 90.50 390 SER A CA 1
ATOM 3110 C C . SER A 1 390 ? 22.579 21.521 -27.024 1.00 90.50 390 SER A C 1
ATOM 3112 O O . SER A 1 390 ? 22.015 22.607 -26.942 1.00 90.50 390 SER A O 1
ATOM 3114 N N . ASP A 1 391 ? 22.784 20.912 -28.196 1.00 91.31 391 ASP A N 1
ATOM 3115 C CA . ASP A 1 391 ? 22.277 21.382 -29.495 1.00 91.31 391 ASP A CA 1
ATOM 3116 C C . ASP A 1 391 ? 20.885 20.815 -29.854 1.00 91.31 391 ASP A C 1
ATOM 3118 O O . ASP A 1 391 ? 20.368 21.084 -30.936 1.00 91.31 391 ASP A O 1
ATOM 3122 N N . GLY A 1 392 ? 20.272 20.020 -28.968 1.00 91.56 392 GLY A N 1
ATOM 3123 C CA . GLY A 1 392 ? 18.993 19.345 -29.205 1.00 91.56 392 GLY A CA 1
ATOM 3124 C C . GLY A 1 392 ? 19.075 18.109 -30.108 1.00 91.56 392 GLY A C 1
ATOM 3125 O O . GLY A 1 392 ? 18.046 17.486 -30.372 1.00 91.56 392 GLY A O 1
ATOM 3126 N N . THR A 1 393 ? 20.261 17.719 -30.585 1.00 93.69 393 THR A N 1
ATOM 3127 C CA . THR A 1 393 ? 20.438 16.473 -31.343 1.00 93.69 393 THR A CA 1
ATOM 3128 C C . THR A 1 393 ? 20.507 15.257 -30.419 1.00 93.69 393 THR A C 1
ATOM 3130 O O . THR A 1 393 ? 20.893 15.341 -29.249 1.00 93.69 393 THR A O 1
ATOM 3133 N N . LEU A 1 394 ? 20.141 14.098 -30.963 1.00 94.31 394 LEU A N 1
ATOM 3134 C CA . LEU A 1 394 ? 20.142 12.832 -30.236 1.00 94.31 394 LEU A CA 1
ATOM 3135 C C . LEU A 1 394 ? 21.577 12.334 -29.963 1.00 94.31 394 LEU A C 1
ATOM 3137 O O . LEU A 1 394 ? 22.479 12.456 -30.799 1.00 94.31 394 LEU A O 1
ATOM 3141 N N . ALA A 1 395 ? 21.770 11.734 -28.792 1.00 93.50 395 ALA A N 1
ATOM 3142 C CA . ALA A 1 395 ? 22.958 10.998 -28.379 1.00 93.50 395 ALA A CA 1
ATOM 3143 C C . ALA A 1 395 ? 22.578 9.603 -27.862 1.00 93.50 395 ALA A C 1
ATOM 3145 O O . ALA A 1 395 ? 21.460 9.373 -27.399 1.00 93.50 395 ALA A O 1
ATOM 3146 N N . GLN A 1 396 ? 23.539 8.682 -27.918 1.00 96.25 396 GLN A N 1
ATOM 3147 C CA . GLN A 1 396 ? 23.435 7.345 -27.338 1.00 96.25 396 GLN A CA 1
ATOM 3148 C C . GLN A 1 396 ? 24.476 7.237 -26.224 1.00 96.25 396 GLN A C 1
ATOM 3150 O O . GLN A 1 396 ? 25.681 7.296 -26.480 1.00 96.25 396 GLN A O 1
ATOM 3155 N N . MET A 1 397 ? 23.996 7.129 -24.987 1.00 96.62 397 MET A N 1
ATOM 3156 C CA . MET A 1 397 ? 24.829 7.040 -23.792 1.00 96.62 397 MET A CA 1
ATOM 3157 C C . MET A 1 397 ? 24.936 5.578 -23.368 1.00 96.62 397 MET A C 1
ATOM 3159 O O . MET A 1 397 ? 23.924 4.916 -23.150 1.00 96.62 397 MET A O 1
ATOM 3163 N N . ILE A 1 398 ? 26.156 5.074 -23.237 1.00 97.38 398 ILE A N 1
ATOM 3164 C CA . ILE A 1 398 ? 26.455 3.739 -22.724 1.00 97.38 398 ILE A CA 1
ATOM 3165 C C . ILE A 1 398 ? 26.478 3.821 -21.188 1.00 97.38 398 ILE A C 1
ATOM 3167 O O . ILE A 1 398 ? 27.375 4.483 -20.649 1.00 97.38 398 ILE A O 1
ATOM 3171 N N . PRO A 1 399 ? 25.523 3.188 -20.477 1.00 95.44 399 PRO A N 1
ATOM 3172 C CA . PRO A 1 399 ? 25.560 3.060 -19.024 1.00 95.44 399 PRO A CA 1
ATOM 3173 C C . PRO A 1 399 ? 26.668 2.105 -18.570 1.00 95.44 399 PRO A C 1
ATOM 3175 O O . PRO A 1 399 ? 27.033 1.158 -19.272 1.00 95.44 399 PRO A O 1
ATOM 3178 N N . SER A 1 400 ? 27.159 2.309 -17.352 1.00 92.25 400 SER A N 1
ATOM 3179 C CA . SER A 1 400 ? 28.075 1.387 -16.690 1.00 92.25 400 SER A CA 1
ATOM 3180 C C . SER A 1 400 ? 27.419 0.029 -16.420 1.00 92.25 400 SER A C 1
ATOM 3182 O O . SER A 1 400 ? 26.196 -0.105 -16.317 1.00 92.25 400 SER A O 1
ATOM 3184 N N . MET A 1 401 ? 28.244 -0.999 -16.205 1.00 87.94 401 MET A N 1
ATOM 3185 C CA . MET A 1 401 ? 27.742 -2.316 -15.804 1.00 87.94 401 MET A CA 1
ATOM 3186 C C . MET A 1 401 ? 27.035 -2.312 -14.438 1.00 87.94 401 MET A C 1
ATOM 3188 O O . MET A 1 401 ? 26.258 -3.230 -14.179 1.00 87.94 401 MET A O 1
ATOM 3192 N N . ALA A 1 402 ? 27.254 -1.298 -13.590 1.00 85.31 402 ALA A N 1
ATOM 3193 C CA . ALA A 1 402 ? 26.488 -1.118 -12.361 1.00 85.31 402 ALA A CA 1
ATOM 3194 C C . ALA A 1 402 ? 25.056 -0.665 -12.684 1.00 85.31 402 ALA A C 1
ATOM 3196 O O . ALA A 1 402 ? 24.110 -1.345 -12.298 1.00 85.31 402 ALA A O 1
ATOM 3197 N N . VAL A 1 403 ? 24.878 0.396 -13.481 1.00 89.88 403 VAL A N 1
ATOM 3198 C CA . VAL A 1 403 ? 23.544 0.873 -13.901 1.00 89.88 403 VAL A CA 1
ATOM 3199 C C . VAL A 1 403 ? 22.784 -0.194 -14.703 1.00 89.88 403 VAL A C 1
ATOM 3201 O O . VAL A 1 403 ? 21.585 -0.382 -14.495 1.00 89.88 403 VAL A O 1
ATOM 3204 N N . VAL A 1 404 ? 23.469 -0.966 -15.556 1.00 91.88 404 VAL A N 1
ATOM 3205 C CA . VAL A 1 404 ? 22.868 -2.114 -16.264 1.00 91.88 404 VAL A CA 1
ATOM 3206 C C . VAL A 1 404 ? 22.379 -3.191 -15.286 1.00 91.88 404 VAL A C 1
ATOM 3208 O O . VAL A 1 404 ? 21.287 -3.726 -15.474 1.00 91.88 404 VAL A O 1
ATOM 3211 N N . ALA A 1 405 ? 23.141 -3.493 -14.228 1.00 87.00 405 ALA A N 1
ATOM 3212 C CA . ALA A 1 405 ? 22.726 -4.446 -13.197 1.00 87.00 405 ALA A CA 1
ATOM 3213 C C . ALA A 1 405 ? 21.526 -3.933 -12.381 1.00 87.00 405 ALA A C 1
ATOM 3215 O O . ALA A 1 405 ? 20.568 -4.679 -12.200 1.00 87.00 405 ALA A O 1
ATOM 3216 N N . GLN A 1 406 ? 21.520 -2.657 -11.976 1.00 87.69 406 GLN A N 1
ATOM 3217 C CA . GLN A 1 406 ? 20.381 -2.052 -11.266 1.00 87.69 406 GLN A CA 1
ATOM 3218 C C . GLN A 1 406 ? 19.110 -2.033 -12.132 1.00 87.69 406 GLN A C 1
ATOM 3220 O O . GLN A 1 406 ? 18.017 -2.316 -11.646 1.00 87.69 406 GLN A O 1
ATOM 3225 N N . THR A 1 407 ? 19.248 -1.794 -13.440 1.00 92.75 407 THR A N 1
ATOM 3226 C CA . THR A 1 407 ? 18.122 -1.855 -14.390 1.00 92.75 407 THR A CA 1
ATOM 3227 C C . THR A 1 407 ? 17.577 -3.279 -14.534 1.00 92.75 407 THR A C 1
ATOM 3229 O O . THR A 1 407 ? 16.363 -3.467 -14.588 1.00 92.75 407 THR A O 1
ATOM 3232 N N . ALA A 1 408 ? 18.447 -4.294 -14.527 1.00 91.25 408 ALA A N 1
ATOM 3233 C CA . ALA A 1 408 ? 18.031 -5.697 -14.506 1.00 91.25 408 ALA A CA 1
ATOM 3234 C C . ALA A 1 408 ? 17.319 -6.079 -13.192 1.00 91.25 408 ALA A C 1
ATOM 3236 O O . ALA A 1 408 ? 16.307 -6.773 -13.233 1.00 91.25 408 ALA A O 1
ATOM 3237 N N . GLN A 1 409 ? 17.807 -5.594 -12.043 1.00 87.88 409 GLN A N 1
ATOM 3238 C CA . GLN A 1 409 ? 17.183 -5.814 -10.732 1.00 87.88 409 GLN A CA 1
ATOM 3239 C C . GLN A 1 409 ? 15.786 -5.181 -10.660 1.00 87.88 409 GLN A C 1
ATOM 3241 O O . GLN A 1 409 ? 14.828 -5.864 -10.314 1.00 87.88 409 GLN A O 1
ATOM 3246 N N . ARG A 1 410 ? 15.632 -3.919 -11.085 1.00 91.00 410 ARG A N 1
ATOM 3247 C CA . ARG A 1 410 ? 14.326 -3.234 -11.131 1.00 91.00 410 ARG A CA 1
ATOM 3248 C C . ARG A 1 410 ? 13.329 -3.909 -12.084 1.00 91.00 410 ARG A C 1
ATOM 3250 O O . ARG A 1 410 ? 12.145 -3.963 -11.769 1.00 91.00 410 ARG A O 1
ATOM 3257 N N . LEU A 1 411 ? 13.796 -4.491 -13.193 1.00 93.44 411 LEU A N 1
ATOM 3258 C CA . LEU A 1 411 ? 12.969 -5.323 -14.079 1.00 93.44 411 LEU A CA 1
ATOM 3259 C C . LEU A 1 411 ? 12.543 -6.645 -13.418 1.00 93.44 411 LEU A C 1
ATOM 3261 O O . LEU A 1 411 ? 11.386 -7.045 -13.539 1.00 93.44 411 LEU A O 1
ATOM 3265 N N . GLN A 1 412 ? 13.456 -7.321 -12.715 1.00 90.88 412 GLN A N 1
ATOM 3266 C CA . GLN A 1 412 ? 13.143 -8.550 -11.981 1.00 90.88 412 GLN A CA 1
ATOM 3267 C C . GLN A 1 412 ? 12.127 -8.286 -10.862 1.00 90.88 412 GLN A C 1
ATOM 3269 O O . GLN A 1 412 ? 11.148 -9.023 -10.756 1.00 90.88 412 GLN A O 1
ATOM 3274 N N . LEU A 1 413 ? 12.318 -7.215 -10.086 1.00 91.25 413 LEU A N 1
ATOM 3275 C CA . LEU A 1 413 ? 11.354 -6.761 -9.088 1.00 91.25 413 LEU A CA 1
ATOM 3276 C C . LEU A 1 413 ? 9.995 -6.475 -9.734 1.00 91.25 413 LEU A C 1
ATOM 3278 O O . LEU A 1 413 ? 8.988 -7.012 -9.288 1.00 91.25 413 LEU A O 1
ATOM 3282 N N . TRP A 1 414 ? 9.957 -5.690 -10.815 1.00 94.56 414 TRP A N 1
ATOM 3283 C CA . TRP A 1 414 ? 8.707 -5.369 -11.508 1.00 94.56 414 TRP A CA 1
ATOM 3284 C C . TRP A 1 414 ? 7.951 -6.623 -11.980 1.00 94.56 414 TRP A C 1
ATOM 3286 O O . TRP A 1 414 ? 6.732 -6.692 -11.831 1.00 94.56 414 TRP A O 1
ATOM 3296 N N . ASN A 1 415 ? 8.656 -7.638 -12.491 1.00 92.94 415 ASN A N 1
ATOM 3297 C CA . ASN A 1 415 ? 8.051 -8.930 -12.830 1.00 92.94 415 ASN A CA 1
ATOM 3298 C C . ASN A 1 415 ? 7.485 -9.646 -11.592 1.00 92.94 415 ASN A C 1
ATOM 3300 O O . ASN A 1 415 ? 6.335 -10.069 -11.631 1.00 92.94 415 ASN A O 1
ATOM 3304 N N . ALA A 1 416 ? 8.234 -9.710 -10.487 1.00 91.69 416 ALA A N 1
ATOM 3305 C CA . ALA A 1 416 ? 7.768 -10.337 -9.249 1.00 91.69 416 ALA A CA 1
ATOM 3306 C C . ALA A 1 416 ? 6.522 -9.640 -8.669 1.00 91.69 416 ALA A C 1
ATOM 3308 O O . ALA A 1 416 ? 5.568 -10.315 -8.288 1.00 91.69 416 ALA A O 1
ATOM 3309 N N . LEU A 1 417 ? 6.483 -8.300 -8.665 1.00 93.38 417 LEU A N 1
ATOM 3310 C CA . LEU A 1 417 ? 5.295 -7.542 -8.247 1.00 93.38 417 LEU A CA 1
ATOM 3311 C C . LEU A 1 417 ? 4.095 -7.830 -9.154 1.00 93.38 417 LEU A C 1
ATOM 3313 O O . LEU A 1 417 ? 2.989 -8.026 -8.654 1.00 93.38 417 LEU A O 1
ATOM 3317 N N . CYS A 1 418 ? 4.309 -7.894 -10.474 1.00 93.38 418 CYS A N 1
ATOM 3318 C CA . CYS A 1 418 ? 3.260 -8.289 -11.412 1.00 93.38 418 CYS A CA 1
ATOM 3319 C C . CYS A 1 418 ? 2.716 -9.684 -11.060 1.00 93.38 418 CYS A C 1
ATOM 3321 O O . CYS A 1 418 ? 1.511 -9.835 -10.881 1.00 93.38 418 CYS A O 1
ATOM 3323 N N . GLU A 1 419 ? 3.594 -10.678 -10.898 1.00 91.88 419 GLU A N 1
ATOM 3324 C CA . GLU A 1 419 ? 3.217 -12.064 -10.596 1.00 91.88 419 GLU A CA 1
ATOM 3325 C C . GLU A 1 419 ? 2.416 -12.193 -9.290 1.00 91.88 419 GLU A C 1
ATOM 3327 O O . GLU A 1 419 ? 1.416 -12.918 -9.279 1.00 91.88 419 GLU A O 1
ATOM 3332 N N . ILE A 1 420 ? 2.798 -11.451 -8.239 1.00 91.00 420 ILE A N 1
ATOM 3333 C CA . ILE A 1 420 ? 2.074 -11.357 -6.956 1.00 91.00 420 ILE A CA 1
ATOM 3334 C C . ILE A 1 420 ? 0.675 -10.762 -7.159 1.00 91.00 420 ILE A C 1
ATOM 3336 O O . ILE A 1 420 ? -0.304 -11.335 -6.688 1.00 91.00 420 ILE A O 1
ATOM 3340 N N . ALA A 1 421 ? 0.562 -9.667 -7.916 1.00 92.00 421 ALA A N 1
ATOM 3341 C CA . ALA A 1 421 ? -0.708 -9.039 -8.291 1.00 92.00 421 ALA A CA 1
ATOM 3342 C C . ALA A 1 421 ? -1.512 -9.842 -9.344 1.00 92.00 421 ALA A C 1
ATOM 3344 O O . ALA A 1 421 ? -2.529 -9.373 -9.852 1.00 92.00 421 ALA A O 1
ATOM 3345 N N . GLY A 1 422 ? -1.069 -11.049 -9.729 1.00 90.12 422 GLY A N 1
ATOM 3346 C CA . GLY A 1 422 ? -1.688 -11.869 -10.782 1.00 90.12 422 GLY A CA 1
ATOM 3347 C C . GLY A 1 422 ? -1.520 -11.319 -12.208 1.00 90.12 422 GLY A C 1
ATOM 3348 O O . GLY A 1 422 ? -1.973 -11.932 -13.175 1.00 90.12 422 GLY A O 1
ATOM 3349 N N . VAL A 1 423 ? -0.838 -10.186 -12.359 1.00 88.38 423 VAL A N 1
ATOM 3350 C CA . VAL A 1 423 ? -0.552 -9.496 -13.617 1.00 88.38 423 VAL A CA 1
ATOM 3351 C C . VAL A 1 423 ? 0.581 -10.220 -14.341 1.00 88.38 423 VAL A C 1
ATOM 3353 O O . VAL A 1 423 ? 1.601 -10.542 -13.743 1.00 88.38 423 VAL A O 1
ATOM 3356 N N . ARG A 1 424 ? 0.440 -10.468 -15.651 1.00 84.00 424 ARG A N 1
ATOM 3357 C CA . ARG A 1 424 ? 1.478 -11.124 -16.486 1.00 84.00 424 ARG A CA 1
ATOM 3358 C C . ARG A 1 424 ? 1.988 -12.475 -15.933 1.00 84.00 424 ARG A C 1
ATOM 3360 O O . ARG A 1 424 ? 3.072 -12.907 -16.313 1.00 84.00 424 ARG A O 1
ATOM 3367 N N . ASN A 1 425 ? 1.232 -13.132 -15.051 1.00 83.62 425 ASN A N 1
ATOM 3368 C CA . ASN A 1 425 ? 1.673 -14.342 -14.363 1.00 83.62 425 ASN A CA 1
ATOM 3369 C C . ASN A 1 425 ? 1.896 -15.496 -15.372 1.00 83.62 425 ASN A C 1
ATOM 3371 O O . ASN A 1 425 ? 0.945 -15.858 -16.078 1.00 83.62 425 ASN A O 1
ATOM 3375 N N . PRO A 1 426 ? 3.104 -16.097 -15.449 1.00 80.69 426 PRO A N 1
ATOM 3376 C CA . PRO A 1 426 ? 3.413 -17.125 -16.445 1.00 80.69 426 PRO A CA 1
ATOM 3377 C C . PRO A 1 426 ? 2.507 -18.360 -16.381 1.00 80.69 426 PRO A C 1
ATOM 3379 O O . PRO A 1 426 ? 2.221 -18.954 -17.416 1.00 80.69 426 PRO A O 1
ATOM 3382 N N . HIS A 1 427 ? 2.012 -18.727 -15.194 1.00 81.06 427 HIS A N 1
ATOM 3383 C CA . HIS A 1 427 ? 1.146 -19.893 -15.006 1.00 81.06 427 HIS A CA 1
ATOM 3384 C C . HIS A 1 427 ? -0.260 -19.662 -15.582 1.00 81.06 427 HIS A C 1
ATOM 3386 O O . HIS A 1 427 ? -0.798 -20.522 -16.283 1.00 81.06 427 HIS A O 1
ATOM 3392 N N . PHE A 1 428 ? -0.834 -18.468 -15.375 1.00 80.75 428 PHE A N 1
ATOM 3393 C CA . PHE A 1 428 ? -2.086 -18.087 -16.039 1.00 80.75 428 PHE A CA 1
ATOM 3394 C C . PHE A 1 428 ? -1.912 -17.972 -17.557 1.00 80.75 428 PHE A C 1
ATOM 3396 O O . PHE A 1 428 ? -2.816 -18.353 -18.296 1.00 80.75 428 PHE A O 1
ATOM 3403 N N . GLN A 1 429 ? -0.749 -17.517 -18.037 1.00 78.38 429 GLN A N 1
ATOM 3404 C CA . GLN A 1 429 ? -0.446 -17.498 -19.471 1.00 78.38 429 GLN A CA 1
ATOM 3405 C C . GLN A 1 429 ? -0.380 -18.915 -20.057 1.00 78.38 429 GLN A C 1
ATOM 3407 O O . GLN A 1 429 ? -1.041 -19.165 -21.063 1.00 78.38 429 GLN A O 1
ATOM 3412 N N . SER A 1 430 ? 0.319 -19.860 -19.414 1.00 81.88 430 SER A N 1
ATOM 3413 C CA . SER A 1 430 ? 0.399 -21.248 -19.894 1.00 81.88 430 SER A CA 1
ATOM 3414 C C . SER A 1 430 ? -0.945 -21.978 -19.853 1.00 81.88 430 SER A C 1
ATOM 3416 O O . SER A 1 430 ? -1.262 -22.690 -20.801 1.00 81.88 430 SER A O 1
ATOM 3418 N N . ILE A 1 431 ? -1.770 -21.765 -18.819 1.00 86.12 431 ILE A N 1
ATOM 3419 C CA . ILE A 1 431 ? -3.132 -22.326 -18.772 1.00 86.12 431 ILE A CA 1
ATOM 3420 C C . ILE A 1 431 ? -3.994 -21.715 -19.883 1.00 86.12 431 ILE A C 1
ATOM 3422 O O . ILE A 1 431 ? -4.673 -22.438 -20.608 1.00 86.12 431 ILE A O 1
ATOM 3426 N N . ALA A 1 432 ? -3.937 -20.394 -20.079 1.00 82.12 432 ALA A N 1
ATOM 3427 C CA . ALA A 1 432 ? -4.671 -19.738 -21.156 1.00 82.12 432 ALA A CA 1
ATOM 3428 C C . ALA A 1 432 ? -4.182 -20.159 -22.555 1.00 82.12 432 ALA A C 1
ATOM 3430 O O . ALA A 1 432 ? -4.961 -20.091 -23.501 1.00 82.12 432 ALA A O 1
ATOM 3431 N N . GLU A 1 433 ? -2.917 -20.562 -22.715 1.00 85.62 433 GLU A N 1
ATOM 3432 C CA . GLU A 1 433 ? -2.380 -21.185 -23.936 1.00 85.62 433 GLU A CA 1
ATOM 3433 C C . GLU A 1 433 ? -2.978 -22.583 -24.140 1.00 85.62 433 GLU A C 1
ATOM 3435 O O . GLU A 1 433 ? -3.624 -22.817 -25.157 1.00 85.62 433 GLU A O 1
ATOM 3440 N N . GLN A 1 434 ? -2.879 -23.461 -23.138 1.00 89.50 434 GLN A N 1
ATOM 3441 C CA . GLN A 1 434 ? -3.398 -24.835 -23.178 1.00 89.50 434 GLN A CA 1
ATOM 3442 C C . GLN A 1 434 ? -4.908 -24.884 -23.454 1.00 89.50 434 GLN A C 1
ATOM 3444 O O . GLN A 1 434 ? -5.355 -25.642 -24.311 1.00 89.50 434 GLN A O 1
ATOM 3449 N N . VAL A 1 435 ? -5.697 -24.025 -22.801 1.00 91.12 435 VAL A N 1
ATOM 3450 C CA . VAL A 1 435 ? -7.145 -23.914 -23.048 1.00 91.12 435 VAL A CA 1
ATOM 3451 C C . VAL A 1 435 ? -7.434 -23.406 -24.466 1.00 91.12 435 VAL A C 1
ATOM 3453 O O . VAL A 1 435 ? -8.380 -23.871 -25.099 1.00 91.12 435 VAL A O 1
ATOM 3456 N N . ARG A 1 436 ? -6.618 -22.496 -25.021 1.00 90.75 436 ARG A N 1
ATOM 3457 C CA . ARG A 1 436 ? -6.755 -22.083 -26.430 1.00 90.75 436 ARG A CA 1
ATOM 3458 C C . ARG A 1 436 ? -6.409 -23.223 -27.387 1.00 90.75 436 ARG A C 1
ATOM 3460 O O . ARG A 1 436 ? -7.153 -23.433 -28.341 1.00 90.75 436 ARG A O 1
ATOM 3467 N N . GLU A 1 437 ? -5.336 -23.969 -27.136 1.00 93.88 437 GLU A N 1
ATOM 3468 C CA . GLU A 1 437 ? -4.943 -25.134 -27.941 1.00 93.88 437 GLU A CA 1
ATOM 3469 C C . GLU A 1 437 ? -6.013 -26.238 -27.914 1.00 93.88 437 GLU A C 1
ATOM 3471 O O . GLU A 1 437 ? -6.382 -26.756 -28.968 1.00 93.88 437 GLU A O 1
ATOM 3476 N N . GLU A 1 438 ? -6.584 -26.541 -26.745 1.00 94.62 438 GLU A N 1
ATOM 3477 C CA . GLU A 1 438 ? -7.678 -27.506 -26.594 1.00 94.62 438 GLU A CA 1
ATOM 3478 C C . GLU A 1 438 ? -8.959 -27.050 -27.305 1.00 94.62 438 GLU A C 1
ATOM 3480 O O . GLU A 1 438 ? -9.530 -27.811 -28.089 1.00 94.62 438 GLU A O 1
ATOM 3485 N N . MET A 1 439 ? -9.379 -25.794 -27.128 1.00 91.75 439 MET A N 1
ATOM 3486 C CA . MET A 1 439 ? -10.539 -25.255 -27.847 1.00 91.75 439 MET A CA 1
ATOM 3487 C C . MET A 1 439 ? -10.318 -25.266 -29.369 1.00 91.75 439 MET A C 1
ATOM 3489 O O . MET A 1 439 ? -11.231 -25.608 -30.122 1.00 91.75 439 MET A O 1
ATOM 3493 N N . HIS A 1 440 ? -9.110 -24.946 -29.849 1.00 93.62 440 HIS A N 1
ATOM 3494 C CA . HIS A 1 440 ? -8.765 -25.056 -31.270 1.00 93.62 440 HIS A CA 1
ATOM 3495 C C . HIS A 1 440 ? -8.799 -26.509 -31.771 1.00 93.62 440 HIS A C 1
ATOM 3497 O O . HIS A 1 440 ? -9.306 -26.751 -32.870 1.00 93.62 440 HIS A O 1
ATOM 3503 N N . ARG A 1 441 ? -8.321 -27.471 -30.969 1.00 95.56 441 ARG A N 1
ATOM 3504 C CA . ARG A 1 441 ? -8.408 -28.911 -31.257 1.00 95.56 441 ARG A CA 1
ATOM 3505 C C . ARG A 1 441 ? -9.866 -29.358 -31.378 1.00 95.56 441 ARG A C 1
ATOM 3507 O O . ARG A 1 441 ? -10.238 -29.913 -32.410 1.00 95.56 441 ARG A O 1
ATOM 3514 N N . GLU A 1 442 ? -10.707 -29.055 -30.388 1.00 95.25 442 GLU A N 1
ATOM 3515 C CA . GLU A 1 442 ? -12.130 -29.414 -30.412 1.00 95.25 442 GLU A CA 1
ATOM 3516 C C . GLU A 1 442 ? -12.879 -28.803 -31.600 1.00 95.25 442 GLU A C 1
ATOM 3518 O O . GLU A 1 442 ? -13.667 -29.493 -32.250 1.00 95.25 442 GLU A O 1
ATOM 3523 N N . TYR A 1 443 ? -12.663 -27.518 -31.903 1.00 91.44 443 TYR A N 1
ATOM 3524 C CA . TYR A 1 443 ? -13.298 -26.890 -33.063 1.00 91.44 443 TYR A CA 1
ATOM 3525 C C . TYR A 1 443 ? -12.819 -27.517 -34.378 1.00 91.44 443 TYR A C 1
ATOM 3527 O O . TYR A 1 443 ? -13.636 -27.720 -35.274 1.00 91.44 443 TYR A O 1
ATOM 3535 N N . GLY A 1 444 ? -11.539 -27.887 -34.490 1.00 95.81 444 GLY A N 1
ATOM 3536 C CA . GLY A 1 444 ? -11.016 -28.634 -35.636 1.00 95.81 444 GLY A CA 1
ATOM 3537 C C . GLY A 1 444 ? -11.667 -30.013 -35.792 1.00 95.81 444 GLY A C 1
ATOM 3538 O O . GLY A 1 444 ? -12.111 -30.368 -36.882 1.00 95.81 444 GLY A O 1
ATOM 3539 N N . GLU A 1 445 ? -11.796 -30.769 -34.700 1.00 96.69 445 GLU A N 1
ATOM 3540 C CA . GLU A 1 445 ? -12.476 -32.071 -34.677 1.00 96.69 445 GLU A CA 1
ATOM 3541 C C . GLU A 1 445 ? -13.959 -31.946 -35.074 1.00 96.69 445 GLU A C 1
ATOM 3543 O O . GLU A 1 445 ? -14.425 -32.683 -35.946 1.00 96.69 445 GLU A O 1
ATOM 3548 N N . LYS A 1 446 ? -14.683 -30.966 -34.517 1.00 95.25 446 LYS A N 1
ATOM 3549 C CA . LYS A 1 446 ? -16.098 -30.686 -34.831 1.00 95.25 446 LYS A CA 1
ATOM 3550 C C . LYS A 1 446 ? -16.298 -30.245 -36.288 1.00 95.25 446 LYS A C 1
ATOM 3552 O O . LYS A 1 446 ? -17.232 -30.711 -36.939 1.00 95.25 446 LYS A O 1
ATOM 3557 N N . LEU A 1 447 ? -15.411 -29.406 -36.833 1.00 95.69 447 LEU A N 1
ATOM 3558 C CA . LEU A 1 447 ? -15.441 -29.006 -38.248 1.00 95.69 447 LEU A CA 1
ATOM 3559 C C . LEU A 1 447 ? -15.187 -30.195 -39.184 1.00 95.69 447 LEU A C 1
ATOM 3561 O O . LEU A 1 447 ? -15.910 -30.359 -40.164 1.00 95.69 447 LEU A O 1
ATOM 3565 N N . ASN A 1 448 ? -14.215 -31.054 -38.865 1.00 96.56 448 ASN A N 1
ATOM 3566 C CA . ASN A 1 448 ? -13.929 -32.259 -39.647 1.00 96.56 448 ASN A CA 1
ATOM 3567 C C . ASN A 1 448 ? -15.103 -33.256 -39.617 1.00 96.56 448 ASN A C 1
ATOM 3569 O O . ASN A 1 448 ? -15.449 -33.822 -40.653 1.00 96.56 448 ASN A O 1
ATOM 3573 N N . GLN A 1 449 ? -15.756 -33.439 -38.462 1.00 96.44 449 GLN A N 1
ATOM 3574 C CA . GLN A 1 449 ? -16.967 -34.263 -38.351 1.00 96.44 449 GLN A CA 1
ATOM 3575 C C . GLN A 1 449 ? -18.118 -33.703 -39.197 1.00 96.44 449 GLN A C 1
ATOM 3577 O O . GLN A 1 449 ? -18.729 -34.455 -39.953 1.00 96.44 449 GLN A O 1
ATOM 3582 N N . MET A 1 450 ? -18.371 -32.392 -39.136 1.00 93.38 450 MET A N 1
ATOM 3583 C CA . MET A 1 450 ? -19.425 -31.736 -39.920 1.00 93.38 450 MET A CA 1
ATOM 3584 C C . MET A 1 450 ? -19.164 -31.823 -41.434 1.00 93.38 450 MET A C 1
ATOM 3586 O O . MET A 1 450 ? -20.085 -32.083 -42.205 1.00 93.38 450 MET A O 1
ATOM 3590 N N . GLN A 1 451 ? -17.910 -31.669 -41.873 1.00 94.94 451 GLN A N 1
ATOM 3591 C CA . GLN A 1 451 ? -17.531 -31.863 -43.279 1.00 94.94 451 GLN A CA 1
ATOM 3592 C C . GLN A 1 451 ? -17.727 -33.315 -43.735 1.00 94.94 451 GLN A C 1
ATOM 3594 O O . GLN A 1 451 ? -18.215 -33.543 -44.841 1.00 94.94 451 GLN A O 1
ATOM 3599 N N . LEU A 1 452 ? -17.384 -34.296 -42.892 1.00 96.19 452 LEU A N 1
ATOM 3600 C CA . LEU A 1 452 ? -17.577 -35.714 -43.198 1.00 96.19 452 LEU A CA 1
ATOM 3601 C C . LEU A 1 452 ? -19.066 -36.085 -43.275 1.00 96.19 452 LEU A C 1
ATOM 3603 O O . LEU A 1 452 ? -19.462 -36.779 -44.208 1.00 96.19 452 LEU A O 1
ATOM 3607 N N . GLN A 1 453 ? -19.884 -35.584 -42.345 1.00 95.06 453 GLN A N 1
ATOM 3608 C CA . GLN A 1 453 ? -21.341 -35.745 -42.364 1.00 95.06 453 GLN A CA 1
ATOM 3609 C C . GLN A 1 453 ? -21.941 -35.147 -43.638 1.00 95.06 453 GLN A C 1
ATOM 3611 O O . GLN A 1 453 ? -22.643 -35.843 -44.362 1.00 95.06 453 GLN A O 1
ATOM 3616 N N . HIS A 1 454 ? -21.595 -33.905 -43.986 1.00 93.81 454 HIS A N 1
ATOM 3617 C CA . HIS A 1 454 ? -22.139 -33.275 -45.189 1.00 93.81 454 HIS A CA 1
ATOM 3618 C C . HIS A 1 454 ? -21.684 -33.966 -46.490 1.00 93.81 454 HIS A C 1
ATOM 3620 O O . HIS A 1 454 ? -22.446 -34.068 -47.450 1.00 93.81 454 HIS A O 1
ATOM 3626 N N . ALA A 1 455 ? -20.465 -34.515 -46.526 1.00 94.94 455 ALA A N 1
ATOM 3627 C CA . ALA A 1 455 ? -20.007 -35.343 -47.641 1.00 94.94 455 ALA A CA 1
ATOM 3628 C C . ALA A 1 455 ? -20.787 -36.671 -47.756 1.00 94.94 455 ALA A C 1
ATOM 3630 O O . ALA A 1 455 ? -21.038 -37.132 -48.870 1.00 94.94 455 ALA A O 1
ATOM 3631 N N . GLN A 1 456 ? -21.197 -37.265 -46.629 1.00 94.31 456 GLN A N 1
ATOM 3632 C CA . GLN A 1 456 ? -22.069 -38.445 -46.598 1.00 94.31 456 GLN A CA 1
ATOM 3633 C C . GLN A 1 456 ? -23.488 -38.097 -47.071 1.00 94.31 456 GLN A C 1
ATOM 3635 O O . GLN A 1 456 ? -23.980 -38.741 -47.994 1.00 94.31 456 GLN A O 1
ATOM 3640 N N . GLU A 1 457 ? -24.097 -37.029 -46.540 1.00 93.12 457 GLU A N 1
ATOM 3641 C CA . GLU A 1 457 ? -25.408 -36.511 -46.976 1.00 93.12 457 GLU A CA 1
ATOM 3642 C C . GLU A 1 457 ? -25.461 -36.267 -48.492 1.00 93.12 457 GLU A C 1
ATOM 3644 O O . GLU A 1 457 ? -26.433 -36.634 -49.154 1.00 93.12 457 GLU A O 1
ATOM 3649 N N . LEU A 1 458 ? -24.410 -35.664 -49.060 1.00 91.56 458 LEU A N 1
ATOM 3650 C CA . LEU A 1 458 ? -24.313 -35.380 -50.492 1.00 91.56 458 LEU A CA 1
ATOM 3651 C C . LEU A 1 458 ? -24.281 -36.654 -51.346 1.00 91.56 458 LEU A C 1
ATOM 3653 O O . LEU A 1 458 ? -24.964 -36.712 -52.371 1.00 91.56 458 LEU A O 1
ATOM 3657 N N . GLU A 1 459 ? -23.521 -37.677 -50.947 1.00 93.12 459 GLU A N 1
ATOM 3658 C CA . GLU A 1 459 ? -23.433 -38.929 -51.710 1.00 93.12 459 GLU A CA 1
ATOM 3659 C C . GLU A 1 459 ? -24.677 -39.818 -51.498 1.00 93.12 459 GLU A C 1
ATOM 3661 O O . GLU A 1 459 ? -25.131 -40.463 -52.446 1.00 93.12 459 GLU A O 1
ATOM 3666 N N . GLU A 1 460 ? -25.316 -39.779 -50.322 1.00 92.38 460 GLU A N 1
ATOM 3667 C CA . GLU A 1 460 ? -26.628 -40.402 -50.083 1.00 92.38 460 GLU A CA 1
ATOM 3668 C C . GLU A 1 460 ? -27.732 -39.746 -50.924 1.00 92.38 460 GLU A C 1
ATOM 3670 O O . GLU A 1 460 ? -28.465 -40.441 -51.635 1.00 92.38 460 GLU A O 1
ATOM 3675 N N . ALA A 1 461 ? -27.821 -38.411 -50.926 1.00 90.50 461 ALA A N 1
ATOM 3676 C CA . ALA A 1 461 ? -28.780 -37.666 -51.741 1.00 90.50 461 ALA A CA 1
ATOM 3677 C C . ALA A 1 461 ? -28.565 -37.913 -53.244 1.00 90.50 461 ALA A C 1
ATOM 3679 O O . ALA A 1 461 ? -29.526 -38.071 -54.003 1.00 90.50 461 ALA A O 1
ATOM 3680 N N . ARG A 1 462 ? -27.304 -38.018 -53.680 1.00 91.12 462 ARG A N 1
ATOM 3681 C CA . ARG A 1 462 ? -26.932 -38.401 -55.047 1.00 91.12 462 ARG A CA 1
ATOM 3682 C C . ARG A 1 462 ? -27.354 -39.836 -55.373 1.00 91.12 462 ARG A C 1
ATOM 3684 O O . ARG A 1 462 ? -27.917 -40.068 -56.443 1.00 91.12 462 ARG A O 1
ATOM 3691 N N . GLY A 1 463 ? -27.135 -40.783 -54.460 1.00 91.81 463 GLY A N 1
ATOM 3692 C CA . GLY A 1 463 ? -27.586 -42.169 -54.592 1.00 91.81 463 GLY A CA 1
ATOM 3693 C C . GLY A 1 463 ? -29.108 -42.276 -54.718 1.00 91.81 463 GLY A C 1
ATOM 3694 O O . GLY A 1 463 ? -29.607 -42.933 -55.635 1.00 91.81 463 GLY A O 1
ATOM 3695 N N . ALA A 1 464 ? -29.847 -41.562 -53.867 1.00 90.62 464 ALA A N 1
ATOM 3696 C CA . ALA A 1 464 ? -31.304 -41.475 -53.919 1.00 90.62 464 ALA A CA 1
ATOM 3697 C C . ALA A 1 464 ? -31.802 -40.858 -55.239 1.00 90.62 464 ALA A C 1
ATOM 3699 O O . ALA A 1 464 ? -32.700 -41.412 -55.876 1.00 90.62 464 ALA A O 1
ATOM 3700 N N . ALA A 1 465 ? -31.179 -39.772 -55.710 1.00 90.38 465 ALA A N 1
ATOM 3701 C CA . ALA A 1 465 ? -31.515 -39.147 -56.991 1.00 90.38 465 ALA A CA 1
ATOM 3702 C C . ALA A 1 465 ? -31.274 -40.089 -58.188 1.00 90.38 465 ALA A C 1
ATOM 3704 O O . ALA A 1 465 ? -32.098 -40.145 -59.104 1.00 90.38 465 ALA A O 1
ATOM 3705 N N . VAL A 1 466 ? -30.194 -40.882 -58.172 1.00 92.12 466 VAL A N 1
ATOM 3706 C CA . VAL A 1 466 ? -29.927 -41.911 -59.194 1.00 92.12 466 VAL A CA 1
ATOM 3707 C C . VAL A 1 466 ? -30.977 -43.027 -59.148 1.00 92.12 466 VAL A C 1
ATOM 3709 O O . VAL A 1 466 ? -31.506 -43.400 -60.196 1.00 92.12 466 VAL A O 1
ATOM 3712 N N . GLN A 1 467 ? -31.341 -43.528 -57.962 1.00 89.62 467 GLN A N 1
ATOM 3713 C CA . GLN A 1 467 ? -32.410 -44.527 -57.824 1.00 89.62 467 GLN A CA 1
ATOM 3714 C C . GLN A 1 467 ? -33.762 -43.992 -58.318 1.00 89.62 467 GLN A C 1
ATOM 3716 O O . GLN A 1 467 ? -34.464 -44.684 -59.056 1.00 89.62 467 GLN A O 1
ATOM 3721 N N . GLN A 1 468 ? -34.111 -42.748 -57.981 1.00 89.88 468 GLN A N 1
ATOM 3722 C CA . GLN A 1 468 ? -35.353 -42.115 -58.424 1.00 89.88 468 GLN A CA 1
ATOM 3723 C C . GLN A 1 468 ? -35.370 -41.887 -59.945 1.00 89.88 468 GLN A C 1
ATOM 3725 O O . GLN A 1 468 ? -36.391 -42.123 -60.592 1.00 89.88 468 GLN A O 1
ATOM 3730 N N . ALA A 1 469 ? -34.241 -41.500 -60.547 1.00 87.12 469 ALA A N 1
ATOM 3731 C CA . ALA A 1 469 ? -34.109 -41.395 -62.000 1.00 87.12 469 ALA A CA 1
ATOM 3732 C C . ALA A 1 469 ? -34.304 -42.756 -62.695 1.00 87.12 469 ALA A C 1
ATOM 3734 O O . ALA A 1 469 ? -35.052 -42.843 -63.670 1.00 87.12 469 ALA A O 1
ATOM 3735 N N . LEU A 1 470 ? -33.703 -43.829 -62.166 1.00 86.75 470 LEU A N 1
ATOM 3736 C CA . LEU A 1 470 ? -33.885 -45.193 -62.676 1.00 86.75 470 LEU A CA 1
ATOM 3737 C C . LEU A 1 470 ? -35.339 -45.675 -62.537 1.00 86.75 470 LEU A C 1
ATOM 3739 O O . LEU A 1 470 ? -35.881 -46.240 -63.487 1.00 86.75 470 LEU A O 1
ATOM 3743 N N . ALA A 1 471 ? -35.995 -45.399 -61.406 1.00 85.50 471 ALA A N 1
ATOM 3744 C CA . ALA A 1 471 ? -37.408 -45.716 -61.197 1.00 85.50 471 ALA A CA 1
ATOM 3745 C C . ALA A 1 471 ? -38.319 -44.976 -62.195 1.00 85.50 471 ALA A C 1
ATOM 3747 O O . ALA A 1 471 ? -39.178 -45.596 -62.821 1.00 85.50 471 ALA A O 1
ATOM 3748 N N . ASN A 1 472 ? -38.077 -43.680 -62.423 1.00 84.88 472 ASN A N 1
ATOM 3749 C CA . ASN A 1 472 ? -38.805 -42.877 -63.410 1.00 84.88 472 ASN A CA 1
ATOM 3750 C C . ASN A 1 472 ? -38.616 -43.404 -64.848 1.00 84.88 472 ASN A C 1
ATOM 3752 O O . ASN A 1 472 ? -39.571 -43.432 -65.627 1.00 84.88 472 ASN A O 1
ATOM 3756 N N . ILE A 1 473 ? -37.405 -43.848 -65.209 1.00 83.25 473 ILE A N 1
ATOM 3757 C CA . ILE A 1 473 ? -37.120 -44.468 -66.515 1.00 83.25 473 ILE A CA 1
ATOM 3758 C C . ILE A 1 473 ? -37.861 -45.805 -66.650 1.00 83.25 473 ILE A C 1
ATOM 3760 O O . ILE A 1 473 ? -38.537 -46.027 -67.656 1.00 83.25 473 ILE A O 1
ATOM 3764 N N . ALA A 1 474 ? -37.799 -46.670 -65.634 1.00 81.25 474 ALA A N 1
ATOM 3765 C CA . ALA A 1 474 ? -38.511 -47.947 -65.625 1.00 81.25 474 ALA A CA 1
ATOM 3766 C C . ALA A 1 474 ? -40.035 -47.757 -65.733 1.00 81.25 474 ALA A C 1
ATOM 3768 O O . ALA A 1 474 ? -40.691 -48.448 -66.511 1.00 81.25 474 ALA A O 1
ATOM 3769 N N . GLN A 1 475 ? -40.598 -46.773 -65.025 1.00 79.94 475 GLN A N 1
ATOM 3770 C CA . GLN A 1 475 ? -42.025 -46.458 -65.087 1.00 79.94 475 GLN A CA 1
ATOM 3771 C C . GLN A 1 475 ? -42.452 -45.952 -66.476 1.00 79.94 475 GLN A C 1
ATOM 3773 O O . GLN A 1 475 ? -43.503 -46.368 -66.962 1.00 79.94 475 GLN A O 1
ATOM 3778 N N . LYS A 1 476 ? -41.636 -45.121 -67.147 1.00 76.19 476 LYS A N 1
ATOM 3779 C CA . LYS A 1 476 ? -41.887 -44.686 -68.538 1.00 76.19 476 LYS A CA 1
ATOM 3780 C C . LYS A 1 476 ? -41.820 -45.836 -69.548 1.00 76.19 476 LYS A C 1
ATOM 3782 O O . LYS A 1 476 ? -42.648 -45.900 -70.454 1.00 76.19 476 LYS A O 1
ATOM 3787 N N . LEU A 1 477 ? -40.873 -46.762 -69.373 1.00 73.94 477 LEU A N 1
ATOM 3788 C CA . LEU A 1 477 ? -40.768 -47.966 -70.206 1.00 73.94 477 LEU A CA 1
ATOM 3789 C C . LEU A 1 477 ? -41.998 -48.874 -70.052 1.00 73.94 477 LEU A C 1
ATOM 3791 O O . LEU A 1 477 ? -42.511 -49.378 -71.047 1.00 73.94 477 LEU A O 1
ATOM 3795 N N . VAL A 1 478 ? -42.508 -49.042 -68.827 1.00 76.56 478 VAL A N 1
ATOM 3796 C CA . VAL A 1 478 ? -43.719 -49.838 -68.552 1.00 76.56 478 VAL A CA 1
ATOM 3797 C C . VAL A 1 478 ? -45.001 -49.135 -69.024 1.00 76.56 478 VAL A C 1
ATOM 3799 O O . VAL A 1 478 ? -45.933 -49.812 -69.450 1.00 76.56 478 VAL A O 1
ATOM 3802 N N . SER A 1 479 ? -45.064 -47.798 -69.003 1.00 69.25 479 SER A N 1
ATOM 3803 C CA . SER A 1 479 ? -46.227 -47.038 -69.493 1.00 69.25 479 SER A CA 1
ATOM 3804 C C . SER A 1 479 ? -46.265 -46.836 -71.016 1.00 69.25 479 SER A C 1
ATOM 3806 O O . SER A 1 479 ? -47.232 -46.270 -71.527 1.00 69.25 479 SER A O 1
ATOM 3808 N N . GLY A 1 480 ? -45.242 -47.294 -71.749 1.00 57.81 480 GLY A N 1
ATOM 3809 C CA . GLY A 1 480 ? -45.184 -47.218 -73.212 1.00 57.81 480 GLY A CA 1
ATOM 3810 C C . GLY A 1 480 ? -44.995 -45.804 -73.777 1.00 57.81 480 GLY A C 1
ATOM 3811 O O . GLY A 1 480 ? -45.308 -45.572 -74.943 1.00 57.81 480 GLY A O 1
ATOM 3812 N N . GLN A 1 481 ? -44.509 -44.854 -72.972 1.00 58.06 481 GLN A N 1
ATOM 3813 C CA . GLN A 1 481 ? -44.256 -43.472 -73.398 1.00 58.06 481 GLN A CA 1
ATOM 3814 C C . GLN A 1 481 ? -42.797 -43.269 -73.835 1.00 58.06 481 GLN A C 1
ATOM 3816 O O . GLN A 1 481 ? -41.884 -43.911 -73.312 1.00 58.06 481 GLN A O 1
ATOM 3821 N N . SER A 1 482 ? -42.560 -42.367 -74.795 1.00 55.56 482 SER A N 1
ATOM 3822 C CA . SER A 1 482 ? -41.223 -42.117 -75.346 1.00 55.56 482 SER A CA 1
ATOM 3823 C C . SER A 1 482 ? -40.241 -41.576 -74.301 1.00 55.56 482 SER A C 1
ATOM 3825 O O . SER A 1 482 ? -40.561 -40.726 -73.465 1.00 55.56 482 SER A O 1
ATOM 3827 N N . LEU A 1 483 ? -39.002 -42.070 -74.367 1.00 47.53 483 LEU A N 1
ATOM 3828 C CA . LEU A 1 483 ? -37.882 -41.581 -73.566 1.00 47.53 483 LEU A CA 1
ATOM 3829 C C . LEU A 1 483 ? -37.214 -40.383 -74.246 1.00 47.53 483 LEU A C 1
ATOM 3831 O O . LEU A 1 483 ? -36.126 -40.491 -74.807 1.00 47.53 483 LEU A O 1
ATOM 3835 N N . ASP A 1 484 ? -37.856 -39.224 -74.148 1.00 54.38 484 ASP A N 1
ATOM 3836 C CA . ASP A 1 484 ? -37.203 -37.948 -74.424 1.00 54.38 484 ASP A CA 1
ATOM 3837 C C . ASP A 1 484 ? -36.200 -37.631 -73.301 1.00 54.38 484 ASP A C 1
ATOM 3839 O O . ASP A 1 484 ? -36.578 -37.257 -72.185 1.00 54.38 484 ASP A O 1
ATOM 3843 N N . LEU A 1 485 ? -34.909 -37.827 -73.590 1.00 43.91 485 LEU A N 1
ATOM 3844 C CA . LEU A 1 485 ? -33.793 -37.391 -72.746 1.00 43.91 485 LEU A CA 1
ATOM 3845 C C . LEU A 1 485 ? -33.448 -35.927 -73.068 1.00 43.91 485 LEU A C 1
ATOM 3847 O O . LEU A 1 485 ? -33.069 -35.638 -74.206 1.00 43.91 485 LEU A O 1
ATOM 3851 N N . PRO A 1 486 ? -33.480 -35.004 -72.090 1.00 45.16 486 PRO A N 1
ATOM 3852 C CA . PRO A 1 486 ? -32.872 -33.690 -72.253 1.00 45.16 486 PRO A CA 1
ATOM 3853 C C . PRO A 1 486 ? -31.357 -33.838 -72.450 1.00 45.16 486 PRO A C 1
ATOM 3855 O O . PRO A 1 486 ? -30.678 -34.471 -71.639 1.00 45.16 486 PRO A O 1
ATOM 3858 N N . ALA A 1 487 ? -30.820 -33.257 -73.522 1.00 36.53 487 ALA A N 1
ATOM 3859 C CA . ALA A 1 487 ? -29.380 -33.238 -73.763 1.00 36.53 487 ALA A CA 1
ATOM 3860 C C . ALA A 1 487 ? -28.647 -32.399 -72.698 1.00 36.53 487 ALA A C 1
ATOM 3862 O O . ALA A 1 487 ? -29.190 -31.425 -72.175 1.00 36.53 487 ALA A O 1
ATOM 3863 N N . ALA A 1 488 ? -27.397 -32.760 -72.396 1.00 42.62 488 ALA A N 1
ATOM 3864 C CA . ALA A 1 488 ? -26.589 -32.069 -71.395 1.00 42.62 488 ALA A CA 1
ATOM 3865 C C . ALA A 1 488 ? -26.313 -30.604 -71.794 1.00 42.62 488 ALA A C 1
ATOM 3867 O O . ALA A 1 488 ? -25.542 -30.332 -72.716 1.00 42.62 488 ALA A O 1
ATOM 3868 N N . GLY A 1 489 ? -26.935 -29.662 -71.078 1.00 35.44 489 GLY A N 1
ATOM 3869 C CA . GLY A 1 489 ? -26.664 -28.229 -71.203 1.00 35.44 489 GLY A CA 1
ATOM 3870 C C . GLY A 1 489 ? -25.290 -27.870 -70.632 1.00 35.44 489 GLY A C 1
ATOM 3871 O O . GLY A 1 489 ? -24.923 -28.331 -69.553 1.00 35.44 489 GLY A O 1
ATOM 3872 N N . SER A 1 490 ? -24.516 -27.078 -71.374 1.00 32.62 490 SER A N 1
ATOM 3873 C CA . SER A 1 490 ? -23.117 -26.770 -71.055 1.00 32.62 490 SER A CA 1
ATOM 3874 C C . SER A 1 490 ? -22.929 -25.962 -69.767 1.00 32.62 490 SER A C 1
ATOM 3876 O O . SER A 1 490 ? -23.824 -25.254 -69.313 1.00 32.62 490 SER A O 1
ATOM 3878 N N . ALA A 1 491 ? -21.718 -26.037 -69.209 1.00 39.09 491 ALA A N 1
ATOM 3879 C CA . ALA A 1 491 ? -21.325 -25.318 -68.004 1.00 39.09 491 ALA A CA 1
ATOM 3880 C C . ALA A 1 491 ? -21.487 -23.792 -68.140 1.00 39.09 491 ALA A C 1
ATOM 3882 O O . ALA A 1 491 ? -20.812 -23.154 -68.949 1.00 39.09 491 ALA A O 1
ATOM 3883 N N . THR A 1 492 ? -22.319 -23.205 -67.279 1.00 33.16 492 THR A N 1
ATOM 3884 C CA . THR A 1 492 ? -22.387 -21.754 -67.073 1.00 33.16 492 THR A CA 1
ATOM 3885 C C . THR A 1 492 ? -21.421 -21.370 -65.957 1.00 33.16 492 THR A C 1
ATOM 3887 O O . THR A 1 492 ? -21.583 -21.798 -64.815 1.00 33.16 492 THR A O 1
ATOM 3890 N N . SER A 1 493 ? -20.416 -20.553 -66.265 1.00 34.41 493 SER A N 1
ATOM 3891 C CA . SER A 1 493 ? -19.470 -20.043 -65.270 1.00 34.41 493 SER A CA 1
ATOM 3892 C C . SER A 1 493 ? -20.165 -19.085 -64.296 1.00 34.41 493 SER A C 1
ATOM 3894 O O . SER A 1 493 ? -20.456 -17.941 -64.654 1.00 34.41 493 SER A O 1
ATOM 3896 N N . VAL A 1 494 ? -20.402 -19.523 -63.058 1.00 35.19 494 VAL A N 1
ATOM 3897 C CA . VAL A 1 494 ? -20.822 -18.624 -61.976 1.00 35.19 494 VAL A CA 1
ATOM 3898 C C . VAL A 1 494 ? -19.632 -17.742 -61.608 1.00 35.19 494 VAL A C 1
ATOM 3900 O O . VAL A 1 494 ? -18.646 -18.214 -61.046 1.00 35.19 494 VAL A O 1
ATOM 3903 N N . ALA A 1 495 ? -19.713 -16.458 -61.952 1.00 32.84 495 ALA A N 1
ATOM 3904 C CA . ALA A 1 495 ? -18.707 -15.484 -61.561 1.00 32.84 495 ALA A CA 1
ATOM 3905 C C . ALA A 1 495 ? -18.715 -15.309 -60.035 1.00 32.84 495 ALA A C 1
ATOM 3907 O O . ALA A 1 495 ? -19.759 -15.026 -59.441 1.00 32.84 495 ALA A O 1
ATOM 3908 N N . THR A 1 496 ? -17.548 -15.433 -59.404 1.00 31.59 496 THR A N 1
ATOM 3909 C CA . THR A 1 496 ? -17.336 -15.111 -57.990 1.00 31.59 496 THR A CA 1
ATOM 3910 C C . THR A 1 496 ? -17.470 -13.605 -57.777 1.00 31.59 496 THR A C 1
ATOM 3912 O O . THR A 1 496 ? -16.494 -12.856 -57.796 1.00 31.59 496 THR A O 1
ATOM 3915 N N . SER A 1 497 ? -18.707 -13.150 -57.576 1.00 34.62 497 SER A N 1
ATOM 3916 C CA . SER A 1 497 ? -18.984 -11.799 -57.097 1.00 34.62 497 SER A CA 1
ATOM 3917 C C . SER A 1 497 ? -18.385 -11.646 -55.701 1.00 34.62 497 SER A C 1
ATOM 3919 O O . SER A 1 497 ? -18.833 -12.291 -54.751 1.00 34.62 497 SER A O 1
ATOM 3921 N N . ALA A 1 498 ? -17.344 -10.824 -55.582 1.00 32.12 498 ALA A N 1
ATOM 3922 C CA . ALA A 1 498 ? -16.719 -10.523 -54.306 1.00 32.12 498 ALA A CA 1
ATOM 3923 C C . ALA A 1 498 ? -17.680 -9.678 -53.458 1.00 32.12 498 ALA A C 1
ATOM 3925 O O . ALA A 1 498 ? -17.761 -8.458 -53.616 1.00 32.12 498 ALA A O 1
ATOM 3926 N N . ALA A 1 499 ? -18.414 -10.332 -52.555 1.00 30.98 499 ALA A N 1
ATOM 3927 C CA . ALA A 1 499 ? -19.134 -9.635 -51.501 1.00 30.98 499 ALA A CA 1
ATOM 3928 C C . ALA A 1 499 ? -18.127 -8.811 -50.672 1.00 30.98 499 ALA A C 1
ATOM 3930 O O . ALA A 1 499 ? -17.049 -9.324 -50.350 1.00 30.98 499 ALA A O 1
ATOM 3931 N N . PRO A 1 500 ? -18.428 -7.543 -50.338 1.00 34.22 500 PRO A N 1
ATOM 3932 C CA . PRO A 1 500 ? -17.516 -6.729 -49.551 1.00 34.22 500 PRO A CA 1
ATOM 3933 C C . PRO A 1 500 ? -17.330 -7.358 -48.170 1.00 34.22 500 PRO A C 1
ATOM 3935 O O . PRO A 1 500 ? -18.305 -7.727 -47.514 1.00 34.22 500 PRO A O 1
ATOM 3938 N N . VAL A 1 501 ? -16.078 -7.455 -47.718 1.00 30.30 501 VAL A N 1
ATOM 3939 C CA . VAL A 1 501 ? -15.759 -7.878 -46.350 1.00 30.30 501 VAL A CA 1
ATOM 3940 C C . VAL A 1 501 ? -16.313 -6.826 -45.395 1.00 30.30 501 VAL A C 1
ATOM 3942 O O . VAL A 1 501 ? -15.718 -5.765 -45.208 1.00 30.30 501 VAL A O 1
ATOM 3945 N N . ALA A 1 502 ? -17.472 -7.117 -44.807 1.00 31.52 502 ALA A N 1
ATOM 3946 C CA . ALA A 1 502 ? -17.999 -6.339 -43.703 1.00 31.52 502 ALA A CA 1
ATOM 3947 C C . ALA A 1 502 ? -17.010 -6.437 -42.538 1.00 31.52 502 ALA A C 1
ATOM 3949 O O . ALA A 1 502 ? -16.679 -7.533 -42.080 1.00 31.52 502 ALA A O 1
ATOM 3950 N N . THR A 1 503 ? -16.524 -5.292 -42.065 1.00 30.28 503 THR A N 1
ATOM 3951 C CA . THR A 1 503 ? -15.742 -5.231 -40.834 1.00 30.28 503 THR A CA 1
ATOM 3952 C C . THR A 1 503 ? -16.587 -5.775 -39.679 1.00 30.28 503 THR A C 1
ATOM 3954 O O . THR A 1 503 ? -17.733 -5.341 -39.519 1.00 30.28 503 THR A O 1
ATOM 3957 N N . PRO A 1 504 ? -16.065 -6.701 -38.852 1.00 31.56 504 PRO A N 1
ATOM 3958 C CA . PRO A 1 504 ? -16.767 -7.130 -37.653 1.00 31.56 504 PRO A CA 1
ATOM 3959 C C . PRO A 1 504 ? -16.825 -5.950 -36.679 1.00 31.56 504 PRO A C 1
ATOM 3961 O O . PRO A 1 504 ? -15.851 -5.628 -36.000 1.00 31.56 504 PRO A O 1
ATOM 3964 N N . SER A 1 505 ? -17.975 -5.278 -36.642 1.00 27.25 505 SER A N 1
ATOM 3965 C CA . SER A 1 505 ? -18.268 -4.274 -35.625 1.00 27.25 505 SER A CA 1
ATOM 3966 C C . SER A 1 505 ? -18.283 -4.967 -34.266 1.00 27.25 505 SER A C 1
ATOM 3968 O O . SER A 1 505 ? -19.111 -5.850 -34.031 1.00 27.25 505 SER A O 1
ATOM 3970 N N . VAL A 1 506 ? -17.354 -4.597 -33.383 1.00 27.12 506 VAL A N 1
ATOM 3971 C CA . VAL A 1 506 ? -17.284 -5.143 -32.024 1.00 27.12 506 VAL A CA 1
ATOM 3972 C C . VAL A 1 506 ? -18.449 -4.569 -31.223 1.00 27.12 506 VAL A C 1
ATOM 3974 O O . VAL A 1 506 ? -18.367 -3.479 -30.659 1.00 27.12 506 VAL A O 1
ATOM 3977 N N . ALA A 1 507 ? -19.562 -5.298 -31.208 1.00 28.50 507 ALA A N 1
ATOM 3978 C CA . ALA A 1 507 ? -20.699 -4.991 -30.358 1.00 28.50 507 ALA A CA 1
ATOM 3979 C C . ALA A 1 507 ? -20.333 -5.284 -28.897 1.00 28.50 507 ALA A C 1
ATOM 3981 O O . ALA A 1 507 ? -20.069 -6.430 -28.538 1.00 28.50 507 ALA A O 1
ATOM 3982 N N . THR A 1 508 ? -20.318 -4.247 -28.060 1.00 28.36 508 THR A N 1
ATOM 3983 C CA . THR A 1 508 ? -20.054 -4.359 -26.621 1.00 28.36 508 THR A CA 1
ATOM 3984 C C . THR A 1 508 ? -21.098 -5.255 -25.940 1.00 28.36 508 THR A C 1
ATOM 3986 O O . THR A 1 508 ? -22.277 -4.888 -25.934 1.00 28.36 508 THR A O 1
ATOM 3989 N N . PRO A 1 509 ? -20.715 -6.383 -25.315 1.00 29.23 509 PRO A N 1
ATOM 3990 C CA . PRO A 1 509 ? -21.612 -7.110 -24.429 1.00 29.23 509 PRO A CA 1
ATOM 3991 C C . PRO A 1 509 ? -21.711 -6.368 -23.089 1.00 29.23 509 PRO A C 1
ATOM 3993 O O . PRO A 1 509 ? -20.699 -6.071 -22.456 1.00 29.23 509 PRO A O 1
ATOM 3996 N N . ALA A 1 510 ? -22.931 -6.076 -22.641 1.00 28.55 510 ALA A N 1
ATOM 3997 C CA . ALA A 1 510 ? -23.168 -5.589 -21.286 1.00 28.55 510 ALA A CA 1
ATOM 3998 C C . ALA A 1 510 ? -23.263 -6.785 -20.317 1.00 28.55 510 ALA A C 1
ATOM 4000 O O . ALA A 1 510 ? -24.070 -7.685 -20.568 1.00 28.55 510 ALA A O 1
ATOM 4001 N N . PRO A 1 511 ? -22.500 -6.821 -19.209 1.00 26.36 511 PRO A N 1
ATOM 4002 C CA . PRO A 1 511 ? -22.652 -7.862 -18.201 1.00 26.36 511 PRO A CA 1
ATOM 4003 C C . PRO A 1 511 ? -23.886 -7.584 -17.330 1.00 26.36 511 PRO A C 1
ATOM 4005 O O . PRO A 1 511 ? -23.945 -6.588 -16.611 1.00 26.36 511 PRO A O 1
ATOM 4008 N N . SER A 1 512 ? -24.875 -8.478 -17.373 1.00 24.72 512 SER A N 1
ATOM 4009 C CA . SER A 1 512 ? -25.858 -8.609 -16.289 1.00 24.72 512 SER A CA 1
ATOM 4010 C C . SER A 1 512 ? -25.319 -9.512 -15.181 1.00 24.72 512 SER A C 1
ATOM 4012 O O . SER A 1 512 ? -24.481 -10.376 -15.424 1.00 24.72 512 SER A O 1
ATOM 4014 N N . SER A 1 513 ? -25.805 -9.291 -13.961 1.00 31.27 513 SER A N 1
ATOM 4015 C CA . SER A 1 513 ? -25.403 -10.035 -12.764 1.00 31.27 513 SER A CA 1
ATOM 4016 C C . SER A 1 513 ? -25.830 -11.506 -12.800 1.00 31.27 513 SER A C 1
ATOM 4018 O O . SER A 1 513 ? -27.011 -11.774 -13.010 1.00 31.27 513 SER A O 1
ATOM 4020 N N . THR A 1 514 ? -24.893 -12.408 -12.481 1.00 26.25 514 THR A N 1
ATOM 4021 C CA . THR A 1 514 ? -25.124 -13.675 -11.750 1.00 26.25 514 THR A CA 1
ATOM 4022 C C . THR A 1 514 ? -23.790 -14.227 -11.223 1.00 26.25 514 THR A C 1
ATOM 4024 O O . THR A 1 514 ? -22.847 -14.357 -11.999 1.00 26.25 514 THR A O 1
ATOM 4027 N N . ALA A 1 515 ? -23.728 -14.582 -9.934 1.00 31.92 515 ALA A N 1
ATOM 4028 C CA . ALA A 1 515 ? -22.784 -15.573 -9.380 1.00 31.92 515 ALA A CA 1
ATOM 4029 C C . ALA A 1 515 ? -23.398 -16.988 -9.553 1.00 31.92 515 ALA A C 1
ATOM 4031 O O . ALA A 1 515 ? -24.611 -17.044 -9.800 1.00 31.92 515 ALA A O 1
ATOM 4032 N N . PRO A 1 516 ? -22.631 -18.104 -9.546 1.00 35.19 516 PRO A N 1
ATOM 4033 C CA . PRO A 1 516 ? -21.840 -18.655 -8.412 1.00 35.19 516 PRO A CA 1
ATOM 4034 C C . PRO A 1 516 ? -20.397 -19.061 -8.844 1.00 35.19 516 PRO A C 1
ATOM 4036 O O . PRO A 1 516 ? -20.033 -18.803 -9.989 1.00 35.19 516 PRO A O 1
ATOM 4039 N N . GLU A 1 517 ? -19.520 -19.751 -8.095 1.00 30.56 517 GLU A N 1
ATOM 4040 C CA . GLU A 1 517 ? -19.197 -19.918 -6.651 1.00 30.56 517 GLU A CA 1
ATOM 4041 C C . GLU A 1 517 ? -17.872 -20.736 -6.573 1.00 30.56 517 GLU A C 1
ATOM 4043 O O . GLU A 1 517 ? -17.321 -21.097 -7.618 1.00 30.56 517 GLU A O 1
ATOM 4048 N N . VAL A 1 518 ? -17.305 -20.977 -5.385 1.00 29.70 518 VAL A N 1
ATOM 4049 C CA . VAL A 1 518 ? -15.984 -21.614 -5.169 1.00 29.70 518 VAL A CA 1
ATOM 4050 C C . VAL A 1 518 ? -16.112 -22.767 -4.161 1.00 29.70 518 VAL A C 1
ATOM 4052 O O . VAL A 1 518 ? -17.029 -22.753 -3.353 1.00 29.70 518 VAL A O 1
ATOM 4055 N N . THR A 1 519 ? -15.184 -23.728 -4.202 1.00 26.89 519 THR A N 1
ATOM 4056 C CA . THR A 1 519 ? -14.891 -24.692 -3.119 1.00 26.89 519 THR A CA 1
ATOM 4057 C C . THR A 1 519 ? -13.390 -24.577 -2.797 1.00 26.89 519 THR A C 1
ATOM 4059 O O . THR A 1 519 ? -12.593 -24.590 -3.740 1.00 26.89 519 THR A O 1
ATOM 4062 N N . ASP A 1 520 ? -12.969 -24.199 -1.584 1.00 26.78 520 ASP A N 1
ATOM 4063 C CA . ASP A 1 520 ? -12.724 -25.059 -0.392 1.00 26.78 520 ASP A CA 1
ATOM 4064 C C . ASP A 1 520 ? -11.526 -26.012 -0.612 1.00 26.78 520 ASP A C 1
ATOM 4066 O O . ASP A 1 520 ? -11.348 -26.526 -1.714 1.00 26.78 520 ASP A O 1
ATOM 4070 N N . GLU A 1 521 ? -10.591 -26.275 0.308 1.00 32.88 521 GLU A N 1
ATOM 4071 C CA . GLU A 1 521 ? -10.479 -26.150 1.782 1.00 32.88 521 GLU A CA 1
ATOM 4072 C C . GLU A 1 521 ? -9.243 -25.242 2.136 1.00 32.88 521 GLU A C 1
ATOM 4074 O O . GLU A 1 521 ? -8.375 -25.067 1.277 1.00 32.88 521 GLU A O 1
ATOM 4079 N N . ILE A 1 522 ? -8.956 -24.625 3.303 1.00 32.59 522 ILE A N 1
ATOM 4080 C CA . ILE A 1 522 ? -9.605 -24.394 4.618 1.00 32.59 522 ILE A CA 1
ATOM 4081 C C . ILE A 1 522 ? -9.226 -22.958 5.076 1.00 32.59 522 ILE A C 1
ATOM 4083 O O . ILE A 1 522 ? -8.048 -22.600 5.023 1.00 32.59 522 ILE A O 1
ATOM 4087 N N . GLU A 1 523 ? -10.082 -22.091 5.628 1.00 37.22 523 GLU A N 1
ATOM 4088 C CA . GLU A 1 523 ? -11.506 -21.855 5.351 1.00 37.22 523 GLU A CA 1
ATOM 4089 C C . GLU A 1 523 ? -11.864 -20.400 5.740 1.00 37.22 523 GLU A C 1
ATOM 4091 O O . GLU A 1 523 ? -11.392 -19.827 6.729 1.00 37.22 523 GLU A O 1
ATOM 4096 N N . GLU A 1 524 ? -12.734 -19.774 4.955 1.00 35.59 524 GLU A N 1
ATOM 4097 C CA . GLU A 1 524 ? -13.830 -19.015 5.553 1.00 35.59 524 GLU A CA 1
ATOM 4098 C C . GLU A 1 524 ? -14.866 -20.075 5.922 1.00 35.59 524 GLU A C 1
ATOM 4100 O O . GLU A 1 524 ? -15.119 -20.941 5.092 1.00 35.59 524 GLU A O 1
ATOM 4105 N N . SER A 1 525 ? -15.409 -20.074 7.143 1.00 37.06 525 SER A N 1
ATOM 4106 C CA . SER A 1 525 ? -16.534 -20.967 7.437 1.00 37.06 525 SER A CA 1
ATOM 4107 C C . SER A 1 525 ? -17.714 -20.468 6.614 1.00 37.06 525 SER A C 1
ATOM 4109 O O . SER A 1 525 ? -18.378 -19.504 7.004 1.00 37.06 525 SER A O 1
ATOM 4111 N N . ASP A 1 526 ? -17.911 -21.070 5.443 1.00 57.19 526 ASP A N 1
ATOM 4112 C CA . ASP A 1 526 ? -19.043 -20.753 4.579 1.00 57.19 526 ASP A CA 1
ATOM 4113 C C . ASP A 1 526 ? -20.332 -21.292 5.205 1.00 57.19 526 ASP A C 1
ATOM 4115 O O . ASP A 1 526 ? -21.371 -20.641 5.093 1.00 57.19 526 ASP A O 1
ATOM 4119 N N . GLU A 1 527 ? -20.230 -22.345 6.027 1.00 73.62 527 GLU A N 1
ATOM 4120 C CA . GLU A 1 527 ? -21.240 -22.646 7.038 1.00 73.62 527 GLU A CA 1
ATOM 4121 C C . GLU A 1 527 ? -21.355 -21.515 8.092 1.00 73.62 527 GLU A C 1
ATOM 4123 O O . GLU A 1 527 ? -20.351 -21.078 8.670 1.00 73.62 527 GLU A O 1
ATOM 4128 N N . PRO A 1 528 ? -22.578 -21.047 8.394 1.00 89.75 528 PRO A N 1
ATOM 4129 C CA . PRO A 1 528 ? -22.846 -20.035 9.410 1.00 89.75 528 PRO A CA 1
ATOM 4130 C C . PRO A 1 528 ? -22.611 -20.563 10.832 1.00 89.75 528 PRO A C 1
ATOM 4132 O O . PRO A 1 528 ? -22.960 -21.698 11.152 1.00 89.75 528 PRO A O 1
ATOM 4135 N N . TRP A 1 529 ? -22.116 -19.703 11.726 1.00 91.50 529 TRP A N 1
ATOM 4136 C CA . TRP A 1 529 ? -21.816 -20.056 13.119 1.00 91.50 529 TRP A CA 1
ATOM 4137 C C . TRP A 1 529 ? -22.266 -18.977 14.120 1.00 91.50 529 TRP A C 1
ATOM 4139 O O . TRP A 1 529 ? -22.689 -17.878 13.749 1.00 91.50 529 TRP A O 1
ATOM 4149 N N . ILE A 1 530 ? -22.222 -19.306 15.414 1.00 91.31 530 ILE A N 1
ATOM 4150 C CA . ILE A 1 530 ? -22.567 -18.405 16.522 1.00 91.31 530 ILE A CA 1
ATOM 4151 C C . ILE A 1 530 ? -21.471 -18.488 17.584 1.00 91.31 530 ILE A C 1
ATOM 4153 O O . ILE A 1 530 ? -21.036 -19.588 17.925 1.00 91.31 530 ILE A O 1
ATOM 4157 N N . ASP A 1 531 ? -21.064 -17.347 18.142 1.00 82.88 531 ASP A N 1
ATOM 4158 C CA . ASP A 1 531 ? -20.275 -17.303 19.378 1.00 82.88 531 ASP A CA 1
ATOM 4159 C C . ASP A 1 531 ? -21.193 -17.603 20.579 1.00 82.88 531 ASP A C 1
ATOM 4161 O O . ASP A 1 531 ? -21.666 -16.719 21.298 1.00 82.88 531 ASP A O 1
ATOM 4165 N N . THR A 1 532 ? -21.556 -18.883 20.704 1.00 85.94 532 THR A N 1
ATOM 4166 C CA . THR A 1 532 ? -22.556 -19.416 21.640 1.00 85.94 532 THR A CA 1
ATOM 4167 C C . THR A 1 532 ? -22.330 -18.976 23.100 1.00 85.94 532 THR A C 1
ATOM 4169 O O . THR A 1 532 ? -23.310 -18.547 23.717 1.00 85.94 532 THR A O 1
ATOM 4172 N N . PRO A 1 533 ? -21.092 -18.960 23.651 1.00 81.81 533 PRO A N 1
ATOM 4173 C CA . PRO A 1 533 ? -20.813 -18.434 24.993 1.00 81.81 533 PRO A CA 1
ATOM 4174 C C . PRO A 1 533 ? -21.296 -17.000 25.251 1.00 81.81 533 PRO A C 1
ATOM 4176 O O . PRO A 1 533 ? -21.618 -16.666 26.388 1.00 81.81 533 PRO A O 1
ATOM 4179 N N . LEU A 1 534 ? -21.383 -16.161 24.214 1.00 75.38 534 LEU A N 1
ATOM 4180 C CA . LEU A 1 534 ? -21.814 -14.762 24.305 1.00 75.38 534 LEU A CA 1
ATOM 4181 C C . LEU A 1 534 ? -23.343 -14.584 24.127 1.00 75.38 534 LEU A C 1
ATOM 4183 O O . LEU A 1 534 ? -23.831 -13.470 23.907 1.00 75.38 534 LEU A O 1
ATOM 4187 N N . CYS A 1 535 ? -24.129 -15.669 24.156 1.00 88.31 535 CYS A N 1
ATOM 4188 C CA . CYS A 1 535 ? -25.543 -15.636 23.778 1.00 88.31 535 CYS A CA 1
ATOM 4189 C C . CYS A 1 535 ? -26.509 -15.226 24.902 1.00 88.31 535 CYS A C 1
ATOM 4191 O O . CYS A 1 535 ? -26.894 -16.024 25.754 1.00 88.31 535 CYS A O 1
ATOM 4193 N N . SER A 1 536 ? -27.047 -14.007 24.796 1.00 81.81 536 SER A N 1
ATOM 4194 C CA . SER A 1 536 ? -28.007 -13.423 25.746 1.00 81.81 536 SER A CA 1
ATOM 4195 C C . SER A 1 536 ? -29.467 -13.926 25.617 1.00 81.81 536 SER A C 1
ATOM 4197 O O . SER A 1 536 ? -30.396 -13.134 25.778 1.00 81.81 536 SER A O 1
ATOM 4199 N N . SER A 1 537 ? -29.701 -15.197 25.247 1.00 88.69 537 SER A N 1
ATOM 4200 C CA . SER A 1 537 ? -31.019 -15.885 25.299 1.00 88.69 537 SER A CA 1
ATOM 4201 C C . SER A 1 537 ? -32.247 -15.122 24.728 1.00 88.69 537 SER A C 1
ATOM 4203 O O . SER A 1 537 ? -33.360 -15.269 25.223 1.00 88.69 537 SER A O 1
ATOM 4205 N N . CYS A 1 538 ? -32.075 -14.267 23.713 1.00 84.50 538 CYS A N 1
ATOM 4206 C CA . CYS A 1 538 ? -33.067 -13.231 23.362 1.00 84.50 538 CYS A CA 1
ATOM 4207 C C . CYS A 1 538 ? -34.249 -13.653 22.455 1.00 84.50 538 CYS A C 1
ATOM 4209 O O . CYS A 1 538 ? -34.926 -12.776 21.920 1.00 84.50 538 CYS A O 1
ATOM 4211 N N . ASP A 1 539 ? -34.471 -14.951 22.224 1.00 91.38 539 ASP A N 1
ATOM 4212 C CA . ASP A 1 539 ? -35.467 -15.566 21.318 1.00 91.38 539 ASP A CA 1
ATOM 4213 C C . ASP A 1 539 ? -35.458 -15.115 19.835 1.00 91.38 539 ASP A C 1
ATOM 4215 O O . ASP A 1 539 ? -36.055 -15.787 18.990 1.00 91.38 539 ASP A O 1
ATOM 4219 N N . GLU A 1 540 ? -34.791 -14.017 19.456 1.00 90.50 540 GLU A N 1
ATOM 4220 C CA . GLU A 1 540 ? -34.941 -13.397 18.130 1.00 90.50 540 GLU A CA 1
ATOM 4221 C C . GLU A 1 540 ? -34.539 -14.309 16.966 1.00 90.50 540 GLU A C 1
ATOM 4223 O O . GLU A 1 540 ? -35.241 -14.350 15.958 1.00 90.50 540 GLU A O 1
ATOM 4228 N N . CYS A 1 541 ? -33.428 -15.041 17.083 1.00 93.50 541 CYS A N 1
ATOM 4229 C CA . CYS A 1 541 ? -32.954 -15.943 16.029 1.00 93.50 541 CYS A CA 1
ATOM 4230 C C . CYS A 1 541 ? -33.929 -17.112 15.803 1.00 93.50 541 CYS A C 1
ATOM 4232 O O . CYS A 1 541 ? -34.345 -17.350 14.670 1.00 93.50 541 CYS A O 1
ATOM 4234 N N . ILE A 1 542 ? -34.393 -17.752 16.879 1.00 93.62 542 ILE A N 1
ATOM 4235 C CA . ILE A 1 542 ? -35.383 -18.841 16.838 1.00 93.62 542 ILE A CA 1
ATOM 4236 C C . ILE A 1 542 ? -36.751 -18.326 16.356 1.00 93.62 542 ILE A C 1
ATOM 4238 O O . ILE A 1 542 ? -37.451 -19.008 15.614 1.00 93.62 542 ILE A O 1
ATOM 4242 N N . THR A 1 543 ? -37.112 -17.085 16.693 1.00 94.38 543 THR A N 1
ATOM 4243 C CA . THR A 1 543 ? -38.328 -16.415 16.192 1.00 94.38 543 THR A CA 1
ATOM 4244 C C . THR A 1 543 ? -38.234 -16.063 14.699 1.00 94.38 543 THR A C 1
ATOM 4246 O O . THR A 1 543 ? -39.259 -15.934 14.027 1.00 94.38 543 THR A O 1
ATOM 4249 N N . ILE A 1 544 ? -37.022 -15.897 14.156 1.00 94.19 544 ILE A N 1
ATOM 4250 C CA . ILE A 1 544 ? -36.791 -15.676 12.722 1.00 94.19 544 ILE A CA 1
ATOM 4251 C C . ILE A 1 544 ? -36.845 -16.994 11.946 1.00 94.19 544 ILE A C 1
ATOM 4253 O O . ILE A 1 544 ? -37.479 -17.016 10.890 1.00 94.19 544 ILE A O 1
ATOM 4257 N N . ASP A 1 545 ? -36.206 -18.059 12.446 1.00 94.12 545 ASP A N 1
ATOM 4258 C CA . ASP A 1 545 ? -36.328 -19.408 11.883 1.00 94.12 545 ASP A CA 1
ATOM 4259 C C . ASP A 1 545 ? -36.002 -20.524 12.913 1.00 94.12 545 ASP A C 1
ATOM 4261 O O . ASP A 1 545 ? -34.826 -20.785 13.190 1.00 94.12 545 ASP A O 1
ATOM 4265 N N . PRO A 1 546 ? -37.009 -21.228 13.469 1.00 95.88 546 PRO A N 1
ATOM 4266 C CA . PRO A 1 546 ? -36.809 -22.279 14.474 1.00 95.88 546 PRO A CA 1
ATOM 4267 C C . PRO A 1 546 ? -36.348 -23.618 13.871 1.00 95.88 546 PRO A C 1
ATOM 4269 O O . PRO A 1 546 ? -36.159 -24.603 14.591 1.00 95.88 546 PRO A O 1
ATOM 4272 N N . ASN A 1 547 ? -36.201 -23.691 12.545 1.00 94.31 547 ASN A N 1
ATOM 4273 C CA . ASN A 1 547 ? -35.579 -24.837 11.889 1.00 94.31 547 ASN A CA 1
ATOM 4274 C C . ASN A 1 547 ? -34.053 -24.710 11.946 1.00 94.31 547 ASN A C 1
ATOM 4276 O O . ASN A 1 547 ? -33.388 -25.695 12.262 1.00 94.31 547 ASN A O 1
ATOM 4280 N N . ILE A 1 548 ? -33.543 -23.489 11.722 1.00 94.00 548 ILE A N 1
ATOM 4281 C CA . ILE A 1 548 ? -32.113 -23.155 11.706 1.00 94.00 548 ILE A CA 1
ATOM 4282 C C . ILE A 1 548 ? -31.540 -23.056 13.122 1.00 94.00 548 ILE A C 1
ATOM 4284 O O . ILE A 1 548 ? -30.482 -23.617 13.398 1.00 94.00 548 ILE A O 1
ATOM 4288 N N . PHE A 1 549 ? -32.221 -22.342 14.022 1.00 96.38 549 PHE A N 1
ATOM 4289 C CA . PHE A 1 549 ? -31.692 -21.989 15.343 1.00 96.38 549 PHE A CA 1
ATOM 4290 C C . PHE A 1 549 ? -32.377 -22.767 16.472 1.00 96.38 549 PHE A C 1
ATOM 4292 O O . PHE A 1 549 ? -33.594 -22.955 16.459 1.00 96.38 549 PHE A O 1
ATOM 4299 N N . ALA A 1 550 ? -31.602 -23.172 17.479 1.00 94.94 550 ALA A N 1
ATOM 4300 C CA . ALA A 1 550 ? -32.101 -23.828 18.687 1.00 94.94 550 ALA A CA 1
ATOM 4301 C C . ALA A 1 550 ? -31.313 -23.397 19.935 1.00 94.94 550 ALA A C 1
ATOM 4303 O O . ALA A 1 550 ? -30.256 -22.777 19.827 1.00 94.94 550 ALA A O 1
ATOM 4304 N N . TYR A 1 551 ? -31.833 -23.745 21.114 1.00 95.06 551 TYR A N 1
ATOM 4305 C CA . TYR A 1 551 ? -31.157 -23.558 22.399 1.00 95.06 551 TYR A CA 1
ATOM 4306 C C . TYR A 1 551 ? -30.535 -24.855 22.910 1.00 95.06 551 TYR A C 1
ATOM 4308 O O . TYR A 1 551 ? -31.132 -25.927 22.771 1.00 95.06 551 TYR A O 1
ATOM 4316 N N . ASP A 1 552 ? -29.342 -24.742 23.492 1.00 88.19 552 ASP A N 1
ATOM 4317 C CA . ASP A 1 552 ? -28.681 -25.812 24.240 1.00 88.19 552 ASP A CA 1
ATOM 4318 C C . ASP A 1 552 ? -29.250 -25.943 25.674 1.00 88.19 552 ASP A C 1
ATOM 4320 O O . ASP A 1 552 ? -30.240 -25.300 26.041 1.00 88.19 552 ASP A O 1
ATOM 4324 N N . GLU A 1 553 ? -28.620 -26.776 26.507 1.00 88.75 553 GLU A N 1
ATOM 4325 C CA . GLU A 1 553 ? -29.020 -26.974 27.909 1.00 88.75 553 GLU A CA 1
ATOM 4326 C C . GLU A 1 553 ? -28.835 -25.712 28.783 1.00 88.75 553 GLU A C 1
ATOM 4328 O O . GLU A 1 553 ? -29.521 -25.563 29.795 1.00 88.75 553 GLU A O 1
ATOM 4333 N N . ASN A 1 554 ? -27.976 -24.773 28.366 1.00 80.56 554 ASN A N 1
ATOM 4334 C CA . ASN A 1 554 ? -27.694 -23.502 29.041 1.00 80.56 554 ASN A CA 1
ATOM 4335 C C . ASN A 1 554 ? -28.559 -22.330 28.532 1.00 80.56 554 ASN A C 1
ATOM 4337 O O . ASN A 1 554 ? -28.443 -21.220 29.051 1.00 80.56 554 ASN A O 1
ATOM 4341 N N . LYS A 1 555 ? -29.433 -22.559 27.537 1.00 87.69 555 LYS A N 1
ATOM 4342 C CA . LYS A 1 555 ? -30.158 -21.534 26.751 1.00 87.69 555 LYS A CA 1
ATOM 4343 C C . LYS A 1 555 ? -29.273 -20.634 25.881 1.00 87.69 555 LYS A C 1
ATOM 4345 O O . LYS A 1 555 ? -29.691 -19.553 25.468 1.00 87.69 555 LYS A O 1
ATOM 4350 N N . GLN A 1 556 ? -28.079 -21.082 25.530 1.00 88.81 556 GLN A N 1
ATOM 4351 C CA . GLN A 1 556 ? -27.253 -20.418 24.533 1.00 88.81 556 GLN A CA 1
ATOM 4352 C C . GLN A 1 556 ? -27.660 -20.885 23.127 1.00 88.81 556 GLN A C 1
ATOM 4354 O O . GLN A 1 556 ? -27.937 -22.065 22.893 1.00 88.81 556 GLN A O 1
ATOM 4359 N N . ALA A 1 557 ? -27.809 -19.939 22.194 1.00 90.75 557 ALA A N 1
ATOM 4360 C CA . ALA A 1 557 ? -28.303 -20.235 20.851 1.00 90.75 557 ALA A CA 1
ATOM 4361 C C . ALA A 1 557 ? -27.192 -20.827 19.986 1.00 90.75 557 ALA A C 1
ATOM 4363 O O . ALA A 1 557 ? -26.134 -20.218 19.844 1.00 90.75 557 ALA A O 1
ATOM 4364 N N . TYR A 1 558 ? -27.477 -21.955 19.344 1.00 94.38 558 TYR A N 1
ATOM 4365 C CA . TYR A 1 558 ? -26.617 -22.571 18.340 1.00 94.38 558 TYR A CA 1
ATOM 4366 C C . TYR A 1 558 ? -27.381 -22.769 17.024 1.00 94.38 558 TYR A C 1
ATOM 4368 O O . TYR A 1 558 ? -28.618 -22.720 16.976 1.00 94.38 558 TYR A O 1
ATOM 4376 N N . ILE A 1 559 ? -26.640 -22.986 15.937 1.00 94.00 559 ILE A N 1
ATOM 4377 C CA . ILE A 1 559 ? -27.217 -23.377 14.649 1.00 94.00 559 ILE A CA 1
ATOM 4378 C C . ILE A 1 559 ? -27.374 -24.895 14.646 1.00 94.00 559 ILE A C 1
ATOM 4380 O O . ILE A 1 559 ? -26.407 -25.645 14.734 1.00 94.00 559 ILE A O 1
ATOM 4384 N N . LYS A 1 560 ? -28.629 -25.326 14.591 1.00 94.19 560 LYS A N 1
ATOM 4385 C CA . LYS A 1 560 ? -29.066 -26.721 14.593 1.00 94.19 560 LYS A CA 1
ATOM 4386 C C . LYS A 1 560 ? -29.048 -27.325 13.189 1.00 94.19 560 LYS A C 1
ATOM 4388 O O . LYS A 1 560 ? -28.804 -28.519 13.050 1.00 94.19 560 LYS A O 1
ATOM 4393 N N . ASP A 1 561 ? -29.356 -26.514 12.181 1.00 92.50 561 ASP A N 1
ATOM 4394 C CA . ASP A 1 561 ? -29.367 -26.903 10.770 1.00 92.50 561 ASP A CA 1
ATOM 4395 C C . ASP A 1 561 ? -29.112 -25.659 9.895 1.00 92.50 561 ASP A C 1
ATOM 4397 O O . ASP A 1 561 ? -30.034 -24.861 9.696 1.00 92.50 561 ASP A O 1
ATOM 4401 N N . PRO A 1 562 ? -27.890 -25.464 9.359 1.00 87.50 562 PRO A N 1
ATOM 4402 C CA . PRO A 1 562 ? -27.574 -24.361 8.446 1.00 87.50 562 PRO A CA 1
ATOM 4403 C C . PRO A 1 562 ? -28.507 -24.244 7.233 1.00 87.50 562 PRO A C 1
ATOM 4405 O O . PRO A 1 562 ? -28.685 -23.152 6.694 1.00 87.50 562 PRO A O 1
ATOM 4408 N N . HIS A 1 563 ? -29.119 -25.354 6.812 1.00 89.69 563 HIS A N 1
ATOM 4409 C CA . HIS A 1 563 ? -29.977 -25.447 5.633 1.00 89.69 563 HIS A CA 1
ATOM 4410 C C . HIS A 1 563 ? -31.468 -25.597 5.980 1.00 89.69 563 HIS A C 1
ATOM 4412 O O . HIS A 1 563 ? -32.304 -25.693 5.078 1.00 89.69 563 HIS A O 1
ATOM 4418 N N . GLY A 1 564 ? -31.829 -25.540 7.269 1.00 87.44 564 GLY A N 1
ATOM 4419 C CA . GLY A 1 564 ? -33.212 -25.640 7.752 1.00 87.44 564 GLY A CA 1
ATOM 4420 C C . GLY A 1 564 ? -34.131 -24.510 7.262 1.00 87.44 564 GLY A C 1
ATOM 4421 O O . GLY A 1 564 ? -35.355 -24.614 7.356 1.00 87.44 564 GLY A O 1
ATOM 4422 N N . GLY A 1 565 ? -33.553 -23.444 6.706 1.00 89.50 565 GLY A N 1
ATOM 4423 C CA . GLY A 1 565 ? -34.242 -22.335 6.057 1.00 89.50 565 GLY A CA 1
ATOM 4424 C C . GLY A 1 565 ? -33.288 -21.521 5.168 1.00 89.50 565 GLY A C 1
ATOM 4425 O O . GLY A 1 565 ? -32.092 -21.795 5.114 1.00 89.50 565 GLY A O 1
ATOM 4426 N N . PRO A 1 566 ? -33.789 -20.515 4.430 1.00 92.38 566 PRO A N 1
ATOM 4427 C CA . PRO A 1 566 ? -32.986 -19.763 3.465 1.00 92.38 566 PRO A CA 1
ATOM 4428 C C . PRO A 1 566 ? -31.979 -18.823 4.148 1.00 92.38 566 PRO A C 1
ATOM 4430 O O . PRO A 1 566 ? -32.368 -18.066 5.037 1.00 92.38 566 PRO A O 1
ATOM 4433 N N . HIS A 1 567 ? -30.737 -18.762 3.648 1.00 92.50 567 HIS A N 1
ATOM 4434 C CA . HIS A 1 567 ? -29.605 -17.970 4.179 1.00 92.50 567 HIS A CA 1
ATOM 4435 C C . HIS A 1 567 ? -29.945 -16.536 4.623 1.00 92.50 567 HIS A C 1
ATOM 4437 O O . HIS A 1 567 ? -29.541 -16.079 5.693 1.00 92.50 567 HIS A O 1
ATOM 4443 N N . LYS A 1 568 ? -30.810 -15.840 3.874 1.00 93.94 568 LYS A N 1
ATOM 4444 C CA . LYS A 1 568 ? -31.340 -14.509 4.233 1.00 93.94 568 LYS A CA 1
ATOM 4445 C C . LYS A 1 568 ? -31.939 -14.422 5.650 1.00 93.94 568 LYS A C 1
ATOM 4447 O O . LYS A 1 568 ? -31.942 -13.339 6.232 1.00 93.94 568 LYS A O 1
ATOM 4452 N N . ASN A 1 569 ? -32.462 -15.521 6.201 1.00 93.94 569 ASN A N 1
ATOM 4453 C CA . ASN A 1 569 ? -32.973 -15.604 7.571 1.00 93.94 569 ASN A CA 1
ATOM 4454 C C . ASN A 1 569 ? -31.820 -15.570 8.587 1.00 93.94 569 ASN A C 1
ATOM 4456 O O . ASN A 1 569 ? -31.948 -14.919 9.620 1.00 93.94 569 ASN A O 1
ATOM 4460 N N . ILE A 1 570 ? -30.672 -16.157 8.251 1.00 93.88 570 ILE A N 1
ATOM 4461 C CA . ILE A 1 570 ? -29.435 -16.135 9.041 1.00 93.88 570 ILE A CA 1
ATOM 4462 C C . ILE A 1 570 ? -28.814 -14.736 9.018 1.00 93.88 570 ILE A C 1
ATOM 4464 O O . ILE A 1 570 ? -28.555 -14.160 10.071 1.00 93.88 570 ILE A O 1
ATOM 4468 N N . VAL A 1 571 ? -28.712 -14.104 7.842 1.00 93.38 571 VAL A N 1
ATOM 4469 C CA . VAL A 1 571 ? -28.288 -12.692 7.712 1.00 93.38 571 VAL A CA 1
ATOM 4470 C C . VAL A 1 571 ? -29.227 -11.744 8.470 1.00 93.38 571 VAL A C 1
ATOM 4472 O O . VAL A 1 571 ? -28.788 -10.759 9.066 1.00 93.38 571 VAL A O 1
ATOM 4475 N N . LYS A 1 572 ? -30.534 -12.030 8.477 1.00 93.88 572 LYS A N 1
ATOM 4476 C CA . LYS A 1 572 ? -31.539 -11.276 9.240 1.00 93.88 572 LYS A CA 1
ATOM 4477 C C . LYS A 1 572 ? -31.415 -11.512 10.750 1.00 93.88 572 LYS A C 1
ATOM 4479 O O . LYS A 1 572 ? -31.595 -10.559 11.504 1.00 93.88 572 LYS A O 1
ATOM 4484 N N . ALA A 1 573 ? -31.081 -12.729 11.181 1.00 94.69 573 ALA A N 1
ATOM 4485 C CA . ALA A 1 573 ? -30.776 -13.046 12.573 1.00 94.69 573 ALA A CA 1
ATOM 4486 C C . ALA A 1 573 ? -29.497 -12.337 13.031 1.00 94.69 573 ALA A C 1
ATOM 4488 O O . ALA A 1 573 ? -29.536 -11.665 14.052 1.00 94.69 573 ALA A O 1
ATOM 4489 N N . ALA A 1 574 ? -28.421 -12.357 12.241 1.00 93.25 574 ALA A N 1
ATOM 4490 C CA . ALA A 1 574 ? -27.187 -11.615 12.509 1.00 93.25 574 ALA A CA 1
ATOM 4491 C C . ALA A 1 574 ? -27.410 -10.099 12.637 1.00 93.25 574 ALA A C 1
ATOM 4493 O O . ALA A 1 574 ? -26.920 -9.475 13.575 1.00 93.25 574 ALA A O 1
ATOM 4494 N N . LYS A 1 575 ? -28.216 -9.504 11.746 1.00 91.06 575 LYS A N 1
ATOM 4495 C CA . LYS A 1 575 ? -28.546 -8.066 11.785 1.00 91.06 575 LYS A CA 1
ATOM 4496 C C . LYS A 1 575 ? -29.472 -7.653 12.931 1.00 91.06 575 LYS A C 1
ATOM 4498 O O . LYS A 1 575 ? -29.517 -6.468 13.248 1.00 91.06 575 LYS A O 1
ATOM 4503 N N . LYS A 1 576 ? -30.229 -8.588 13.512 1.00 88.31 576 LYS A N 1
ATOM 4504 C CA . LYS A 1 576 ? -31.082 -8.335 14.684 1.00 88.31 576 LYS A CA 1
ATOM 4505 C C . LYS A 1 576 ? -30.375 -8.642 16.000 1.00 88.31 576 LYS A C 1
ATOM 4507 O O . LYS A 1 576 ? -30.503 -7.851 16.927 1.00 88.31 576 LYS A O 1
ATOM 4512 N N . CYS A 1 577 ? -29.592 -9.725 16.029 1.00 89.88 577 CYS A N 1
ATOM 4513 C CA . CYS A 1 577 ? -28.876 -10.259 17.182 1.00 89.88 577 CYS A CA 1
ATOM 4514 C C . CYS A 1 577 ? -28.299 -9.139 18.044 1.00 89.88 577 CYS A C 1
ATOM 4516 O O . CYS A 1 577 ? -27.282 -8.527 17.716 1.00 89.88 577 CYS A O 1
ATOM 4518 N N . ALA A 1 578 ? -28.951 -8.887 19.175 1.00 80.56 578 ALA A N 1
ATOM 4519 C CA . ALA A 1 578 ? -28.663 -7.709 19.974 1.00 80.56 578 ALA A CA 1
ATOM 4520 C C . ALA A 1 578 ? -27.279 -7.764 20.667 1.00 80.56 578 ALA A C 1
ATOM 4522 O O . ALA A 1 578 ? -26.814 -6.741 21.171 1.00 80.56 578 ALA A O 1
ATOM 4523 N N . ALA A 1 579 ? -26.618 -8.929 20.680 1.00 83.06 579 ALA A N 1
ATOM 4524 C CA . ALA A 1 579 ? -25.222 -9.115 21.094 1.00 83.06 579 ALA A CA 1
ATOM 4525 C C . ALA A 1 579 ? -24.213 -9.112 19.916 1.00 83.06 579 ALA A C 1
ATOM 4527 O O . ALA A 1 579 ? -23.017 -9.003 20.152 1.00 83.06 579 ALA A O 1
ATOM 4528 N N . LYS A 1 580 ? -24.680 -9.177 18.655 1.00 87.75 580 LYS A N 1
ATOM 4529 C CA . LYS A 1 580 ? -23.883 -9.262 17.408 1.00 87.75 580 LYS A CA 1
ATOM 4530 C C . LYS A 1 580 ? -22.973 -10.500 17.276 1.00 87.75 580 LYS A C 1
ATOM 4532 O O . LYS A 1 580 ? -21.921 -10.428 16.653 1.00 87.75 580 LYS A O 1
ATOM 4537 N N . ILE A 1 581 ? -23.414 -11.638 17.812 1.00 87.06 581 ILE A N 1
ATOM 4538 C CA . ILE A 1 581 ? -22.627 -12.886 17.932 1.00 87.06 581 ILE A CA 1
ATOM 4539 C C . ILE A 1 581 ? -22.918 -13.945 16.853 1.00 87.06 581 ILE A C 1
ATOM 4541 O O . ILE A 1 581 ? -22.392 -15.051 16.919 1.00 87.06 581 ILE A O 1
ATOM 4545 N N . ILE A 1 582 ? -23.819 -13.661 15.907 1.00 91.50 582 ILE A N 1
ATOM 4546 C CA . ILE A 1 582 ? -24.205 -14.595 14.837 1.00 91.50 582 ILE A CA 1
ATOM 4547 C C . ILE A 1 582 ? -23.460 -14.198 13.565 1.00 91.50 582 ILE A C 1
ATOM 4549 O O . ILE A 1 582 ? -23.656 -13.094 13.050 1.00 91.50 582 ILE A O 1
ATOM 4553 N N . TYR A 1 583 ? -22.654 -15.115 13.041 1.00 92.81 583 TYR A N 1
ATOM 4554 C CA . TYR A 1 583 ? -21.806 -14.932 11.870 1.00 92.81 583 TYR A CA 1
ATOM 4555 C C . TYR A 1 583 ? -22.425 -15.710 10.701 1.00 92.81 583 TYR A C 1
ATOM 4557 O O . TYR A 1 583 ? -22.392 -16.939 10.696 1.00 92.81 583 TYR A O 1
ATOM 4565 N N . PRO A 1 584 ? -23.051 -15.034 9.720 1.00 86.38 584 PRO A N 1
ATOM 4566 C CA . PRO A 1 584 ? -23.998 -15.690 8.823 1.00 86.38 584 PRO A CA 1
ATOM 4567 C C . PRO A 1 584 ? -23.374 -16.514 7.684 1.00 86.38 584 PRO A C 1
ATOM 4569 O O . PRO A 1 584 ? -24.136 -16.968 6.841 1.00 86.38 584 PRO A O 1
ATOM 4572 N N . GLY A 1 585 ? -22.052 -16.709 7.629 1.00 84.12 585 GLY A N 1
ATOM 4573 C CA . GLY A 1 585 ? -21.387 -17.451 6.543 1.00 84.12 585 GLY A CA 1
ATOM 4574 C C . GLY A 1 585 ? -21.616 -16.847 5.147 1.00 84.12 585 GLY A C 1
ATOM 4575 O O . GLY A 1 585 ? -22.020 -15.682 5.017 1.00 84.12 585 GLY A O 1
ATOM 4576 N N . LYS A 1 586 ? -21.403 -17.656 4.104 1.00 74.88 586 LYS A N 1
ATOM 4577 C CA . LYS A 1 586 ? -21.897 -17.405 2.732 1.00 74.88 586 LYS A CA 1
ATOM 4578 C C . LYS A 1 586 ? -23.157 -18.256 2.468 1.00 74.88 586 LYS A C 1
ATOM 4580 O O . LYS A 1 586 ? -23.529 -19.063 3.317 1.00 74.88 586 LYS A O 1
ATOM 4585 N N . GLY A 1 587 ? -23.850 -18.036 1.344 1.00 53.69 587 GLY A N 1
ATOM 4586 C CA . GLY A 1 587 ? -25.043 -18.797 0.922 1.00 53.69 587 GLY A CA 1
ATOM 4587 C C . GLY A 1 587 ? -26.082 -17.981 0.156 1.00 53.69 587 GLY A C 1
ATOM 4588 O O . GLY A 1 587 ? -25.698 -16.952 -0.446 1.00 53.69 587 GLY A O 1
#

Secondary structure (DSSP, 8-state):
--HHHHHHHHHHHHHHHHHHHHHHHHHHHHHHHHHHHHHHHHHHHHHHHHHHHHHHTTT--HHHHHHHHHTT--SS--HHHHHHHHHHHHHHHHHHHSHHHHSPPPEEEE-S-HHHHHHHHHHHHHHHHHHHHHHHHHHHHHTT---HHHHHHHHHH--GGG--HHHHTTSPPEEEEEETTT-TTHIIIIIHHHHTSSS--EEEEE---------S-THHHHT-----GGGHHHH-TTSEEEEEETTSTTHHHHHHHHHH-SS-EEEEEE--S-HHHHHHHHHTTSS--EEE-TTS-SSGGGGEE-TTSTTTTSSSEEEEEEEE-TTS-EEEEEEEE-HHHHHHHSGGGGGGEEEPPHHHHTTEEEHHHHHHS-HHHHTT-EEEEEEE-TTSBEEEEEE-HHHHHHHHHHHHHHHHHHHHTTTT-HHHHHHHHHHHHHHHHHHHHHHHHHHHHHHHHHHHHHHHHHHHHHHHHHHHHHTT----PPP-PPPP--------------PPPPPPP-------SS-S--S-EE-GGG----SHHHHH-TTTEEE-TTS-EEES-TTSS-THHHHHHHHH-TT--EE----

Sequence (587 aa):
MDIQVAIKQAWEQVSQQFLTRLALSIQELDDIISIEGQQSETVQQDRLQKSLGDFGSLHIDLGSITKVVQDKKHSGRDPQSLTRLEFCRQNLLDWKNNHQKLVPAPLFLTFSDNESAIAQATQHLNTMAQCFKFMRMASLEIHGKYEAEFHDDFFAEFNWEHLNNDEIALCPPCVVELQSYQQKYALYTAALPLLTSGLPFKVVYLNEDFSSNTSGSGRSAALRSAFEVETLPVALNNILVLQDSTVRPESEEKILAALQSPRPALLSLLHSPEKERSRTAILGRALPIFVYDPDASRVLNQRFDLSANPDWHSPWAQNHLEYINANGKKDRLEFAYTFADFAQSQSKFSGEFSLATEAQQARLVHIAPYLEMSPALRSNKVPFVYALKSDGTLAQMIPSMAVVAQTAQRLQLWNALCEIAGVRNPHFQSIAEQVREEMHREYGEKLNQMQLQHAQELEEARGAAVQQALANIAQKLVSGQSLDLPAAGSATSVATSAAPVATPSVATPAPSSTAPEVTDEIEESDEPWIDTPLCSSCDECITIDPNIFAYDENKQAYIKDPHGGPHKNIVKAAKKCAAKIIYPGKG

Foldseek 3Di:
DPVLVLLQVLLVVLLVVVLVLLVVLLVLLVVLLVVLVCCVPCVVPVCVCVVQDPPNPPPDDPVVVVVVVVVPPDPGDDPVLSVLSVVLNVVSVCCNVVVVPQQDAAAEDEDDAAPVLLVVLQVQLQSLQVNVLSSVSSLCSSVVNDDCVPNVVVSVPGGNVPDDFVSLLSHRAHEYEAECVPDVCCCPRPVVCNLPVLAQHEYEYADADLDDPQPDDDPSSLPDDGDDLLCVCVVPVQEKEWFEEPPDPCVSVVSSCNRSGRHRYYYRYHYDPDPVLRVLCLQQLSGQGWIADSPQDPQQLSRIDRVPGAPLLDLGHKDKAFFQDPVRDTDMDIDGRHLLNSLCPDPVCVVFKDFDDPVQVVQEDELVVLLVDDPVNVPRHFYWDWDADPVRHITTIGGHPSSSSSRNVSSVSSVVSCCSNVRPNVVVVVVVVVVVVVVVVVVVVVVVVVVVVVVVVVVVVVVVVVVVVVVVVVVCVVVVHDPDDDDDDDDDDDDPDDDDPDDPDPDDDDDDDDDDDDDDPDDDPLQKWFPQVQAPLPCQLCVLPVQQWDADPVSGITGPDSVRDDLVSLVVCCVVRSSNGIGSHHD